Protein 3FCX (pdb70)

Foldseek 3Di:
DDKDWDDWDDDQQWIWTKIWDQDPQQRAIWMKIKIFANCQVPAAAFEEEEEEDAPDARCCCVPQQQLRNLCNVLGYIYMYTTQARDDAPDCERSGQLQDCFDDPPCNRGVHRVCCVQPVVLVVCVVPGRHDCQAYAYEYAASRNLVRLLSPLLDPNNYLEYEYELYQQALVPAPRSVVNCCHRVVVVSLSSHNLSSLLPRPAEYEYEYEPAEVCVVNVRRPVVSNVVSCVVVVYDYHYHYHYPDYRDSVNSNVCSSVVSVVSSVSSVD/DAWDDWDDDLNWIWTKDWDQDPQQRAIWIKIKIQANLQFAEEEEEEAFPDANPACVPQQQLRNLCNVLRYIYMYTTQFGPDPPFPPQPPDRLHHHSHLLLDQFDDPPCNRRSNNVCVVQPVVLVVCVVPGSHDQQEYAYEYAASRNLNRLLSPLLDANRYLAYEYELYQAALVPAPSSVVHCCVRPNDPCVSSLSSHNLSSLLVRDHDAHAYEYEYEQAEVCVVRVRRPVVSNVVSCVVSVRHYDYHYHYPDYRDSVNSNVCSSVVSVVSSVRRD

CATH classification: 3.40.50.1820

Sequence (543 aa):
MALKQISSNKCFGGLQKVFEHDSVELNCKMKFAVYLPPKAETGKCPALYWLSGLTCTEQNFISKSGYHQSASEHGLVVIAPDTSPRGCNIFGTGAGFYVDATEDPWKTNYRRMYSYVTEELPQLINANFPVDPQRMSIFGHSMGGHGALICALKNPGKYKSVSAFAPICNPVLCPWGKKAFSGYLGSKWKAYDATHLVKSYPLDILIDQGKDDQFLLDGQLLPDNFIAACTEKKIPVVFRLQEDYDHSYYFIATFITDHIRHHAKYLNALKQISSNKCFGGLQKVFEHDSVELNCKMKFAVYLPPKACPALYWLSGLTCTEQNFISKSGYHQSASEHGLVVIAPDTSPRGCNIKGEDESWDFGTGAGFYVDATEDPWKTNYRMYSYVTEELPQLINANFPVDPQRMSIFGHSMGGHGALICALKNPGKYKSVSAFAPICNPVLCPWGKKAFSGYLGTDQSKWKAYDATHLVKSYPGSQLDILIDQGKDDQFLLDGQLLPDNFIAACTEKKIPVVFRLQEDYDHSYYFIATFITDHIRHHAKYLN

GO terms:
  GO:0005788 endoplasmic reticulum lumen (C, TAS)
  GO:0042802 identical protein binding (F, IPI)
  GO:0005515 protein binding (F, IPI)
  GO:0005829 cytosol (C, IDA)
  GO:0016788 hydrolase activity, acting on ester bonds (F, IDA)
  GO:0070062 extracellular exosome (C, HDA)

Secondary structure (DSSP, 8-state):
---EEEEEEEETTEEEEEEEEEETTTTEEEEEEEEE-GGGGTS-EEEEEEE--TT--SHHHHHHS--HHHHHHHT-EEEEE-S-SS----------TT-B--STTHHHH-BHHHIIIIIHHHHHHHHSSEEEEEEEEEEETHHHHHHHHHHHTSTTTSS-EEEES----GGGSHHHHHHHHHHH---GGGG-HHHHHTT----EEEEEETT-HHHHTTSS-HHHHHHHHHHTT--EEEEEETT--SSHHHHHHHHHHHHHHHHHHTT-/-EEEEEEEETTEEEEEEEEEETTTTEEEEEEEEE-TT---EEEEE--TT--SSHHHHHS--HHHHHHTT-EEEEE-SS--S---TTSSS-TTSBTTB-TT-B--STTTTTT-BHHHIIIIIHHHHHHHHSS--TT-EEEEEETHHHHHHHHHHHTSTTT-S-EEEES----GGGSHHHHHHHHHHH-S-HHHHHTT-HHHHHHH--SS---EEEEEETT-HHHHTTS--HHHHHHHHHHHT--EEEEEETT--SSHHHHHHHHHHHHHHHHHHH-

Organism: Homo sapiens (NCBI:txid9606)

Radius of gyration: 23.65 Å; Cα contacts (8 Å, |Δi|>4): 1304; chains: 2; bounding box: 63×44×72 Å

Solvent-accessible surface area: 20572 Å² total; per-residue (Å²): 147,83,46,131,91,74,38,46,92,154,36,116,45,2,66,12,27,1,16,41,4,78,6,77,8,1,93,41,116,4,73,0,1,0,0,28,3,58,71,15,157,127,29,131,0,0,1,0,3,0,0,0,0,45,138,12,65,3,84,35,0,17,85,115,0,50,1,14,89,6,0,17,126,52,2,0,0,1,0,0,0,28,14,33,24,110,72,90,117,141,235,22,17,27,21,1,0,0,0,11,0,25,57,106,85,52,46,75,30,6,14,0,33,5,0,2,2,34,11,0,10,80,13,0,50,76,56,22,43,2,28,65,85,57,20,0,0,0,0,10,3,3,0,0,0,0,0,0,0,0,11,13,46,21,12,21,63,16,67,3,4,0,0,0,0,0,0,0,9,0,24,106,1,61,29,0,95,108,7,0,57,33,12,1,45,83,61,46,103,14,22,0,0,10,59,17,0,125,28,16,50,116,41,4,14,0,0,0,0,89,82,0,100,64,35,112,79,28,16,0,51,7,106,57,0,36,50,4,0,89,141,58,170,22,80,34,87,53,71,80,29,110,125,78,64,31,39,20,189,1,0,44,69,25,1,51,50,0,0,142,30,0,5,139,60,0,124,49,92,128,93,69,38,47,91,155,35,114,44,2,66,13,28,2,18,35,14,96,6,87,33,0,72,18,119,1,72,0,1,0,0,24,3,85,140,42,24,0,0,0,1,0,0,2,2,22,95,7,48,8,77,34,1,16,85,112,0,53,1,16,87,4,0,20,123,59,5,0,0,2,0,1,0,5,0,0,0,70,83,34,132,24,189,35,2,96,140,39,144,22,20,0,31,2,0,1,0,0,0,21,5,22,55,80,60,18,20,64,14,0,47,0,23,11,0,1,2,46,21,0,6,75,40,0,54,86,74,21,71,15,40,77,121,77,17,0,0,0,0,11,3,0,0,0,0,0,0,0,0,0,3,5,33,5,21,58,21,13,92,1,0,0,0,0,0,0,0,0,5,0,10,101,0,81,18,0,101,91,0,0,58,24,0,1,11,124,14,80,8,13,12,78,13,24,0,0,7,52,21,0,105,54,10,60,26,94,114,10,35,2,13,0,0,0,0,93,81,0,100,58,38,114,78,24,16,0,55,6,104,58,0,36,56,8,0,82,144,74,173,12,52,33,88,56,67,84,30,109,125,76,64,29,39,18,191,1,0,42,70,25,2,52,55,0,0,139,32,0,6,156,73,2,98

Nearest PDB structures (foldseek):
  3fcx-assembly2_A-2  TM=1.004E+00  e=5.761E-62  Homo sapiens
  3fcx-assembly2_B  TM=9.635E-01  e=2.675E-52  Homo sapiens
  8ilj-assembly1_B  TM=9.573E-01  e=6.153E-41  Burkholderiaceae
  7yvt-assembly3_C  TM=9.628E-01  e=1.787E-38  Variovorax sp.
  3e4d-assembly3_F  TM=9.567E-01  e=2.019E-38  Agrobacterium fabrum str. C58

Structure (mmCIF, N/CA/C/O backbone):
data_3FCX
#
_entry.id   3FCX
#
_cell.length_a   51.542
_cell.length_b   70.724
_cell.length_c   65.014
_cell.angle_alpha   90.00
_cell.angle_beta   108.84
_cell.angle_gamma   90.00
#
_symmetry.space_group_name_H-M   'P 1 21 1'
#
loop_
_entity.id
_entity.type
_entity.pdbx_description
1 polymer 'S-formylglutathione hydrolase'
2 non-polymer 'MAGNESIUM ION'
3 non-polymer 'CALCIUM ION'
4 water water
#
loop_
_atom_site.group_PDB
_atom_site.id
_atom_site.type_symbol
_atom_site.label_atom_id
_atom_site.label_alt_id
_atom_site.label_comp_id
_atom_site.label_asym_id
_atom_site.label_entity_id
_atom_site.label_seq_id
_atom_site.pdbx_PDB_ins_code
_atom_site.Cartn_x
_atom_site.Cartn_y
_atom_site.Cartn_z
_atom_site.occupancy
_atom_site.B_iso_or_equiv
_atom_site.auth_seq_id
_atom_site.auth_comp_id
_atom_site.auth_asym_id
_atom_site.auth_atom_id
_atom_site.pdbx_PDB_model_num
ATOM 1 N N . MET A 1 1 ? 22.835 26.606 24.345 1.00 20.00 1 MET A N 1
ATOM 2 C CA . MET A 1 1 ? 22.569 25.335 23.703 1.00 20.00 1 MET A CA 1
ATOM 3 C C . MET A 1 1 ? 21.891 25.257 22.380 1.00 20.00 1 MET A C 1
ATOM 4 O O . MET A 1 1 ? 21.253 26.144 21.912 1.00 24.81 1 MET A O 1
ATOM 9 N N . ALA A 1 2 ? 22.103 24.111 21.787 1.00 20.00 2 ALA A N 1
ATOM 10 C CA . ALA A 1 2 ? 21.881 23.934 20.357 1.00 20.00 2 ALA A CA 1
ATOM 11 C C . ALA A 1 2 ? 20.396 23.791 20.043 1.00 20.00 2 ALA A C 1
ATOM 12 O O . ALA A 1 2 ? 19.642 23.100 20.654 1.00 23.54 2 ALA A O 1
ATOM 14 N N . LEU A 1 3 ? 20.078 24.521 18.971 1.00 22.43 3 LEU A N 1
ATOM 15 C CA . LEU A 1 3 ? 18.690 24.571 18.530 1.00 21.49 3 LEU A CA 1
ATOM 16 C C . LEU A 1 3 ? 18.519 23.972 17.144 1.00 20.46 3 LEU A C 1
ATOM 17 O O . LEU A 1 3 ? 19.442 23.995 16.330 1.00 20.67 3 LEU A O 1
ATOM 22 N N . LYS A 1 4 ? 17.330 23.439 16.886 1.00 18.88 4 LYS A N 1
ATOM 23 C CA . LYS A 1 4 ? 16.948 23.032 15.542 1.00 17.69 4 LYS A CA 1
ATOM 24 C C . LYS A 1 4 ? 15.806 23.918 15.067 1.00 16.61 4 LYS A C 1
ATOM 25 O O . LYS A 1 4 ? 14.743 23.961 15.692 1.00 16.00 4 LYS A O 1
ATOM 31 N N . GLN A 1 5 ? 16.034 24.634 13.968 1.00 15.66 5 GLN A N 1
ATOM 32 C CA . GLN A 1 5 ? 14.989 25.471 13.391 1.00 15.39 5 GLN A CA 1
ATOM 33 C C . GLN A 1 5 ? 13.987 24.610 12.634 1.00 14.99 5 GLN A C 1
ATOM 34 O O . GLN A 1 5 ? 14.358 23.843 11.739 1.00 15.51 5 GLN A O 1
ATOM 40 N N . ILE A 1 6 ? 12.721 24.745 13.018 1.00 14.39 6 ILE A N 1
ATOM 41 C CA . ILE A 1 6 ? 11.615 24.012 12.416 1.00 14.15 6 ILE A CA 1
ATOM 42 C C . ILE A 1 6 ? 10.997 24.800 11.261 1.00 13.71 6 ILE A C 1
ATOM 43 O O . ILE A 1 6 ? 10.666 24.237 10.213 1.00 14.01 6 ILE A O 1
ATOM 48 N N . SER A 1 7 ? 10.843 26.109 11.457 1.00 12.70 7 SER A N 1
ATOM 49 C CA . SER A 1 7 ? 10.239 26.961 10.441 1.00 12.55 7 SER A CA 1
ATOM 50 C C . SER A 1 7 ? 10.696 28.407 10.587 1.00 12.11 7 SER A C 1
ATOM 51 O O . SER A 1 7 ? 11.151 28.821 11.657 1.00 12.02 7 SER A O 1
ATOM 54 N N . SER A 1 8 ? 10.566 29.162 9.500 1.00 11.95 8 SER A N 1
ATOM 55 C CA . SER A 1 8 ? 10.844 30.593 9.489 1.00 11.87 8 SER A CA 1
ATOM 56 C C . SER A 1 8 ? 9.973 31.263 8.432 1.00 11.67 8 SER A C 1
ATOM 57 O O . SER A 1 8 ? 9.960 30.835 7.278 1.00 12.25 8 SER A O 1
ATOM 60 N N . ASN A 1 9 ? 9.244 32.304 8.831 1.00 11.13 9 ASN A N 1
ATOM 61 C CA . ASN A 1 9 ? 8.364 33.040 7.920 1.00 10.65 9 ASN A CA 1
ATOM 62 C C . ASN A 1 9 ? 8.404 34.522 8.232 1.00 10.26 9 ASN A C 1
ATOM 63 O O . ASN A 1 9 ? 8.216 34.917 9.381 1.00 10.49 9 ASN A O 1
ATOM 68 N N . LYS A 1 10 ? 8.632 35.341 7.210 1.00 9.76 10 LYS A N 1
ATOM 69 C CA . LYS A 1 10 ? 8.676 36.787 7.402 1.00 9.64 10 LYS A CA 1
ATOM 70 C C . LYS A 1 10 ? 7.276 37.348 7.662 1.00 9.54 10 LYS A C 1
ATOM 71 O O . LYS A 1 10 ? 6.303 36.955 7.015 1.00 9.89 10 LYS A O 1
ATOM 77 N N . CYS A 1 11 ? 7.185 38.254 8.629 1.00 9.49 11 CYS A N 1
ATOM 78 C CA . CYS A 1 11 ? 5.908 38.812 9.049 1.00 9.55 11 CYS A CA 1
ATOM 79 C C . CYS A 1 11 ? 6.155 40.194 9.640 1.00 9.75 11 CYS A C 1
ATOM 80 O O . CYS A 1 11 ? 6.908 40.340 10.607 1.00 9.95 11 CYS A O 1
ATOM 83 N N . PHE A 1 12 ? 5.553 41.208 9.026 1.00 9.82 12 PHE A N 1
ATOM 84 C CA . PHE A 1 12 ? 5.762 42.602 9.432 1.00 9.97 12 PHE A CA 1
ATOM 85 C C . PHE A 1 12 ? 7.252 42.955 9.587 1.00 10.30 12 PHE A C 1
ATOM 86 O O . PHE A 1 12 ? 7.667 43.577 10.563 1.00 10.65 12 PHE A O 1
ATOM 94 N N . GLY A 1 13 ? 8.055 42.538 8.613 1.00 10.20 13 GLY A N 1
ATOM 95 C CA . GLY A 1 13 ? 9.470 42.894 8.586 1.00 10.74 13 GLY A CA 1
ATOM 96 C C . GLY A 1 13 ? 10.377 41.984 9.391 1.00 11.02 13 GLY A C 1
ATOM 97 O O . GLY A 1 13 ? 11.548 41.824 9.053 1.00 12.39 13 GLY A O 1
ATOM 98 N N . GLY A 1 14 ? 9.850 41.407 10.464 1.00 10.62 14 GLY A N 1
ATOM 99 C CA . GLY A 1 14 ? 10.612 40.467 11.282 1.00 10.09 14 GLY A CA 1
ATOM 100 C C . GLY A 1 14 ? 10.405 39.033 10.834 1.00 10.18 14 GLY A C 1
ATOM 101 O O . GLY A 1 14 ? 9.731 38.779 9.838 1.00 10.14 14 GLY A O 1
ATOM 102 N N . LEU A 1 15 ? 10.980 38.100 11.584 1.00 9.94 15 LEU A N 1
ATOM 103 C CA . LEU A 1 15 ? 10.882 36.680 11.265 1.00 9.83 15 LEU A CA 1
ATOM 104 C C . LEU A 1 15 ? 10.186 35.912 12.375 1.00 9.81 15 LEU A C 1
ATOM 105 O O . LEU A 1 15 ? 10.638 35.928 13.523 1.00 9.63 15 LEU A O 1
ATOM 110 N N . GLN A 1 16 ? 9.079 35.256 12.034 1.00 9.74 16 GLN A N 1
ATOM 111 C CA . GLN A 1 16 ? 8.459 34.308 12.946 1.00 9.80 16 GLN A CA 1
ATOM 112 C C . GLN A 1 16 ? 9.122 32.944 12.781 1.00 10.15 16 GLN A C 1
ATOM 113 O O . GLN A 1 16 ? 9.026 32.326 11.719 1.00 10.30 16 GLN A O 1
ATOM 119 N N . LYS A 1 17 ? 9.785 32.479 13.836 1.00 10.07 17 LYS A N 1
ATOM 120 C CA . LYS A 1 17 ? 10.459 31.184 13.798 1.00 10.09 17 LYS A CA 1
ATOM 121 C C . LYS A 1 17 ? 9.862 30.220 14.811 1.00 9.89 17 LYS A C 1
ATOM 122 O O . LYS A 1 17 ? 9.182 30.631 15.750 1.00 9.61 17 LYS A O 1
ATOM 128 N N . VAL A 1 18 ? 10.100 28.933 14.587 1.00 9.80 18 VAL A N 1
ATOM 129 C CA . VAL A 1 18 ? 9.821 27.898 15.571 1.00 10.11 18 VAL A CA 1
ATOM 130 C C . VAL A 1 18 ? 11.083 27.046 15.690 1.00 10.30 18 VAL A C 1
ATOM 131 O O . VAL A 1 18 ? 11.719 26.736 14.681 1.00 10.50 18 VAL A O 1
ATOM 135 N N . PHE A 1 19 ? 11.438 26.701 16.927 1.00 10.62 19 PHE A N 1
ATOM 136 C CA . PHE A 1 19 ? 12.629 25.906 17.223 1.00 11.16 19 PHE A CA 1
ATOM 137 C C . PHE A 1 19 ? 12.303 24.712 18.107 1.00 11.53 19 PHE A C 1
ATOM 138 O O . PHE A 1 19 ? 11.300 24.709 18.829 1.00 11.70 19 PHE A O 1
ATOM 146 N N . GLU A 1 20 ? 13.176 23.707 18.050 1.00 11.85 20 GLU A N 1
ATOM 147 C CA . GLU A 1 20 ? 13.122 22.561 18.946 1.00 12.53 20 GLU A CA 1
ATOM 148 C C . GLU A 1 20 ? 14.440 22.498 19.712 1.00 12.20 20 GLU A C 1
ATOM 149 O O . GLU A 1 20 ? 15.493 22.831 19.171 1.00 12.01 20 GLU A O 1
ATOM 155 N N . HIS A 1 21 ? 14.386 22.075 20.973 1.00 12.22 21 HIS A N 1
ATOM 156 C CA . HIS A 1 21 ? 15.605 21.869 21.761 1.00 12.41 21 HIS A CA 1
ATOM 157 C C . HIS A 1 21 ? 15.422 20.725 22.751 1.00 12.86 21 HIS A C 1
ATOM 158 O O . HIS A 1 21 ? 14.302 20.258 22.962 1.00 12.89 21 HIS A O 1
ATOM 165 N N . ASP A 1 22 ? 16.526 20.274 23.339 1.00 13.65 22 ASP A N 1
ATOM 166 C CA . ASP A 1 22 ? 16.487 19.268 24.403 1.00 14.27 22 ASP A CA 1
ATOM 167 C C . ASP A 1 22 ? 16.311 19.967 25.730 1.00 13.96 22 ASP A C 1
ATOM 168 O O . ASP A 1 22 ? 17.215 20.656 26.194 1.00 14.40 22 ASP A O 1
ATOM 173 N N . SER A 1 23 ? 15.142 19.803 26.337 1.00 13.10 23 SER A N 1
ATOM 174 C CA . SER A 1 23 ? 14.886 20.435 27.623 1.00 12.77 23 SER A CA 1
ATOM 175 C C . SER A 1 23 ? 15.444 19.622 28.784 1.00 12.91 23 SER A C 1
ATOM 176 O O . SER A 1 23 ? 15.139 18.432 28.923 1.00 12.85 23 SER A O 1
ATOM 179 N N . VAL A 1 24 ? 16.254 20.274 29.613 1.00 13.40 24 VAL A N 1
ATOM 180 C CA . VAL A 1 24 ? 16.787 19.665 30.834 1.00 13.85 24 VAL A CA 1
ATOM 181 C C . VAL A 1 24 ? 15.694 19.520 31.901 1.00 14.03 24 VAL A C 1
ATOM 182 O O . VAL A 1 24 ? 15.615 18.499 32.591 1.00 14.58 24 VAL A O 1
ATOM 186 N N . GLU A 1 25 ? 14.841 20.533 32.027 1.00 13.79 25 GLU A N 1
ATOM 187 C CA . GLU A 1 25 ? 13.769 20.501 33.023 1.00 13.86 25 GLU A CA 1
ATOM 188 C C . GLU A 1 25 ? 12.693 19.478 32.691 1.00 13.40 25 GLU A C 1
ATOM 189 O O . GLU A 1 25 ? 12.151 18.816 33.585 1.00 13.43 25 GLU A O 1
ATOM 195 N N . LEU A 1 26 ? 12.398 19.339 31.405 1.00 13.25 26 LEU A N 1
ATOM 196 C CA . LEU A 1 26 ? 11.248 18.553 30.966 1.00 13.76 26 LEU A CA 1
ATOM 197 C C . LEU A 1 26 ? 11.611 17.162 30.452 1.00 14.04 26 LEU A C 1
ATOM 198 O O . LEU A 1 26 ? 10.722 16.355 30.172 1.00 14.32 26 LEU A O 1
ATOM 203 N N . ASN A 1 27 ? 12.913 16.892 30.330 1.00 14.53 27 ASN A N 1
ATOM 204 C CA . ASN A 1 27 ? 13.411 15.573 29.912 1.00 15.11 27 ASN A CA 1
ATOM 205 C C . ASN A 1 27 ? 12.921 15.137 28.537 1.00 15.47 27 ASN A C 1
ATOM 206 O O . ASN A 1 27 ? 12.667 13.948 28.295 1.00 15.78 27 ASN A O 1
ATOM 211 N N . CYS A 1 28 ? 12.793 16.097 27.631 1.00 15.58 28 CYS A N 1
ATOM 212 C CA . CYS A 1 28 ? 12.282 15.810 26.302 1.00 16.01 28 CYS A CA 1
ATOM 213 C C . CYS A 1 28 ? 12.589 16.935 25.335 1.00 15.60 28 CYS A C 1
ATOM 214 O O . CYS A 1 28 ? 13.009 18.029 25.739 1.00 15.35 28 CYS A O 1
ATOM 217 N N . LYS A 1 29 ? 12.374 16.652 24.055 1.00 15.35 29 LYS A N 1
ATOM 218 C CA . LYS A 1 29 ? 12.370 17.681 23.026 1.00 15.59 29 LYS A CA 1
ATOM 219 C C . LYS A 1 29 ? 11.187 18.602 23.284 1.00 15.49 29 LYS A C 1
ATOM 220 O O . LYS A 1 29 ? 10.068 18.140 23.528 1.00 15.74 29 LYS A O 1
ATOM 226 N N . MET A 1 30 ? 11.452 19.903 23.263 1.00 15.04 30 MET A N 1
ATOM 227 C CA . MET A 1 30 ? 10.419 20.908 23.454 1.00 15.20 30 MET A CA 1
ATOM 228 C C . MET A 1 30 ? 10.479 21.929 22.336 1.00 14.61 30 MET A C 1
ATOM 229 O O . MET A 1 30 ? 11.564 22.304 21.894 1.00 14.38 30 MET A O 1
ATOM 234 N N . LYS A 1 31 ? 9.311 22.368 21.883 1.00 14.20 31 LYS A N 1
ATOM 235 C CA . LYS A 1 31 ? 9.239 23.390 20.846 1.00 14.19 31 LYS A CA 1
ATOM 236 C C . LYS A 1 31 ? 8.831 24.731 21.423 1.00 13.21 31 LYS A C 1
ATOM 237 O O . LYS A 1 31 ? 8.073 24.804 22.394 1.00 13.01 31 LYS A O 1
ATOM 243 N N . PHE A 1 32 ? 9.365 25.788 20.822 1.00 11.86 32 PHE A N 1
ATOM 244 C CA . PHE A 1 32 ? 8.970 27.148 21.148 1.00 10.86 32 PHE A CA 1
ATOM 245 C C . PHE A 1 32 ? 9.058 28.025 19.908 1.00 10.43 32 PHE A C 1
ATOM 246 O O . PHE A 1 32 ? 9.879 27.787 19.015 1.00 10.13 32 PHE A O 1
ATOM 254 N N . ALA A 1 33 ? 8.193 29.029 19.858 1.00 9.67 33 ALA A N 1
ATOM 255 C CA . ALA A 1 33 ? 8.209 30.008 18.787 1.00 9.53 33 ALA A CA 1
ATOM 256 C C . ALA A 1 33 ? 8.992 31.239 19.238 1.00 9.22 33 ALA A C 1
ATOM 257 O O . ALA A 1 33 ? 8.974 31.603 20.419 1.00 9.37 33 ALA A O 1
ATOM 259 N N . VAL A 1 34 ? 9.699 31.864 18.299 1.00 9.24 34 VAL A N 1
ATOM 260 C CA . VAL A 1 34 ? 10.399 33.121 18.566 1.00 9.52 34 VAL A CA 1
ATOM 261 C C . VAL A 1 34 ? 10.126 34.078 17.416 1.00 9.16 34 VAL A C 1
ATOM 262 O O . VAL A 1 34 ? 10.329 33.715 16.253 1.00 9.38 34 VAL A O 1
ATOM 266 N N . TYR A 1 35 ? 9.657 35.283 17.743 1.00 9.12 35 TYR A N 1
ATOM 267 C CA . TYR A 1 35 ? 9.542 36.349 16.752 1.00 9.19 35 TYR A CA 1
ATOM 268 C C . TYR A 1 35 ? 10.708 37.305 16.917 1.00 9.47 35 TYR A C 1
ATOM 269 O O . TYR A 1 35 ? 10.904 37.874 17.995 1.00 9.25 35 TYR A O 1
ATOM 278 N N . LEU A 1 36 ? 11.489 37.455 15.848 1.00 9.71 36 LEU A N 1
ATOM 279 C CA . LEU A 1 36 ? 12.598 38.393 15.820 1.00 10.04 36 LEU A CA 1
ATOM 280 C C . LEU A 1 36 ? 12.174 39.625 15.031 1.00 9.73 36 LEU A C 1
ATOM 281 O O . LEU A 1 36 ? 12.076 39.565 13.803 1.00 9.79 36 LEU A O 1
ATOM 286 N N . PRO A 1 37 ? 11.916 40.748 15.730 1.00 9.75 37 PRO A N 1
ATOM 287 C CA . PRO A 1 37 ? 11.457 41.949 15.041 1.00 9.85 37 PRO A CA 1
ATOM 288 C C . PRO A 1 37 ? 12.591 42.592 14.241 1.00 10.27 37 PRO A C 1
ATOM 289 O O . PRO A 1 37 ? 13.741 42.182 14.381 1.00 10.38 37 PRO A O 1
ATOM 293 N N . PRO A 1 38 ? 12.278 43.602 13.408 1.00 10.69 38 PRO A N 1
ATOM 294 C CA . PRO A 1 38 ? 13.348 44.303 12.699 1.00 11.28 38 PRO A CA 1
ATOM 295 C C . PRO A 1 38 ? 14.516 44.733 13.601 1.00 11.69 38 PRO A C 1
ATOM 296 O O . PRO A 1 38 ? 15.671 44.660 13.175 1.00 11.98 38 PRO A O 1
ATOM 300 N N . LYS A 1 39 ? 14.218 45.158 14.830 1.00 12.29 39 LYS A N 1
ATOM 301 C CA . LYS A 1 39 ? 15.240 45.583 15.795 1.00 13.05 39 LYS A CA 1
ATOM 302 C C . LYS A 1 39 ? 16.320 44.517 15.995 1.00 13.55 39 LYS A C 1
ATOM 303 O O . LYS A 1 39 ? 17.500 44.839 16.148 1.00 13.62 39 LYS A O 1
ATOM 309 N N . ALA A 1 40 ? 15.909 43.250 15.967 1.00 14.36 40 ALA A N 1
ATOM 310 C CA . ALA A 1 40 ? 16.812 42.135 16.233 1.00 15.57 40 ALA A CA 1
ATOM 311 C C . ALA A 1 40 ? 17.863 41.933 15.142 1.00 17.01 40 ALA A C 1
ATOM 312 O O . ALA A 1 40 ? 18.838 41.209 15.351 1.00 17.02 40 ALA A O 1
ATOM 314 N N . GLU A 1 41 ? 17.672 42.580 13.988 1.00 18.75 41 GLU A N 1
ATOM 315 C CA . GLU A 1 41 ? 18.672 42.558 12.914 1.00 20.91 41 GLU A CA 1
ATOM 316 C C . GLU A 1 41 ? 19.967 43.244 13.353 1.00 20.74 41 GLU A C 1
ATOM 317 O O . GLU A 1 41 ? 21.058 42.841 12.954 1.00 21.17 41 GLU A O 1
ATOM 323 N N . THR A 1 42 ? 19.846 44.271 14.187 1.00 20.47 42 THR A N 1
ATOM 324 C CA . THR A 1 42 ? 21.000 45.108 14.498 1.00 20.44 42 THR A CA 1
ATOM 325 C C . THR A 1 42 ? 21.333 45.210 15.984 1.00 20.09 42 THR A C 1
ATOM 326 O O . THR A 1 42 ? 22.464 45.541 16.341 1.00 20.43 42 THR A O 1
ATOM 330 N N . GLY A 1 43 ? 20.361 44.927 16.846 1.00 19.39 43 GLY A N 1
ATOM 331 C CA . GLY A 1 43 ? 20.553 45.115 18.280 1.00 18.78 43 GLY A CA 1
ATOM 332 C C . GLY A 1 43 ? 19.836 44.109 19.154 1.00 18.25 43 GLY A C 1
ATOM 333 O O . GLY A 1 43 ? 18.993 43.344 18.683 1.00 18.22 43 GLY A O 1
ATOM 334 N N . LYS A 1 44 ? 20.181 44.117 20.439 1.00 17.81 44 LYS A N 1
ATOM 335 C CA . LYS A 1 44 ? 19.501 43.288 21.428 1.00 17.42 44 LYS A CA 1
ATOM 336 C C . LYS A 1 44 ? 18.152 43.901 21.785 1.00 16.09 44 LYS A C 1
ATOM 337 O O . LYS A 1 44 ? 18.033 45.119 21.941 1.00 16.46 44 LYS A O 1
ATOM 343 N N . CYS A 1 45 ? 17.144 43.042 21.911 1.00 14.28 45 CYS A N 1
ATOM 344 C CA . CYS A 1 45 ? 15.769 43.462 22.172 1.00 12.95 45 CYS A CA 1
ATOM 345 C C . CYS A 1 45 ? 15.301 43.024 23.552 1.00 11.99 45 CYS A C 1
ATOM 346 O O . CYS A 1 45 ? 15.731 41.978 24.048 1.00 11.53 45 CYS A O 1
ATOM 349 N N . PRO A 1 46 ? 14.375 43.791 24.160 1.00 11.50 46 PRO A N 1
ATOM 350 C CA . PRO A 1 46 ? 13.663 43.253 25.318 1.00 11.28 46 PRO A CA 1
ATOM 351 C C . PRO A 1 46 ? 12.796 42.071 24.882 1.00 11.13 46 PRO A C 1
ATOM 352 O O . PRO A 1 46 ? 12.419 41.976 23.706 1.00 10.84 46 PRO A O 1
ATOM 356 N N . ALA A 1 47 ? 12.501 41.179 25.823 1.00 10.76 47 ALA A N 1
ATOM 357 C CA . ALA A 1 47 ? 11.782 39.946 25.515 1.00 10.56 47 ALA A CA 1
ATOM 358 C C . ALA A 1 47 ? 10.429 39.891 26.212 1.00 10.31 47 ALA A C 1
ATOM 359 O O . ALA A 1 47 ? 10.293 40.296 27.368 1.00 10.98 47 ALA A O 1
ATOM 361 N N . LEU A 1 48 ? 9.435 39.390 25.491 1.00 9.57 48 LEU A N 1
ATOM 362 C CA . LEU A 1 48 ? 8.092 39.212 26.020 1.00 9.11 48 LEU A CA 1
ATOM 363 C C . LEU A 1 48 ? 7.694 37.760 25.797 1.00 9.05 48 LEU A C 1
ATOM 364 O O . LEU A 1 48 ? 7.685 37.290 24.663 1.00 9.06 48 LEU A O 1
ATOM 369 N N . TYR A 1 49 ? 7.385 37.066 26.888 1.00 8.55 49 TYR A N 1
ATOM 370 C CA . TYR A 1 49 ? 7.010 35.654 26.847 1.00 8.59 49 TYR A CA 1
ATOM 371 C C . TYR A 1 49 ? 5.495 35.498 26.880 1.00 8.48 49 TYR A C 1
ATOM 372 O O . TYR A 1 49 ? 4.830 36.095 27.727 1.00 8.95 49 TYR A O 1
ATOM 381 N N . TRP A 1 50 ? 4.956 34.698 25.957 1.00 8.74 50 TRP A N 1
ATOM 382 C CA . TRP A 1 50 ? 3.523 34.391 25.926 1.00 8.73 50 TRP A CA 1
ATOM 383 C C . TRP A 1 50 ? 3.262 32.952 26.339 1.00 8.92 50 TRP A C 1
ATOM 384 O O . TRP A 1 50 ? 3.831 32.031 25.752 1.00 9.14 50 TRP A O 1
ATOM 395 N N . LEU A 1 51 ? 2.381 32.772 27.321 1.00 8.70 51 LEU A N 1
ATOM 396 C CA . LEU A 1 51 ? 1.956 31.438 27.746 1.00 9.19 51 LEU A CA 1
ATOM 397 C C . LEU A 1 51 ? 0.552 31.127 27.242 1.00 9.72 51 LEU A C 1
ATOM 398 O O . LEU A 1 51 ? -0.396 31.865 27.503 1.00 9.31 51 LEU A O 1
ATOM 403 N N . SER A 1 52 ? 0.426 30.026 26.510 1.00 10.64 52 SER A N 1
ATOM 404 C CA . SER A 1 52 ? -0.851 29.643 25.915 1.00 12.36 52 SER A CA 1
ATOM 405 C C . SER A 1 52 ? -1.709 28.814 26.871 1.00 13.84 52 SER A C 1
ATOM 406 O O . SER A 1 52 ? -1.214 28.296 27.876 1.00 13.58 52 SER A O 1
ATOM 409 N N . GLY A 1 53 ? -2.998 28.711 26.551 1.00 16.33 53 GLY A N 1
ATOM 410 C CA . GLY A 1 53 ? -3.945 27.940 27.352 1.00 20.26 53 GLY A CA 1
ATOM 411 C C . GLY A 1 53 ? -4.173 26.545 26.803 1.00 23.33 53 GLY A C 1
ATOM 412 O O . GLY A 1 53 ? -3.348 26.029 26.048 1.00 23.35 53 GLY A O 1
ATOM 413 N N . LEU A 1 54 ? -5.308 25.953 27.175 1.00 26.52 54 LEU A N 1
ATOM 414 C CA . LEU A 1 54 ? -5.649 24.565 26.834 1.00 29.66 54 LEU A CA 1
ATOM 415 C C . LEU A 1 54 ? -5.724 24.294 25.337 1.00 30.90 54 LEU A C 1
ATOM 416 O O . LEU A 1 54 ? -6.151 25.152 24.559 1.00 31.29 54 LEU A O 1
ATOM 421 N N . THR A 1 55 ? -5.287 23.113 24.935 1.00 20.00 55 THR A N 1
ATOM 422 C CA . THR A 1 55 ? -5.407 22.616 23.571 1.00 20.00 55 THR A CA 1
ATOM 423 C C . THR A 1 55 ? -4.481 23.373 22.624 1.00 20.00 55 THR A C 1
ATOM 424 O O . THR A 1 55 ? -4.600 23.142 21.384 1.00 33.36 55 THR A O 1
ATOM 428 N N . CYS A 1 56 ? -3.621 24.188 23.126 1.00 32.93 56 CYS A N 1
ATOM 429 C CA . CYS A 1 56 ? -2.723 24.988 22.303 1.00 32.67 56 CYS A CA 1
ATOM 430 C C . CYS A 1 56 ? -1.321 24.403 22.222 1.00 32.48 56 CYS A C 1
ATOM 431 O O . CYS A 1 56 ? -0.815 23.815 23.182 1.00 32.50 56 CYS A O 1
ATOM 434 N N . THR A 1 57 ? -0.711 24.561 21.052 1.00 32.25 57 THR A N 1
ATOM 435 C CA . THR A 1 57 ? 0.724 24.374 20.888 1.00 32.07 57 THR A CA 1
ATOM 436 C C . THR A 1 57 ? 1.299 25.783 20.772 1.00 32.20 57 THR A C 1
ATOM 437 O O . THR A 1 57 ? 0.654 26.744 21.197 1.00 32.15 57 THR A O 1
ATOM 441 N N . GLU A 1 58 ? 2.424 25.731 20.292 1.00 20.00 58 GLU A N 1
ATOM 442 C CA . GLU A 1 58 ? 2.882 27.085 20.007 1.00 20.00 58 GLU A CA 1
ATOM 443 C C . GLU A 1 58 ? 2.137 27.681 18.818 1.00 20.00 58 GLU A C 1
ATOM 444 O O . GLU A 1 58 ? 2.105 28.922 18.655 1.00 31.43 58 GLU A O 1
ATOM 450 N N . GLN A 1 59 ? 1.646 27.080 17.906 1.00 29.54 59 GLN A N 1
ATOM 451 C CA . GLN A 1 59 ? 1.051 27.500 16.633 1.00 27.65 59 GLN A CA 1
ATOM 452 C C . GLN A 1 59 ? -0.148 28.447 16.754 1.00 26.02 59 GLN A C 1
ATOM 453 O O . GLN A 1 59 ? -0.296 29.364 15.945 1.00 25.62 59 GLN A O 1
ATOM 459 N N . ASN A 1 60 ? -0.999 28.219 17.753 1.00 24.12 60 ASN A N 1
ATOM 460 C CA . ASN A 1 60 ? -2.235 28.993 17.906 1.00 22.23 60 ASN A CA 1
ATOM 461 C C . ASN A 1 60 ? -1.980 30.489 18.036 1.00 20.83 60 ASN A C 1
ATOM 462 O O . ASN A 1 60 ? -2.509 31.294 17.263 1.00 20.32 60 ASN A O 1
ATOM 467 N N . PHE A 1 61 ? -1.160 30.852 19.015 1.00 19.05 61 PHE A N 1
ATOM 468 C CA . PHE A 1 61 ? -0.850 32.247 19.278 1.00 17.78 61 PHE A CA 1
ATOM 469 C C . PHE A 1 61 ? -0.161 32.905 18.089 1.00 16.88 61 PHE A C 1
ATOM 470 O O . PHE A 1 61 ? -0.527 34.013 17.698 1.00 16.38 61 PHE A O 1
ATOM 478 N N . ILE A 1 62 ? 0.829 32.225 17.512 1.00 16.00 62 ILE A N 1
ATOM 479 C CA . ILE A 1 62 ? 1.614 32.842 16.437 1.00 15.50 62 ILE A CA 1
ATOM 480 C C . ILE A 1 62 ? 0.833 33.050 15.137 1.00 15.55 62 ILE A C 1
ATOM 481 O O . ILE A 1 62 ? 1.104 33.992 14.389 1.00 15.85 62 ILE A O 1
ATOM 486 N N . SER A 1 63 ? -0.149 32.189 14.885 1.00 15.37 63 SER A N 1
ATOM 487 C CA . SER A 1 63 ? -0.913 32.261 13.642 1.00 15.76 63 SER A CA 1
ATOM 488 C C . SER A 1 63 ? -2.232 33.034 13.766 1.00 15.76 63 SER A C 1
ATOM 489 O O . SER A 1 63 ? -2.728 33.556 12.769 1.00 15.60 63 SER A O 1
ATOM 492 N N . LYS A 1 64 ? -2.776 33.134 14.980 1.00 15.58 64 LYS A N 1
ATOM 493 C CA . LYS A 1 64 ? -4.138 33.668 15.174 1.00 15.84 64 LYS A CA 1
ATOM 494 C C . LYS A 1 64 ? -4.275 34.959 15.984 1.00 15.51 64 LYS A C 1
ATOM 495 O O . LYS A 1 64 ? -5.342 35.581 15.972 1.00 15.99 64 LYS A O 1
ATOM 501 N N . SER A 1 65 ? -3.223 35.368 16.689 1.00 14.83 65 SER A N 1
ATOM 502 C CA . SER A 1 65 ? -3.344 36.510 17.603 1.00 14.50 65 SER A CA 1
ATOM 503 C C . SER A 1 65 ? -3.150 37.877 16.952 1.00 14.34 65 SER A C 1
ATOM 504 O O . SER A 1 65 ? -3.624 38.882 17.484 1.00 14.61 65 SER A O 1
ATOM 507 N N . GLY A 1 66 ? -2.439 37.921 15.827 1.00 14.11 66 GLY A N 1
ATOM 508 C CA . GLY A 1 66 ? -2.130 39.191 15.156 1.00 13.71 66 GLY A CA 1
ATOM 509 C C . GLY A 1 66 ? -1.254 40.133 15.972 1.00 13.40 66 GLY A C 1
ATOM 510 O O . GLY A 1 66 ? -1.375 41.359 15.866 1.00 13.95 66 GLY A O 1
ATOM 511 N N . TYR A 1 67 ? -0.367 39.564 16.785 1.00 12.73 67 TYR A N 1
ATOM 512 C CA . TYR A 1 67 ? 0.522 40.358 17.631 1.00 12.16 67 TYR A CA 1
ATOM 513 C C . TYR A 1 67 ? 1.701 40.991 16.881 1.00 11.61 67 TYR A C 1
ATOM 514 O O . TYR A 1 67 ? 2.344 41.919 17.394 1.00 11.20 67 TYR A O 1
ATOM 523 N N . HIS A 1 68 ? 1.991 40.484 15.683 1.00 11.37 68 HIS A N 1
ATOM 524 C CA . HIS A 1 68 ? 3.230 40.838 14.977 1.00 11.17 68 HIS A CA 1
ATOM 525 C C . HIS A 1 68 ? 3.415 42.316 14.675 1.00 11.04 68 HIS A C 1
ATOM 526 O O . HIS A 1 68 ? 4.518 42.838 14.840 1.00 11.21 68 HIS A O 1
ATOM 533 N N . GLN A 1 69 ? 2.365 42.985 14.208 1.00 11.28 69 GLN A N 1
ATOM 534 C CA . GLN A 1 69 ? 2.521 44.385 13.827 1.00 11.58 69 GLN A CA 1
ATOM 535 C C . GLN A 1 69 ? 3.065 45.224 14.984 1.00 11.29 69 GLN A C 1
ATOM 536 O O . GLN A 1 69 ? 4.060 45.928 14.826 1.00 10.94 69 GLN A O 1
ATOM 542 N N . SER A 1 70 ? 2.422 45.134 16.144 1.00 11.25 70 SER A N 1
ATOM 543 C CA . SER A 1 70 ? 2.837 45.932 17.294 1.00 11.41 70 SER A CA 1
ATOM 544 C C . SER A 1 70 ? 4.194 45.483 17.850 1.00 11.05 70 SER A C 1
ATOM 545 O O . SER A 1 70 ? 5.009 46.315 18.245 1.00 11.15 70 SER A O 1
ATOM 548 N N . ALA A 1 71 ? 4.444 44.173 17.870 1.00 10.68 71 ALA A N 1
ATOM 549 C CA . ALA A 1 71 ? 5.759 43.667 18.290 1.00 10.55 71 ALA A CA 1
ATOM 550 C C . ALA A 1 71 ? 6.876 44.171 17.374 1.00 10.43 71 ALA A C 1
ATOM 551 O O . ALA A 1 71 ? 7.970 44.513 17.833 1.00 10.34 71 ALA A O 1
ATOM 553 N N . SER A 1 72 ? 6.586 44.228 16.078 1.00 10.69 72 SER A N 1
ATOM 554 C CA . SER A 1 72 ? 7.530 44.741 15.099 1.00 11.02 72 SER A CA 1
ATOM 555 C C . SER A 1 72 ? 7.791 46.230 15.306 1.00 11.10 72 SER A C 1
ATOM 556 O O . SER A 1 72 ? 8.941 46.671 15.327 1.00 11.51 72 SER A O 1
ATOM 559 N N . GLU A 1 73 ? 6.717 47.000 15.460 1.00 11.48 73 GLU A N 1
ATOM 560 C CA . GLU A 1 73 ? 6.840 48.454 15.601 1.00 12.33 73 GLU A CA 1
ATOM 561 C C . GLU A 1 73 ? 7.617 48.854 16.864 1.00 12.26 73 GLU A C 1
ATOM 562 O O . GLU A 1 73 ? 8.480 49.735 16.819 1.00 12.10 73 GLU A O 1
ATOM 568 N N . HIS A 1 74 ? 7.334 48.178 17.973 1.00 12.33 74 HIS A N 1
ATOM 569 C CA . HIS A 1 74 ? 8.001 48.464 19.245 1.00 12.65 74 HIS A CA 1
ATOM 570 C C . HIS A 1 74 ? 9.341 47.746 19.405 1.00 12.65 74 HIS A C 1
ATOM 571 O O . HIS A 1 74 ? 10.153 48.113 20.261 1.00 13.53 74 HIS A O 1
ATOM 578 N N . GLY A 1 75 ? 9.573 46.718 18.592 1.00 12.35 75 GLY A N 1
ATOM 579 C CA . GLY A 1 75 ? 10.840 45.994 18.618 1.00 11.87 75 GLY A CA 1
ATOM 580 C C . GLY A 1 75 ? 10.981 45.067 19.810 1.00 11.62 75 GLY A C 1
ATOM 581 O O . GLY A 1 75 ? 11.973 45.129 20.542 1.00 12.00 75 GLY A O 1
ATOM 582 N N . LEU A 1 76 ? 9.982 44.209 20.004 1.00 10.88 76 LEU A N 1
ATOM 583 C CA . LEU A 1 76 ? 10.019 43.198 21.058 1.00 10.77 76 LEU A CA 1
ATOM 584 C C . LEU A 1 76 ? 10.260 41.822 20.460 1.00 10.35 76 LEU A C 1
ATOM 585 O O . LEU A 1 76 ? 9.615 41.451 19.481 1.00 10.71 76 LEU A O 1
ATOM 590 N N . VAL A 1 77 ? 11.190 41.073 21.048 1.00 9.67 77 VAL A N 1
ATOM 591 C CA . VAL A 1 77 ? 11.298 39.647 20.766 1.00 9.54 77 VAL A CA 1
ATOM 592 C C . VAL A 1 77 ? 10.189 38.963 21.555 1.00 9.45 77 VAL A C 1
ATOM 593 O O . VAL A 1 77 ? 10.031 39.210 22.749 1.00 9.92 77 VAL A O 1
ATOM 597 N N . VAL A 1 78 ? 9.406 38.129 20.876 1.00 9.13 78 VAL A N 1
ATOM 598 C CA . VAL A 1 78 ? 8.284 37.449 21.513 1.00 9.08 78 VAL A CA 1
ATOM 599 C C . VAL A 1 78 ? 8.517 35.941 21.472 1.00 9.11 78 VAL A C 1
ATOM 600 O O . VAL A 1 78 ? 8.725 35.368 20.404 1.00 9.30 78 VAL A O 1
ATOM 604 N N . ILE A 1 79 ? 8.489 35.320 22.651 1.00 9.14 79 ILE A N 1
ATOM 605 C CA . ILE A 1 79 ? 8.738 33.887 22.811 1.00 9.42 79 ILE A CA 1
ATOM 606 C C . ILE A 1 79 ? 7.455 33.190 23.264 1.00 9.39 79 ILE A C 1
ATOM 607 O O . ILE A 1 79 ? 6.849 33.590 24.262 1.00 9.39 79 ILE A O 1
ATOM 612 N N . ALA A 1 80 ? 7.045 32.159 22.523 1.00 9.56 80 ALA A N 1
ATOM 613 C CA . ALA A 1 80 ? 5.835 31.405 22.844 1.00 9.87 80 ALA A CA 1
ATOM 614 C C . ALA A 1 80 ? 6.148 29.915 22.932 1.00 10.29 80 ALA A C 1
ATOM 615 O O . ALA A 1 80 ? 6.205 29.228 21.910 1.00 10.63 80 ALA A O 1
ATOM 617 N N . PRO A 1 81 ? 6.376 29.414 24.154 1.00 10.80 81 PRO A N 1
ATOM 618 C CA . PRO A 1 81 ? 6.653 27.986 24.297 1.00 11.37 81 PRO A CA 1
ATOM 619 C C . PRO A 1 81 ? 5.399 27.139 24.126 1.00 12.15 81 PRO A C 1
ATOM 620 O O . PRO A 1 81 ? 4.277 27.639 24.253 1.00 12.14 81 PRO A O 1
ATOM 624 N N . ASP A 1 82 ? 5.597 25.854 23.845 1.00 13.22 82 ASP A N 1
ATOM 625 C CA . ASP A 1 82 ? 4.512 24.888 23.939 1.00 14.60 82 ASP A CA 1
ATOM 626 C C . ASP A 1 82 ? 4.013 24.853 2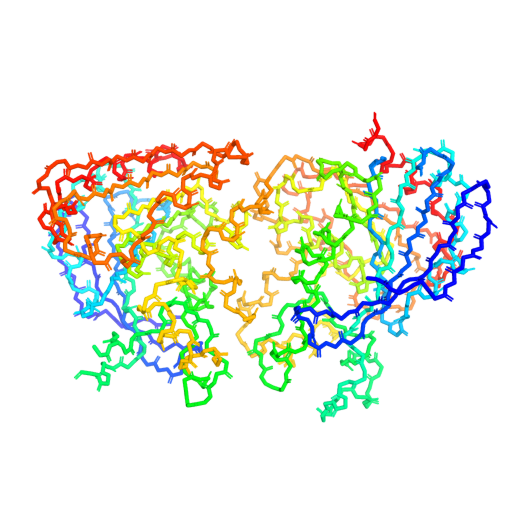5.382 1.00 15.09 82 ASP A C 1
ATOM 627 O O . ASP A 1 82 ? 4.713 25.291 26.301 1.00 15.08 82 ASP A O 1
ATOM 632 N N . THR A 1 83 ? 2.806 24.331 25.577 1.00 16.02 83 THR A N 1
ATOM 633 C CA . THR A 1 83 ? 2.161 24.349 26.889 1.00 17.05 83 THR A CA 1
ATOM 634 C C . THR A 1 83 ? 2.586 23.200 27.801 1.00 17.94 83 THR A C 1
ATOM 635 O O . THR A 1 83 ? 2.467 23.300 29.020 1.00 18.25 83 THR A O 1
ATOM 639 N N . SER A 1 84 ? 3.078 22.111 27.213 1.00 19.34 84 SER A N 1
ATOM 640 C CA . SER A 1 84 ? 3.405 20.906 27.976 1.00 20.82 84 SER A CA 1
ATOM 641 C C . SER A 1 84 ? 4.433 20.029 27.263 1.00 22.10 84 SER A C 1
ATOM 642 O O . SER A 1 84 ? 4.570 20.116 26.047 1.00 21.70 84 SER A O 1
ATOM 645 N N . PRO A 1 85 ? 5.155 19.177 28.023 1.00 23.59 85 PRO A N 1
ATOM 646 C CA . PRO A 1 85 ? 6.073 18.210 27.410 1.00 24.76 85 PRO A CA 1
ATOM 647 C C . PRO A 1 85 ? 5.357 17.119 26.603 1.00 25.51 85 PRO A C 1
ATOM 648 O O . PRO A 1 85 ? 5.894 16.640 25.602 1.00 25.77 85 PRO A O 1
ATOM 652 N N . ARG A 1 86 ? 4.142 16.748 27.029 1.00 20.00 86 ARG A N 1
ATOM 653 C CA . ARG A 1 86 ? 3.406 15.659 26.398 1.00 20.00 86 ARG A CA 1
ATOM 654 C C . ARG A 1 86 ? 2.012 16.109 25.975 1.00 20.00 86 ARG A C 1
ATOM 655 O O . ARG A 1 86 ? 1.499 17.119 26.433 1.00 26.39 86 ARG A O 1
ATOM 663 N N . GLY A 1 87 ? 1.397 15.314 25.082 1.00 26.24 87 GLY A N 1
ATOM 664 C CA . GLY A 1 87 ? 0.021 15.549 24.651 1.00 26.07 87 GLY A CA 1
ATOM 665 C C . GLY A 1 87 ? -0.981 15.362 25.780 1.00 25.90 87 GLY A C 1
ATOM 666 O O . GLY A 1 87 ? -0.643 14.840 26.847 1.00 25.93 87 GLY A O 1
ATOM 667 N N . CYS A 1 88 ? -2.217 15.787 25.536 1.00 25.89 88 CYS A N 1
ATOM 668 C CA . CYS A 1 88 ? -3.268 15.774 26.553 1.00 26.00 88 CYS A CA 1
ATOM 669 C C . CYS A 1 88 ? -3.833 14.372 26.779 1.00 26.05 88 CYS A C 1
ATOM 670 O O . CYS A 1 88 ? -4.081 13.637 25.825 1.00 26.15 88 CYS A O 1
ATOM 673 N N . ASN A 1 89 ? -4.040 14.015 28.047 1.00 26.32 89 ASN A N 1
ATOM 674 C CA . ASN A 1 89 ? -4.645 12.729 28.408 1.00 26.56 89 ASN A CA 1
ATOM 675 C C . ASN A 1 89 ? -6.165 12.697 28.241 1.00 26.72 89 ASN A C 1
ATOM 676 O O . ASN A 1 89 ? -6.778 11.627 28.317 1.00 26.49 89 ASN A O 1
ATOM 681 N N . ILE A 1 90 ? -6.765 13.868 28.029 1.00 27.04 90 ILE A N 1
ATOM 682 C CA . ILE A 1 90 ? -8.202 13.977 27.777 1.00 27.42 90 ILE A CA 1
ATOM 683 C C . ILE A 1 90 ? -8.461 14.105 26.278 1.00 27.54 90 ILE A C 1
ATOM 684 O O . ILE A 1 90 ? -8.984 13.186 25.646 1.00 27.62 90 ILE A O 1
ATOM 689 N N . PHE A 1 99 ? -15.000 17.456 32.800 1.00 20.00 99 PHE A N 1
ATOM 690 C CA . PHE A 1 99 ? -14.331 16.348 33.466 1.00 20.00 99 PHE A CA 1
ATOM 691 C C . PHE A 1 99 ? -12.853 16.587 33.589 1.00 20.00 99 PHE A C 1
ATOM 692 O O . PHE A 1 99 ? -12.049 15.702 33.595 1.00 31.63 99 PHE A O 1
ATOM 700 N N . GLY A 1 100 ? -12.567 17.860 33.771 1.00 31.62 100 GLY A N 1
ATOM 701 C CA . GLY A 1 100 ? -11.208 18.357 33.946 1.00 31.60 100 GLY A CA 1
ATOM 702 C C . GLY A 1 100 ? -10.559 18.766 32.639 1.00 31.58 100 GLY A C 1
ATOM 703 O O . GLY A 1 100 ? -11.066 18.463 31.555 1.00 31.55 100 GLY A O 1
ATOM 704 N N . THR A 1 101 ? -9.426 19.453 32.751 1.00 31.42 101 THR A N 1
ATOM 705 C CA . THR A 1 101 ? -8.677 19.923 31.591 1.00 31.22 101 THR A CA 1
ATOM 706 C C . THR A 1 101 ? -7.565 18.948 31.215 1.00 31.13 101 THR A C 1
ATOM 707 O O . THR A 1 101 ? -7.183 18.851 30.046 1.00 31.32 101 THR A O 1
ATOM 711 N N . GLY A 1 102 ? -7.047 18.237 32.215 1.00 30.68 102 GLY A N 1
ATOM 712 C CA . GLY A 1 102 ? -5.910 17.336 32.032 1.00 29.97 102 GLY A CA 1
ATOM 713 C C . GLY A 1 102 ? -4.580 18.070 31.988 1.00 29.18 102 GLY A C 1
ATOM 714 O O . GLY A 1 102 ? -3.523 17.446 31.877 1.00 29.45 102 GLY A O 1
ATOM 715 N N . ALA A 1 103 ? -4.636 19.396 32.087 1.00 27.74 103 ALA A N 1
ATOM 716 C CA . ALA A 1 103 ? -3.447 20.239 32.000 1.00 26.12 103 ALA A CA 1
ATOM 717 C C . ALA A 1 103 ? -2.844 20.517 33.376 1.00 24.72 103 ALA A C 1
ATOM 718 O O . ALA A 1 103 ? -3.515 20.372 34.400 1.00 24.54 103 ALA A O 1
ATOM 720 N N . GLY A 1 104 ? -1.577 20.926 33.388 1.00 22.97 104 GLY A N 1
ATOM 721 C CA . GLY A 1 104 ? -0.818 21.053 34.628 1.00 21.19 104 GLY A CA 1
ATOM 722 C C . GLY A 1 104 ? -0.638 22.450 35.185 1.00 19.99 104 GLY A C 1
ATOM 723 O O . GLY A 1 104 ? 0.040 22.631 36.195 1.00 19.64 104 GLY A O 1
ATOM 724 N N . PHE A 1 105 ? -1.218 23.442 34.515 1.00 18.95 105 PHE A N 1
ATOM 725 C CA . PHE A 1 105 ? -1.296 24.800 35.054 1.00 18.04 105 PHE A CA 1
ATOM 726 C C . PHE A 1 105 ? 0.060 25.450 35.343 1.00 16.61 105 PHE A C 1
ATOM 727 O O . PHE A 1 105 ? 0.179 26.239 36.272 1.00 15.75 105 PHE A O 1
ATOM 735 N N . TYR A 1 106 ? 1.076 25.117 34.550 1.00 15.09 106 TYR A N 1
ATOM 736 C CA . TYR A 1 106 ? 2.398 25.756 34.661 1.00 13.90 106 TYR A CA 1
ATOM 737 C C . TYR A 1 106 ? 3.047 25.611 36.033 1.00 13.68 106 TYR A C 1
ATOM 738 O O . TYR A 1 106 ? 3.801 26.477 36.464 1.00 14.15 106 TYR A O 1
ATOM 747 N N . VAL A 1 107 ? 2.747 24.509 36.713 1.00 13.03 107 VAL A N 1
ATOM 748 C CA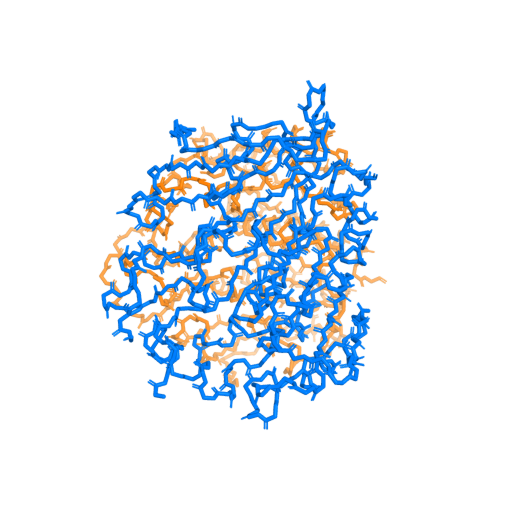 . VAL A 1 107 ? 3.380 24.208 37.995 1.00 12.98 107 VAL A CA 1
ATOM 749 C C . VAL A 1 107 ? 4.628 23.346 37.792 1.00 12.69 107 VAL A C 1
ATOM 750 O O . VAL A 1 107 ? 4.850 22.806 36.704 1.00 12.22 107 VAL A O 1
ATOM 754 N N . ASP A 1 108 ? 5.449 23.247 38.835 1.00 12.69 108 ASP A N 1
ATOM 755 C CA . ASP A 1 108 ? 6.421 22.165 38.945 1.00 13.07 108 ASP A CA 1
ATOM 756 C C . ASP A 1 108 ? 5.716 21.053 39.713 1.00 13.69 108 ASP A C 1
ATOM 757 O O . ASP A 1 108 ? 5.456 21.182 40.913 1.00 13.79 108 ASP A O 1
ATOM 762 N N . ALA A 1 109 ? 5.383 19.978 39.007 1.00 14.55 109 ALA A N 1
ATOM 763 C CA . ALA A 1 109 ? 4.596 18.889 39.584 1.00 15.98 109 ALA A CA 1
ATOM 764 C C . ALA A 1 109 ? 5.342 18.171 40.704 1.00 17.15 109 ALA A C 1
ATOM 765 O O . ALA A 1 109 ? 6.562 18.007 40.648 1.00 17.22 109 ALA A O 1
ATOM 767 N N . THR A 1 110 ? 4.590 17.751 41.718 1.00 18.90 110 THR A N 1
ATOM 768 C CA . THR A 1 110 ? 5.157 17.065 42.875 1.00 20.71 110 THR A CA 1
ATOM 769 C C . THR A 1 110 ? 4.633 15.636 42.994 1.00 22.32 110 THR A C 1
ATOM 770 O O . THR A 1 110 ? 5.069 14.891 43.866 1.00 22.75 110 THR A O 1
ATOM 774 N N . GLU A 1 111 ? 3.699 15.263 42.122 1.00 24.09 111 GLU A N 1
ATOM 775 C CA . GLU A 1 111 ? 3.143 13.910 42.126 1.00 25.82 111 GLU A CA 1
ATOM 776 C C . GLU A 1 111 ? 3.616 13.122 40.917 1.00 26.60 111 GLU A C 1
ATOM 777 O O . GLU A 1 111 ? 3.649 13.643 39.803 1.00 26.54 111 GLU A O 1
ATOM 783 N N . ASP A 1 112 ? 3.983 11.862 41.144 1.00 27.35 112 ASP A N 1
ATOM 784 C CA . ASP A 1 112 ? 4.273 10.942 40.052 1.00 28.00 112 ASP A CA 1
ATOM 785 C C . ASP A 1 112 ? 2.958 10.584 39.350 1.00 27.45 112 ASP A C 1
ATOM 786 O O . ASP A 1 112 ? 1.908 10.537 39.996 1.00 27.53 112 ASP A O 1
ATOM 791 N N . PRO A 1 113 ? 3.004 10.352 38.024 1.00 26.81 113 PRO A N 1
ATOM 792 C CA . PRO A 1 113 ? 4.192 10.376 37.171 1.00 26.53 113 PRO A CA 1
ATOM 793 C C . PRO A 1 113 ? 4.535 11.766 36.621 1.00 26.59 113 PRO A C 1
ATOM 794 O O . PRO A 1 113 ? 5.551 11.916 35.945 1.00 26.26 113 PRO A O 1
ATOM 798 N N . TRP A 1 114 ? 3.699 12.761 36.916 1.00 27.35 114 TRP A N 1
ATOM 799 C CA . TRP A 1 114 ? 3.915 14.130 36.435 1.00 28.85 114 TRP A CA 1
ATOM 800 C C . TRP A 1 114 ? 5.225 14.722 36.964 1.00 28.88 114 TRP A C 1
ATOM 801 O O . TRP A 1 114 ? 5.890 15.489 36.266 1.00 28.60 114 TRP A O 1
ATOM 812 N N . LYS A 1 115 ? 5.556 14.364 38.206 1.00 29.81 115 LYS A N 1
ATOM 813 C CA . LYS A 1 115 ? 6.821 14.678 38.888 1.00 31.24 115 LYS A CA 1
ATOM 814 C C . LYS A 1 115 ? 8.050 14.721 37.994 1.00 31.45 115 LYS A C 1
ATOM 815 O O . LYS A 1 115 ? 8.813 15.693 38.009 1.00 31.48 115 LYS A O 1
ATOM 821 N N . THR A 1 116 ? 8.250 13.642 37.242 1.00 31.71 116 THR A N 1
ATOM 822 C CA . THR A 1 116 ? 9.502 13.420 36.527 1.00 31.96 116 THR A CA 1
ATOM 823 C C . THR A 1 116 ? 9.715 14.387 35.357 1.00 30.96 116 THR A C 1
ATOM 824 O O . THR A 1 116 ? 10.851 14.767 35.069 1.00 31.18 116 THR A O 1
ATOM 828 N N . ASN A 1 117 ? 8.623 14.803 34.716 1.00 29.25 117 ASN A N 1
ATOM 829 C CA . ASN A 1 117 ? 8.707 15.564 33.468 1.00 27.37 117 ASN A CA 1
ATOM 830 C C . ASN A 1 117 ? 7.995 16.913 33.449 1.00 25.86 117 ASN A C 1
ATOM 831 O O . ASN A 1 117 ? 8.439 17.834 32.760 1.00 25.29 117 ASN A O 1
ATOM 836 N N . TYR A 1 118 ? 6.891 17.028 34.183 1.00 24.13 118 TYR A N 1
ATOM 837 C CA . TYR A 1 118 ? 6.122 18.271 34.182 1.00 22.93 118 TYR A CA 1
ATOM 838 C C . TYR A 1 118 ? 6.717 19.297 35.144 1.00 20.25 118 TYR A C 1
ATOM 839 O O . TYR A 1 118 ? 6.296 19.424 36.300 1.00 19.44 118 TYR A O 1
ATOM 848 N N . ARG A 1 119 ? 7.713 20.014 34.635 1.00 17.95 119 ARG A N 1
ATOM 849 C CA A ARG A 1 119 ? 8.433 21.027 35.384 0.42 17.14 119 ARG A CA 1
ATOM 850 C CA B ARG A 1 119 ? 8.399 21.047 35.409 0.58 16.92 119 ARG A CA 1
ATOM 851 C C . ARG A 1 119 ? 8.299 22.367 34.658 1.00 15.79 119 ARG A C 1
ATOM 852 O O . ARG A 1 119 ? 9.301 23.048 34.396 1.00 15.10 119 ARG A O 1
ATOM 867 N N . MET A 1 120 ? 7.063 22.725 34.322 1.00 14.30 120 MET A N 1
ATOM 868 C CA . MET A 1 120 ? 6.785 23.897 33.493 1.00 12.75 120 MET A CA 1
ATOM 869 C C . MET A 1 120 ? 7.086 25.233 34.159 1.00 11.80 120 MET A C 1
ATOM 870 O O . MET A 1 120 ? 7.465 26.183 33.474 1.00 11.71 120 MET A O 1
ATOM 875 N N . TYR A 1 121 ? 6.934 25.312 35.479 1.00 11.19 121 TYR A N 1
ATOM 876 C CA . TYR A 1 121 ? 7.278 26.544 36.191 1.00 10.55 121 TYR A CA 1
ATOM 877 C C . TYR A 1 121 ? 8.773 26.841 36.056 1.00 10.31 121 TYR A C 1
ATOM 878 O O . TYR A 1 121 ? 9.159 27.949 35.683 1.00 9.88 121 TYR A O 1
ATOM 887 N N . SER A 1 122 ? 9.612 25.849 36.341 1.00 10.18 122 SER A N 1
ATOM 888 C CA . SER A 1 122 ? 11.059 26.015 36.205 1.00 10.44 122 SER A CA 1
ATOM 889 C C . SER A 1 122 ? 11.482 26.212 34.748 1.00 10.47 122 SER A C 1
ATOM 890 O O . SER A 1 122 ? 12.431 26.948 34.474 1.00 10.75 122 SER A O 1
ATOM 893 N N . TYR A 1 123 ? 10.786 25.553 33.819 1.00 10.33 123 TYR A N 1
ATOM 894 C CA . TYR A 1 123 ? 11.074 25.723 32.394 1.00 10.51 123 TYR A CA 1
ATOM 895 C C . TYR A 1 123 ? 10.853 27.171 31.953 1.00 10.60 123 TYR A C 1
ATOM 896 O O . TYR A 1 123 ? 11.736 27.777 31.338 1.00 10.87 123 TYR A O 1
ATOM 905 N N . VAL A 1 124 ? 9.656 27.676 32.238 1.00 10.59 124 VAL A N 1
ATOM 906 C CA . VAL A 1 124 ? 9.316 29.040 31.868 1.00 10.75 124 VAL A CA 1
ATOM 907 C C . VAL A 1 124 ? 10.185 30.150 32.552 1.00 10.82 124 VAL A C 1
ATOM 908 O O . VAL A 1 124 ? 10.580 31.101 31.905 1.00 10.78 124 VAL A O 1
ATOM 912 N N . THR A 1 125 ? 10.452 29.977 33.842 1.00 10.72 125 THR A N 1
ATOM 913 C CA . THR A 1 125 ? 11.129 31.017 34.627 1.00 11.13 125 THR A CA 1
ATOM 914 C C . THR A 1 125 ? 12.653 30.932 34.608 1.00 11.75 125 THR A C 1
ATOM 915 O O . THR A 1 125 ? 13.324 31.949 34.793 1.00 12.30 125 THR A O 1
ATOM 919 N N . GLU A 1 126 ? 13.198 29.735 34.391 1.00 12.08 126 GLU A N 1
ATOM 920 C CA . GLU A 1 126 ? 14.650 29.547 34.464 1.00 12.96 126 GLU A CA 1
ATOM 921 C C . GLU A 1 126 ? 15.280 29.003 33.173 1.00 12.57 126 GLU A C 1
ATOM 922 O O . GLU A 1 126 ? 16.141 29.667 32.580 1.00 13.02 126 GLU A O 1
ATOM 928 N N . GLU A 1 127 ? 14.870 27.810 32.738 1.00 12.18 127 GLU A N 1
ATOM 929 C CA . GLU A 1 127 ? 15.540 27.173 31.602 1.00 11.59 127 GLU A CA 1
ATOM 930 C C . GLU A 1 127 ? 15.351 27.933 30.292 1.00 11.49 127 GLU A C 1
ATOM 931 O O . GLU A 1 127 ? 16.327 28.230 29.599 1.00 11.56 127 GLU A O 1
ATOM 937 N N . LEU A 1 128 ? 14.102 28.244 29.955 1.00 11.12 128 LEU A N 1
ATOM 938 C CA . LEU A 1 128 ? 13.813 28.889 28.676 1.00 11.07 128 LEU A CA 1
ATOM 939 C C . LEU A 1 128 ? 14.494 30.255 28.517 1.00 10.94 128 LEU A C 1
ATOM 940 O O . LEU A 1 128 ? 15.133 30.489 27.488 1.00 10.79 128 LEU A O 1
ATOM 945 N N . PRO A 1 129 ? 14.384 31.150 29.527 1.00 11.17 129 PRO A N 1
ATOM 946 C CA . PRO A 1 129 ? 15.081 32.431 29.381 1.00 11.28 129 PRO A CA 1
ATOM 947 C C . PRO A 1 129 ? 16.592 32.283 29.220 1.00 11.61 129 PRO A C 1
ATOM 948 O O . PRO A 1 129 ? 17.187 33.029 28.448 1.00 11.76 129 PRO A O 1
ATOM 952 N N . GLN A 1 130 ? 17.201 31.320 29.913 1.00 12.12 130 GLN A N 1
ATOM 953 C CA . GLN A 1 130 ? 18.634 31.048 29.738 1.00 12.84 130 GLN A CA 1
ATOM 954 C C . GLN A 1 130 ? 18.939 30.677 28.281 1.00 12.41 130 GLN A C 1
ATOM 955 O O . GLN A 1 130 ? 19.911 31.158 27.690 1.00 12.61 130 GLN A O 1
ATOM 961 N N . LEU A 1 131 ? 18.090 29.833 27.707 1.00 12.04 131 LEU A N 1
ATOM 962 C CA . LEU A 1 131 ? 18.258 29.379 26.334 1.00 11.91 131 LEU A CA 1
ATOM 963 C C . LEU A 1 131 ? 18.080 30.523 25.335 1.00 11.79 131 LEU A C 1
ATOM 964 O O . LEU A 1 131 ? 18.870 30.675 24.398 1.00 12.07 131 LEU A O 1
ATOM 969 N N . ILE A 1 132 ? 17.041 31.325 25.543 1.00 11.24 132 ILE A N 1
ATOM 970 C CA . ILE A 1 132 ? 16.777 32.477 24.685 1.00 11.15 132 ILE A CA 1
ATOM 971 C C . ILE A 1 132 ? 17.942 33.464 24.720 1.00 11.61 132 ILE A C 1
ATOM 972 O O . ILE A 1 132 ? 18.402 33.927 23.673 1.00 11.76 132 ILE A O 1
ATOM 977 N N . ASN A 1 133 ? 18.425 33.768 25.923 1.00 11.65 133 ASN A N 1
ATOM 978 C CA . ASN A 1 133 ? 19.503 34.739 26.088 1.00 12.28 133 ASN A CA 1
ATOM 979 C C . ASN A 1 133 ? 20.805 34.292 25.434 1.00 12.96 133 ASN A C 1
ATOM 980 O O . ASN A 1 133 ? 21.567 35.122 24.937 1.00 13.60 133 ASN A O 1
ATOM 985 N N . ALA A 1 134 ? 21.046 32.981 25.430 1.00 13.63 134 ALA A N 1
ATOM 986 C CA . ALA A 1 134 ? 22.263 32.415 24.855 1.00 14.25 134 ALA A CA 1
ATOM 987 C C . ALA A 1 134 ? 22.237 32.355 23.326 1.00 14.78 134 ALA A C 1
ATOM 988 O O . ALA A 1 134 ? 23.293 32.348 22.684 1.00 15.46 134 ALA A O 1
ATOM 990 N N . ASN A 1 135 ? 21.035 32.334 22.755 1.00 14.66 135 ASN A N 1
ATOM 991 C CA . ASN A 1 135 ? 20.847 32.032 21.334 1.00 14.59 135 ASN A CA 1
ATOM 992 C C . ASN A 1 135 ? 20.339 33.168 20.459 1.00 14.25 135 ASN A C 1
ATOM 993 O O . ASN A 1 135 ? 20.469 33.108 19.235 1.00 14.47 135 ASN A O 1
ATOM 998 N N . PHE A 1 136 ? 19.748 34.185 21.077 1.00 13.47 136 PHE A N 1
ATOM 999 C CA . PHE A 1 136 ? 19.095 35.245 20.321 1.00 12.96 136 PHE A CA 1
ATOM 1000 C C . PHE A 1 136 ? 19.543 36.630 20.771 1.00 12.76 136 PHE A C 1
ATOM 1001 O O . PHE A 1 136 ? 20.095 36.776 21.863 1.00 12.58 136 PHE A O 1
ATOM 1009 N N . PRO A 1 137 ? 19.322 37.652 19.920 1.00 12.89 137 PRO A N 1
ATOM 1010 C CA . PRO A 1 137 ? 19.672 39.013 20.315 1.00 12.75 137 PRO A CA 1
ATOM 1011 C C . PRO A 1 137 ? 18.639 39.575 21.286 1.00 12.54 137 PRO A C 1
ATOM 1012 O O . PRO A 1 137 ? 17.757 40.351 20.903 1.00 12.75 137 PRO A O 1
ATOM 1016 N N . VAL A 1 138 ? 18.741 39.193 22.531 1.00 12.22 138 VAL A N 1
ATOM 1017 C CA . VAL A 1 138 ? 17.818 39.578 23.570 1.00 12.17 138 VAL A CA 1
ATOM 1018 C C . VAL A 1 138 ? 18.603 40.162 24.726 1.00 12.26 138 VAL A C 1
ATOM 1019 O O . VAL A 1 138 ? 19.609 39.695 25.099 1.00 12.60 138 VAL A O 1
ATOM 1023 N N . ASP A 1 139 ? 18.083 41.203 25.293 1.00 12.51 139 ASP A N 1
ATOM 1024 C CA . ASP A 1 139 ? 18.637 41.831 26.478 1.00 12.91 139 ASP A CA 1
ATOM 1025 C C . ASP A 1 139 ? 18.178 41.026 27.694 1.00 13.16 139 ASP A C 1
ATOM 1026 O O . ASP A 1 139 ? 16.992 41.026 28.014 1.00 13.00 139 ASP A O 1
ATOM 1031 N N . PRO A 1 140 ? 19.116 40.335 28.377 1.00 13.43 140 PRO A N 1
ATOM 1032 C CA . PRO A 1 140 ? 18.707 39.501 29.514 1.00 13.88 140 PRO A CA 1
ATOM 1033 C C . PRO A 1 140 ? 18.046 40.287 30.647 1.00 14.41 140 PRO A C 1
ATOM 1034 O O . PRO A 1 140 ? 17.309 39.708 31.443 1.00 14.73 140 PRO A O 1
ATOM 1038 N N . GLN A 1 141 ? 18.284 41.598 30.691 1.00 14.56 141 GLN A N 1
ATOM 1039 C CA . GLN A 1 141 ? 17.818 42.445 31.793 1.00 15.16 141 GLN A CA 1
ATOM 1040 C C . GLN A 1 141 ? 16.378 42.934 31.666 1.00 14.41 141 GLN A C 1
ATOM 1041 O O . GLN A 1 141 ? 15.825 43.482 32.622 1.00 14.57 141 GLN A O 1
ATOM 1047 N N . ARG A 1 142 ? 15.778 42.752 30.491 1.00 13.41 142 ARG A N 1
ATOM 1048 C CA . ARG A 1 142 ? 14.415 43.220 30.251 1.00 12.75 142 ARG A CA 1
ATOM 1049 C C . ARG A 1 142 ? 13.524 42.112 29.702 1.00 12.04 142 ARG A C 1
ATOM 1050 O O . ARG A 1 142 ? 13.619 41.730 28.533 1.00 11.83 142 ARG A O 1
ATOM 1058 N N . MET A 1 143 ? 12.649 41.618 30.570 1.00 11.78 143 MET A N 1
ATOM 1059 C CA . MET A 1 143 ? 11.763 40.512 30.260 1.00 11.71 143 MET A CA 1
ATOM 1060 C C . MET A 1 143 ? 10.391 40.803 30.861 1.00 11.02 143 MET A C 1
ATOM 1061 O O . MET A 1 143 ? 10.293 41.282 31.998 1.00 11.11 143 MET A O 1
ATOM 1066 N N . SER A 1 144 ? 9.342 40.537 30.087 1.00 10.29 144 SER A N 1
ATOM 1067 C CA . SER A 1 144 ? 7.967 40.616 30.581 1.00 9.56 144 SER A CA 1
ATOM 1068 C C . SER A 1 144 ? 7.215 39.351 30.187 1.00 9.26 144 SER A C 1
ATOM 1069 O O . SER A 1 144 ? 7.735 38.528 29.427 1.00 9.16 144 SER A O 1
ATOM 1072 N N . ILE A 1 145 ? 6.006 39.188 30.714 1.00 8.62 145 ILE A N 1
ATOM 1073 C CA . ILE A 1 145 ? 5.266 37.951 30.504 1.00 8.57 145 ILE A CA 1
ATOM 1074 C C . ILE A 1 145 ? 3.763 38.205 30.435 1.00 8.42 145 ILE A C 1
ATOM 1075 O O . ILE A 1 145 ? 3.232 39.081 31.119 1.00 8.61 145 ILE A O 1
ATOM 1080 N N . PHE A 1 146 ? 3.099 37.455 29.562 1.00 8.30 146 PHE A N 1
ATOM 1081 C CA . PHE A 1 146 ? 1.647 37.510 29.419 1.00 8.32 146 PHE A CA 1
ATOM 1082 C C . PHE A 1 146 ? 1.104 36.183 28.891 1.00 8.17 146 PHE A C 1
ATOM 1083 O O . PHE A 1 146 ? 1.876 35.289 28.565 1.00 8.13 146 PHE A O 1
ATOM 1091 N N . GLY A 1 147 ? -0.216 36.045 28.841 1.00 8.57 147 GLY A N 1
ATOM 1092 C CA . GLY A 1 147 ? -0.806 34.791 28.392 1.00 8.81 147 GLY A CA 1
ATOM 1093 C C . GLY A 1 147 ? -2.316 34.773 28.462 1.00 9.21 147 GLY A C 1
ATOM 1094 O O . GLY A 1 147 ? -2.939 35.759 28.853 1.00 9.34 147 GLY A O 1
ATOM 1095 N N . HIS A 1 148 ? -2.890 33.625 28.107 1.00 9.60 148 HIS A N 1
ATOM 1096 C CA . HIS A 1 148 ? -4.335 33.462 27.969 1.00 10.36 148 HIS A CA 1
ATOM 1097 C C . HIS A 1 148 ? -4.809 32.267 28.785 1.00 10.74 148 HIS A C 1
ATOM 1098 O O . HIS A 1 148 ? -4.202 31.196 28.729 1.00 10.80 148 HIS A O 1
ATOM 1105 N N . SER A 1 149 ? -5.892 32.465 29.538 1.00 11.40 149 SER A N 1
ATOM 1106 C CA . SER A 1 149 ? -6.554 31.387 30.281 1.00 11.96 149 SER A CA 1
ATOM 1107 C C . SER A 1 149 ? -5.614 30.733 31.312 1.00 11.87 149 SER A C 1
ATOM 1108 O O . SER A 1 149 ? -5.166 31.399 32.248 1.00 12.25 149 SER A O 1
ATOM 1111 N N . MET A 1 150 ? -5.316 29.444 31.138 1.00 11.67 150 MET A N 1
ATOM 1112 C CA . MET A 1 150 ? -4.319 28.768 31.967 1.00 11.32 150 MET A CA 1
ATOM 1113 C C . MET A 1 150 ? -2.961 29.472 31.862 1.00 10.66 150 MET A C 1
ATOM 1114 O O . MET A 1 150 ? -2.204 29.536 32.834 1.00 11.01 150 MET A O 1
ATOM 1119 N N . GLY A 1 151 ? -2.670 30.000 30.677 1.00 10.19 151 GLY A N 1
ATOM 1120 C CA . GLY A 1 151 ? -1.469 30.798 30.448 1.00 9.74 151 GLY A CA 1
ATOM 1121 C C . GLY A 1 151 ? -1.530 32.189 31.059 1.00 9.52 151 GLY A C 1
ATOM 1122 O O . GLY A 1 151 ? -0.491 32.795 31.310 1.00 9.50 151 GLY A O 1
ATOM 1123 N N . GLY A 1 152 ? -2.746 32.691 31.285 1.00 9.41 152 GLY A N 1
ATOM 1124 C CA . GLY A 1 152 ? -2.950 33.952 31.998 1.00 9.85 152 GLY A CA 1
ATOM 1125 C C . GLY A 1 152 ? -2.630 33.766 33.468 1.00 9.47 152 GLY A C 1
ATOM 1126 O O . GLY A 1 152 ? -1.915 34.569 34.073 1.00 9.89 152 GLY A O 1
ATOM 1127 N N . HIS A 1 153 ? -3.156 32.682 34.033 1.00 9.42 153 HIS A N 1
ATOM 1128 C CA . HIS A 1 153 ? -2.750 32.206 35.345 1.00 9.25 153 HIS A CA 1
ATOM 1129 C C . HIS A 1 153 ? -1.226 32.056 35.415 1.00 9.38 153 HIS A C 1
ATOM 1130 O O . HIS A 1 153 ? -0.588 32.564 36.337 1.00 9.66 153 HIS A O 1
ATOM 1137 N N . GLY A 1 154 ? -0.652 31.376 34.423 1.00 9.21 154 GLY A N 1
ATOM 1138 C CA . GLY A 1 154 ? 0.794 31.169 34.368 1.00 9.07 154 GLY A CA 1
ATOM 1139 C C . GLY A 1 154 ? 1.589 32.460 34.423 1.00 9.28 154 GLY A C 1
ATOM 1140 O O . GLY A 1 154 ? 2.553 32.578 35.189 1.00 9.63 154 GLY A O 1
ATOM 1141 N N . ALA A 1 155 ? 1.187 33.433 33.609 1.00 9.37 155 ALA A N 1
ATOM 1142 C CA . ALA A 1 155 ? 1.905 34.700 33.559 1.00 9.45 155 ALA A CA 1
ATOM 1143 C C . ALA A 1 155 ? 1.843 35.419 34.902 1.00 9.42 155 ALA A C 1
ATOM 1144 O O . ALA A 1 155 ? 2.858 35.926 35.392 1.00 10.03 155 ALA A O 1
ATOM 1146 N N . LEU A 1 156 ? 0.649 35.477 35.486 1.00 9.68 156 LEU A N 1
ATOM 1147 C CA . LEU A 1 156 ? 0.476 36.143 36.771 1.00 9.90 156 LEU A CA 1
ATOM 1148 C C . LEU A 1 156 ? 1.342 35.515 37.852 1.00 10.25 156 LEU A C 1
ATOM 1149 O O . LEU A 1 156 ? 2.035 36.222 38.582 1.00 10.64 156 LEU A O 1
ATOM 1154 N N . ILE A 1 157 ? 1.316 34.187 37.956 1.00 10.42 157 ILE A N 1
ATOM 1155 C CA . ILE A 1 157 ? 2.076 33.538 39.029 1.00 10.97 157 ILE A CA 1
ATOM 1156 C C . ILE A 1 157 ? 3.591 33.617 38.810 1.00 11.03 157 ILE A C 1
ATOM 1157 O O . ILE A 1 157 ? 4.343 33.759 39.770 1.00 11.66 157 ILE A O 1
ATOM 1162 N N . CYS A 1 158 ? 4.038 33.564 37.554 1.00 11.01 158 CYS A N 1
ATOM 1163 C CA . CYS A 1 158 ? 5.464 33.734 37.267 1.00 11.34 158 CYS A CA 1
ATOM 1164 C C . CYS A 1 158 ? 5.949 35.116 37.712 1.00 11.21 158 CYS A C 1
ATOM 1165 O O . CYS A 1 158 ? 7.011 35.245 38.324 1.00 11.32 158 CYS A O 1
ATOM 1168 N N . ALA A 1 159 ? 5.151 36.144 37.428 1.00 11.05 159 ALA A N 1
ATOM 1169 C CA . ALA A 1 159 ? 5.498 37.508 37.826 1.00 11.48 159 ALA A CA 1
ATOM 1170 C C . ALA A 1 159 ? 5.425 37.707 39.341 1.00 11.54 159 ALA A C 1
ATOM 1171 O O . ALA A 1 159 ? 6.334 38.285 39.942 1.00 12.36 159 ALA A O 1
ATOM 1173 N N . LEU A 1 160 ? 4.348 37.222 39.954 1.00 11.38 160 LEU A N 1
ATOM 1174 C CA . LEU A 1 160 ? 4.116 37.439 41.387 1.00 11.25 160 LEU A CA 1
ATOM 1175 C C . LEU A 1 160 ? 5.080 36.662 42.293 1.00 11.93 160 LEU A C 1
ATOM 1176 O O . LEU A 1 160 ? 5.385 37.110 43.400 1.00 12.67 160 LEU A O 1
ATOM 1181 N N . LYS A 1 161 ? 5.549 35.507 41.824 1.00 12.16 161 LYS A N 1
ATOM 1182 C CA . LYS A 1 161 ? 6.489 34.676 42.600 1.00 12.58 161 LYS A CA 1
ATOM 1183 C C . LYS A 1 161 ? 7.933 35.155 42.470 1.00 13.07 161 LYS A C 1
ATOM 1184 O O . LYS A 1 161 ? 8.815 34.703 43.205 1.00 13.64 161 LYS A O 1
ATOM 1190 N N . ASN A 1 162 ? 8.171 36.057 41.522 1.00 13.56 162 ASN A N 1
ATOM 1191 C CA . ASN A 1 162 ? 9.516 36.523 41.218 1.00 14.18 162 ASN A CA 1
ATOM 1192 C C . ASN A 1 162 ? 9.543 38.043 41.073 1.00 14.80 162 ASN A C 1
ATOM 1193 O O . ASN A 1 162 ? 9.668 38.549 39.953 1.00 14.91 162 ASN A O 1
ATOM 1198 N N . PRO A 1 163 ? 9.427 38.775 42.206 1.00 15.46 163 PRO A N 1
ATOM 1199 C CA . PRO A 1 163 ? 9.313 40.234 42.166 1.00 15.98 163 PRO A CA 1
ATOM 1200 C C . PRO A 1 163 ? 10.462 40.869 41.408 1.00 16.39 163 PRO A C 1
ATOM 1201 O O . PRO A 1 163 ? 11.625 40.528 41.634 1.00 16.69 163 PRO A O 1
ATOM 1205 N N . GLY A 1 164 ? 10.124 41.769 40.491 1.00 16.59 164 GLY A N 1
ATOM 1206 C CA . GLY A 1 164 ? 11.120 42.484 39.710 1.00 16.82 164 GLY A CA 1
ATOM 1207 C C . GLY A 1 164 ? 11.732 41.716 38.550 1.00 16.83 164 GLY A C 1
ATOM 1208 O O . GLY A 1 164 ? 12.424 42.314 37.724 1.00 17.44 164 GLY A O 1
ATOM 1209 N N . LYS A 1 165 ? 11.492 40.403 38.486 1.00 16.64 165 LYS A N 1
ATOM 1210 C CA . LYS A 1 165 ? 12.036 39.552 37.418 1.00 16.20 165 LYS A CA 1
ATOM 1211 C C . LYS A 1 165 ? 11.429 39.933 36.070 1.00 15.17 165 LYS A C 1
ATOM 1212 O O . LYS A 1 165 ? 12.102 39.906 35.030 1.00 15.17 165 LYS A O 1
ATOM 1218 N N . TYR A 1 166 ? 10.148 40.282 36.106 1.00 14.35 166 TYR A N 1
ATOM 1219 C CA . TYR A 1 166 ? 9.421 40.733 34.932 1.00 13.72 166 TYR A CA 1
ATOM 1220 C C . TYR A 1 166 ? 9.083 42.207 35.083 1.00 13.35 166 TYR A C 1
ATOM 1221 O O . TYR A 1 166 ? 8.673 42.649 36.161 1.00 13.99 166 TYR A O 1
ATOM 1230 N N . LYS A 1 167 ? 9.263 42.962 34.006 1.00 12.74 167 LYS A N 1
ATOM 1231 C CA . LYS A 1 167 ? 9.037 44.408 34.045 1.00 12.36 167 LYS A CA 1
ATOM 1232 C C . LYS A 1 167 ? 7.552 44.725 34.054 1.00 12.05 167 LYS A C 1
ATOM 1233 O O . LYS A 1 167 ? 7.134 45.792 34.515 1.00 12.66 167 LYS A O 1
ATOM 1239 N N . SER A 1 168 ? 6.762 43.784 33.539 1.00 11.29 168 SER A N 1
ATOM 1240 C CA . SER A 1 168 ? 5.315 43.931 33.441 1.00 10.85 168 SER A CA 1
ATOM 1241 C C . SER A 1 168 ? 4.655 42.587 33.180 1.00 10.43 168 SER A C 1
ATOM 1242 O O . SER A 1 168 ? 5.300 41.639 32.718 1.00 10.80 168 SER A O 1
ATOM 1245 N N . VAL A 1 169 ? 3.365 42.517 33.487 1.00 10.04 169 VAL A N 1
ATOM 1246 C CA . VAL A 1 169 ? 2.565 41.320 33.274 1.00 9.55 169 VAL A CA 1
ATOM 1247 C C . VAL A 1 169 ? 1.178 41.708 32.760 1.00 9.27 169 VAL A C 1
ATOM 1248 O O . VAL A 1 169 ? 0.636 42.753 33.124 1.00 10.12 169 VAL A O 1
ATOM 1252 N N . SER A 1 170 ? 0.621 40.886 31.880 1.00 9.07 170 SER A N 1
ATOM 1253 C CA . SER A 1 170 ? -0.760 41.075 31.463 1.00 8.82 170 SER A CA 1
ATOM 1254 C C . SER A 1 170 ? -1.397 39.731 31.166 1.00 8.90 170 SER A C 1
ATOM 1255 O O . SER A 1 170 ? -0.705 38.720 31.088 1.00 9.04 170 SER A O 1
ATOM 1258 N N . ALA A 1 171 ? -2.716 39.717 31.015 1.00 8.93 171 ALA A N 1
ATOM 1259 C CA . ALA A 1 171 ? -3.413 38.468 30.758 1.00 9.22 171 ALA A CA 1
ATOM 1260 C C . ALA A 1 171 ? -4.732 38.673 30.042 1.00 9.33 171 ALA A C 1
ATOM 1261 O O . ALA A 1 171 ? -5.366 39.729 30.171 1.00 9.41 171 ALA A O 1
ATOM 1263 N N . PHE A 1 172 ? -5.117 37.650 29.278 1.00 9.48 172 PHE A N 1
ATOM 1264 C CA . PHE A 1 172 ? -6.433 37.546 28.666 1.00 9.83 172 PHE A CA 1
ATOM 1265 C C . PHE A 1 172 ? -7.173 36.414 29.371 1.00 9.83 172 PHE A C 1
ATOM 1266 O O . PHE A 1 172 ? -6.698 35.273 29.395 1.00 10.11 172 PHE A O 1
ATOM 1274 N N . ALA A 1 173 ? -8.322 36.735 29.965 1.00 9.96 173 ALA A N 1
ATOM 1275 C CA . ALA A 1 173 ? -9.167 35.737 30.632 1.00 9.86 173 ALA A CA 1
ATOM 1276 C C . ALA A 1 173 ? -8.381 34.786 31.556 1.00 9.80 173 ALA A C 1
ATOM 1277 O O . ALA A 1 173 ? -8.526 33.569 31.459 1.00 9.73 173 ALA A O 1
ATOM 1279 N N . PRO A 1 174 ? -7.551 35.338 32.461 1.00 9.61 174 PRO A N 1
ATOM 1280 C CA . PRO A 1 174 ? -6.766 34.475 33.347 1.00 9.70 174 PRO A CA 1
ATOM 1281 C C . PRO A 1 174 ? -7.621 33.707 34.349 1.00 10.09 174 PRO A C 1
ATOM 1282 O O . PRO A 1 174 ? -8.688 34.174 34.745 1.00 10.02 174 PRO A O 1
ATOM 1286 N N . ILE A 1 175 ? -7.149 32.521 34.721 1.00 10.47 175 ILE A N 1
ATOM 1287 C CA . ILE A 1 175 ? -7.680 31.798 35.862 1.00 11.07 175 ILE A CA 1
ATOM 1288 C C . ILE A 1 175 ? -7.031 32.430 37.100 1.00 11.07 175 ILE A C 1
ATOM 1289 O O . ILE A 1 175 ? -5.854 32.202 37.383 1.00 11.46 175 ILE A O 1
ATOM 1294 N N . CYS A 1 176 ? -7.804 33.241 37.823 1.00 10.89 176 CYS A N 1
ATOM 1295 C CA . CYS A 1 176 ? -7.250 34.114 38.871 1.00 11.18 176 CYS A CA 1
ATOM 1296 C C . CYS A 1 176 ? -7.150 33.514 40.269 1.00 11.26 176 CYS A C 1
ATOM 1297 O O . CYS A 1 176 ? -6.343 33.968 41.080 1.00 11.91 176 CYS A O 1
ATOM 1300 N N . ASN A 1 177 ? -7.980 32.514 40.549 1.00 11.63 177 ASN A N 1
ATOM 1301 C CA . ASN A 1 177 ? -8.063 31.928 41.878 1.00 11.64 177 ASN A CA 1
ATOM 1302 C C . ASN A 1 177 ? -8.256 30.413 41.736 1.00 11.89 177 ASN A C 1
ATOM 1303 O O . ASN A 1 177 ? -9.298 29.873 42.124 1.00 11.91 177 ASN A O 1
ATOM 1308 N N . PRO A 1 178 ? -7.246 29.726 41.162 1.00 11.95 178 PRO A N 1
ATOM 1309 C CA . PRO A 1 178 ? -7.363 28.309 40.804 1.00 12.33 178 PRO A CA 1
ATOM 1310 C C . PRO A 1 178 ? -7.702 27.377 41.965 1.00 12.97 178 PRO A C 1
ATOM 1311 O O . PRO A 1 178 ? -8.326 26.341 41.739 1.00 13.57 178 PRO A O 1
ATOM 1315 N N . VAL A 1 179 ? -7.324 27.735 43.190 1.00 13.48 179 VAL A N 1
ATOM 1316 C CA . VAL A 1 179 ? -7.627 26.866 44.338 1.00 14.20 179 VAL A CA 1
ATOM 1317 C C . VAL A 1 179 ? -9.126 26.736 44.606 1.00 14.94 179 VAL A C 1
ATOM 1318 O O . VAL A 1 179 ? -9.552 25.820 45.311 1.00 15.09 179 VAL A O 1
ATOM 1322 N N . LEU A 1 180 ? -9.922 27.642 44.040 1.00 15.20 180 LEU A N 1
ATOM 1323 C CA . LEU A 1 180 ? -11.363 27.641 44.299 1.00 15.78 180 LEU A CA 1
ATOM 1324 C C . LEU A 1 180 ? -12.244 27.171 43.139 1.00 16.22 180 LEU A C 1
ATOM 1325 O O . LEU A 1 180 ? -13.430 26.905 43.341 1.00 17.10 180 LEU A O 1
ATOM 1330 N N . CYS A 1 181 ? -11.678 27.056 41.939 1.00 16.06 181 CYS A N 1
ATOM 1331 C CA . CYS A 1 181 ? -12.464 26.652 40.771 1.00 16.02 181 CYS A CA 1
ATOM 1332 C C . CYS A 1 181 ? -12.238 25.179 40.426 1.00 16.31 181 CYS A C 1
ATOM 1333 O O . CYS A 1 181 ? -11.181 24.633 40.743 1.00 16.22 181 CYS A O 1
ATOM 1336 N N . PRO A 1 182 ? -13.234 24.533 39.781 1.00 16.62 182 PRO A N 1
ATOM 1337 C CA . PRO A 1 182 ? -13.117 23.118 39.407 1.00 16.93 182 PRO A CA 1
ATOM 1338 C C . PRO A 1 182 ? -11.876 22.779 38.574 1.00 17.11 182 PRO A C 1
ATOM 1339 O O . PRO A 1 182 ? -11.219 21.774 38.854 1.00 17.10 182 PRO A O 1
ATOM 1343 N N . TRP A 1 183 ? -11.555 23.600 37.574 1.00 17.29 183 TRP A N 1
ATOM 1344 C CA . TRP A 1 183 ? -10.386 23.344 36.726 1.00 17.54 183 TRP A CA 1
ATOM 1345 C C . TRP A 1 183 ? -9.108 23.310 37.549 1.00 17.07 183 TRP A C 1
ATOM 1346 O O . TRP A 1 183 ? -8.288 22.405 37.394 1.00 16.95 183 TRP A O 1
ATOM 1357 N N . GLY A 1 184 ? -8.952 24.300 38.426 1.00 16.56 184 GLY A N 1
ATOM 1358 C CA . GLY A 1 184 ? -7.778 24.408 39.284 1.00 16.22 184 GLY A CA 1
ATOM 1359 C C . GLY A 1 184 ? -7.704 23.292 40.304 1.00 16.32 184 GLY A C 1
ATOM 1360 O O . GLY A 1 184 ? -6.639 22.711 40.512 1.00 16.14 184 GLY A O 1
ATOM 1361 N N . LYS A 1 185 ? -8.836 22.987 40.936 1.00 16.46 185 LYS A N 1
ATOM 1362 C CA . LYS A 1 185 ? -8.891 21.915 41.927 1.00 17.00 185 LYS A CA 1
ATOM 1363 C C . LYS A 1 185 ? -8.504 20.571 41.317 1.00 17.61 185 LYS A C 1
ATOM 1364 O O . LYS A 1 185 ? -7.743 19.820 41.918 1.00 17.80 185 LYS A O 1
ATOM 1370 N N . LYS A 1 186 ? -9.003 20.294 40.115 1.00 18.19 186 LYS A N 1
ATOM 1371 C CA . LYS A 1 186 ? -8.706 19.037 39.422 1.00 19.04 186 LYS A CA 1
ATOM 1372 C C . LYS A 1 186 ? -7.250 18.964 38.959 1.00 18.49 186 LYS A C 1
ATOM 1373 O O . LYS A 1 186 ? -6.610 17.922 39.083 1.00 18.62 186 LYS A O 1
ATOM 1379 N N . ALA A 1 187 ? -6.731 20.073 38.438 1.00 17.83 187 ALA A N 1
ATOM 1380 C CA . ALA A 1 187 ? -5.340 20.147 38.002 1.00 17.06 187 ALA A CA 1
ATOM 1381 C C . ALA A 1 187 ? -4.363 20.048 39.170 1.00 16.62 187 ALA A C 1
ATOM 1382 O O . ALA A 1 187 ? -3.437 19.238 39.134 1.00 16.62 187 ALA A O 1
ATOM 1384 N N . PHE A 1 188 ? -4.565 20.878 40.195 1.00 16.14 188 PHE A N 1
ATOM 1385 C CA . PHE A 1 188 ? -3.703 20.868 41.376 1.00 15.64 188 PHE A CA 1
ATOM 1386 C C . PHE A 1 188 ? -3.745 19.519 42.098 1.00 15.97 188 PHE A C 1
ATOM 1387 O O . PHE A 1 188 ? -2.717 19.042 42.584 1.00 16.13 188 PHE A O 1
ATOM 1395 N N . SER A 1 189 ? -4.930 18.912 42.163 1.00 16.32 189 SER A N 1
ATOM 1396 C CA . SER A 1 189 ? -5.083 17.593 42.786 1.00 16.96 189 SER A CA 1
ATOM 1397 C C . SER A 1 189 ? -4.181 16.557 42.120 1.00 17.06 189 SER A C 1
ATOM 1398 O O . SER A 1 189 ? -3.502 15.791 42.802 1.00 17.75 189 SER A O 1
ATOM 1401 N N . GLY A 1 190 ? -4.173 16.553 40.789 1.00 17.32 190 GLY A N 1
ATOM 1402 C CA . GLY A 1 190 ? -3.372 15.606 40.020 1.00 17.51 190 GLY A CA 1
ATOM 1403 C C . GLY A 1 190 ? -1.881 15.878 40.082 1.00 17.87 190 GLY A C 1
ATOM 1404 O O . GLY A 1 190 ? -1.083 14.965 40.312 1.00 17.96 190 GLY A O 1
ATOM 1405 N N . TYR A 1 191 ? -1.506 17.141 39.888 1.00 18.24 191 TYR A N 1
ATOM 1406 C CA . TYR A 1 191 ? -0.102 17.509 39.721 1.00 18.82 191 TYR A CA 1
ATOM 1407 C C . TYR A 1 191 ? 0.611 17.834 41.032 1.00 18.44 191 TYR A C 1
ATOM 1408 O O . TYR A 1 191 ? 1.819 17.620 41.150 1.00 18.04 191 TYR A O 1
ATOM 1417 N N . LEU A 1 192 ? -0.137 18.350 42.005 1.00 18.56 192 LEU A N 1
ATOM 1418 C CA . LEU A 1 192 ? 0.433 18.763 43.289 1.00 18.96 192 LEU A CA 1
ATOM 1419 C C . LEU A 1 192 ? -0.088 17.955 44.476 1.00 19.80 192 LEU A C 1
ATOM 1420 O O . LEU A 1 192 ? 0.438 18.074 45.582 1.00 20.51 192 LEU A O 1
ATOM 1425 N N . GLY A 1 193 ? -1.123 17.152 44.249 1.00 20.31 193 GLY A N 1
ATOM 1426 C CA . GLY A 1 193 ? -1.699 16.321 45.306 1.00 21.04 193 GLY A CA 1
ATOM 1427 C C . GLY A 1 193 ? -2.610 17.114 46.220 1.00 21.65 193 GLY A C 1
ATOM 1428 O O . GLY A 1 193 ? -3.366 17.976 45.765 1.00 21.82 193 GLY A O 1
ATOM 1429 N N . SER A 1 197 ? -2.769 22.850 49.921 1.00 20.00 197 SER A N 1
ATOM 1430 C CA . SER A 1 197 ? -1.696 23.404 50.780 1.00 20.00 197 SER A CA 1
ATOM 1431 C C . SER A 1 197 ? -0.403 23.729 50.061 1.00 20.00 197 SER A C 1
ATOM 1432 O O . SER A 1 197 ? 0.116 24.772 50.269 1.00 26.01 197 SER A O 1
ATOM 1435 N N . LYS A 1 198 ? 0.061 22.863 49.170 1.00 25.45 198 LYS A N 1
ATOM 1436 C CA . LYS A 1 198 ? 1.002 23.269 48.163 1.00 25.11 198 LYS A CA 1
ATOM 1437 C C . LYS A 1 198 ? 0.378 24.225 47.120 1.00 23.55 198 LYS A C 1
ATOM 1438 O O . LYS A 1 198 ? 1.050 24.858 46.395 1.00 23.44 198 LYS A O 1
ATOM 1444 N N . TRP A 1 199 ? -0.933 24.260 47.057 1.00 21.65 199 TRP A N 1
ATOM 1445 C CA . TRP A 1 199 ? -1.682 24.892 45.972 1.00 19.69 199 TRP A CA 1
ATOM 1446 C C . TRP A 1 199 ? -1.564 26.414 45.971 1.00 19.02 199 TRP A C 1
ATOM 1447 O O . TRP A 1 199 ? -1.446 27.029 44.910 1.00 18.37 199 TRP A O 1
ATOM 1458 N N . LYS A 1 200 ? -1.614 27.013 47.160 1.00 18.48 200 LYS A N 1
ATOM 1459 C CA . LYS A 1 200 ? -1.657 28.475 47.286 1.00 18.48 200 LYS A CA 1
ATOM 1460 C C . LYS A 1 200 ? -0.417 29.173 46.722 1.00 17.22 200 LYS A C 1
ATOM 1461 O O . LYS A 1 200 ? -0.495 30.329 46.302 1.00 16.82 200 LYS A O 1
ATOM 1467 N N . ALA A 1 201 ? 0.709 28.461 46.697 1.00 16.25 201 ALA A N 1
ATOM 1468 C CA . ALA A 1 201 ? 1.951 28.975 46.111 1.00 15.24 201 ALA A CA 1
ATOM 1469 C C . ALA A 1 201 ? 1.853 29.158 44.595 1.00 14.53 201 ALA A C 1
ATOM 1470 O O . ALA A 1 201 ? 2.733 29.771 43.981 1.00 14.21 201 ALA A O 1
ATOM 1472 N N . TYR A 1 202 ? 0.784 28.625 44.005 1.00 13.75 202 TYR A N 1
ATOM 1473 C CA . TYR A 1 202 ? 0.525 28.746 42.570 1.00 13.14 202 TYR A CA 1
ATOM 1474 C C . TYR A 1 202 ? -0.825 29.408 42.275 1.00 12.71 202 TYR A C 1
ATOM 1475 O O . TYR A 1 202 ? -1.436 29.162 41.237 1.00 12.59 202 TYR A O 1
ATOM 1484 N N . ASP A 1 203 ? -1.280 30.256 43.190 1.00 12.29 203 ASP A N 1
ATOM 1485 C CA . ASP A 1 203 ? -2.570 30.927 43.050 1.00 11.96 203 ASP A CA 1
ATOM 1486 C C . ASP A 1 203 ? -2.375 32.441 43.078 1.00 11.52 203 ASP A C 1
ATOM 1487 O O . ASP A 1 203 ? -1.937 32.986 44.085 1.00 11.96 203 ASP A O 1
ATOM 1492 N N . ALA A 1 204 ? -2.722 33.115 41.981 1.00 11.45 204 ALA A N 1
ATOM 1493 C CA . ALA A 1 204 ? -2.463 34.558 41.856 1.00 11.31 204 ALA A CA 1
ATOM 1494 C C . ALA A 1 204 ? -3.130 35.398 42.935 1.00 11.82 204 ALA A C 1
ATOM 1495 O O . ALA A 1 204 ? -2.554 36.381 43.402 1.00 11.65 204 ALA A O 1
ATOM 1497 N N . THR A 1 205 ? -4.339 35.012 43.327 1.00 12.26 205 THR A N 1
ATOM 1498 C CA . THR A 1 205 ? -5.073 35.742 44.360 1.00 13.33 205 THR A CA 1
ATOM 1499 C C . THR A 1 205 ? -4.353 35.664 45.711 1.00 14.67 205 THR A C 1
ATOM 1500 O O . THR A 1 205 ? -4.254 36.665 46.421 1.00 14.78 205 THR A O 1
ATOM 1504 N N . HIS A 1 206 ? -3.837 34.485 46.053 1.00 16.25 206 HIS A N 1
ATOM 1505 C CA . HIS A 1 206 ? -3.047 34.331 47.272 1.00 18.19 206 HIS A CA 1
ATOM 1506 C C . HIS A 1 206 ? -1.723 35.083 47.174 1.00 17.78 206 HIS A C 1
ATOM 1507 O O . HIS A 1 206 ? -1.345 35.805 48.096 1.00 17.98 206 HIS A O 1
ATOM 1514 N N . LEU A 1 207 ? -1.033 34.912 46.049 1.00 17.21 207 LEU A N 1
ATOM 1515 C CA . LEU A 1 207 ? 0.319 35.445 45.863 1.00 16.95 207 LEU A CA 1
ATOM 1516 C C . LEU A 1 207 ? 0.406 36.964 45.895 1.00 17.33 207 LEU A C 1
ATOM 1517 O O . LEU A 1 207 ? 1.387 37.514 46.396 1.00 17.58 207 LEU A O 1
ATOM 1522 N N . VAL A 1 208 ? -0.607 37.638 45.356 1.00 17.81 208 VAL A N 1
ATOM 1523 C CA . VAL A 1 208 ? -0.588 39.100 45.302 1.00 18.68 208 VAL A CA 1
ATOM 1524 C C . VAL A 1 208 ? -0.725 39.722 46.700 1.00 19.95 208 VAL A C 1
ATOM 1525 O O . VAL A 1 208 ? -0.250 40.836 46.937 1.00 20.00 208 VAL A O 1
ATOM 1529 N N . LYS A 1 209 ? -1.336 38.980 47.623 1.00 21.62 209 LYS A N 1
ATOM 1530 C CA . LYS A 1 209 ? -1.580 39.463 48.986 1.00 23.56 209 LYS A CA 1
ATOM 1531 C C . LYS A 1 209 ? -0.297 39.724 49.778 1.00 25.25 209 LYS A C 1
ATOM 1532 O O . LYS A 1 209 ? -0.297 40.530 50.711 1.00 25.47 209 LYS A O 1
ATOM 1538 N N . SER A 1 210 ? 0.786 39.048 49.398 1.00 27.20 210 SER A N 1
ATOM 1539 C CA . SER A 1 210 ? 2.079 39.207 50.065 1.00 29.21 210 SER A CA 1
ATOM 1540 C C . SER A 1 210 ? 3.174 39.714 49.123 1.00 30.24 210 SER A C 1
ATOM 1541 O O . SER A 1 210 ? 4.362 39.664 49.455 1.00 30.44 210 SER A O 1
ATOM 1544 N N . TYR A 1 211 ? 2.769 40.208 47.954 1.00 31.35 211 TYR A N 1
ATOM 1545 C CA . TYR A 1 211 ? 3.706 40.776 46.990 1.00 32.37 211 TYR A CA 1
ATOM 1546 C C . TYR A 1 211 ? 4.328 42.063 47.535 1.00 34.09 211 TYR A C 1
ATOM 1547 O O . TYR A 1 211 ? 3.609 42.946 48.009 1.00 34.05 211 TYR A O 1
ATOM 1556 N N . PRO A 1 212 ? 5.669 42.168 47.473 1.00 35.67 212 PRO A N 1
ATOM 1557 C CA . PRO A 1 212 ? 6.360 43.360 47.956 1.00 36.63 212 PRO A CA 1
ATOM 1558 C C . PRO A 1 212 ? 6.417 44.458 46.895 1.00 37.17 212 PRO A C 1
ATOM 1559 O O . PRO A 1 212 ? 7.088 45.476 47.093 1.00 37.68 212 PRO A O 1
ATOM 1563 N N . LEU A 1 216 ? 4.400 45.022 39.127 1.00 20.00 216 LEU A N 1
ATOM 1564 C CA . LEU A 1 216 ? 3.569 46.023 39.727 1.00 20.00 216 LEU A CA 1
ATOM 1565 C C . LEU A 1 216 ? 2.559 46.624 38.768 1.00 20.00 216 LEU A C 1
ATOM 1566 O O . LEU A 1 216 ? 1.575 47.069 39.178 1.00 31.22 216 LEU A O 1
ATOM 1571 N N . ASP A 1 217 ? 2.810 46.593 37.492 1.00 29.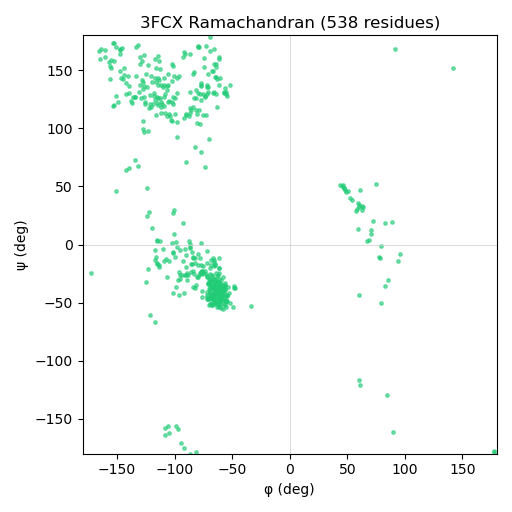66 217 ASP A N 1
ATOM 1572 C CA . ASP A 1 217 ? 1.790 47.083 36.571 1.00 28.25 217 ASP A CA 1
ATOM 1573 C C . ASP A 1 217 ? 1.139 45.948 35.792 1.00 25.72 217 ASP A C 1
ATOM 1574 O O . ASP A 1 217 ? 1.779 45.280 34.970 1.00 25.58 217 ASP A O 1
ATOM 1579 N N . ILE A 1 218 ? -0.145 45.751 36.077 1.00 22.58 218 ILE A N 1
ATOM 1580 C CA . ILE A 1 218 ? -0.909 44.610 35.587 1.00 19.32 218 ILE A CA 1
ATOM 1581 C C . ILE A 1 218 ? -2.063 45.083 34.709 1.00 17.43 218 ILE A C 1
ATOM 1582 O O . ILE A 1 218 ? -2.816 45.980 35.089 1.00 17.29 218 ILE A O 1
ATOM 1587 N N . LEU A 1 219 ? -2.185 44.479 33.531 1.00 15.09 219 LEU A N 1
ATOM 1588 C CA . LEU A 1 219 ? -3.308 44.720 32.635 1.00 13.40 219 LEU A CA 1
ATOM 1589 C C . LEU A 1 219 ? -4.019 43.399 32.382 1.00 12.56 219 LEU A C 1
ATOM 1590 O O . LEU A 1 219 ? -3.383 42.412 32.019 1.00 12.35 219 LEU A O 1
ATOM 1595 N N . ILE A 1 220 ? -5.333 43.380 32.579 1.00 11.91 220 ILE A N 1
ATOM 1596 C CA . ILE A 1 220 ? -6.124 42.181 32.311 1.00 11.58 220 ILE A CA 1
ATOM 1597 C C . ILE A 1 220 ? -7.333 42.549 31.469 1.00 11.48 220 ILE A C 1
ATOM 1598 O O . ILE A 1 220 ? -8.044 43.509 31.782 1.00 11.68 220 ILE A O 1
ATOM 1603 N N . ASP A 1 221 ? -7.543 41.788 30.398 1.00 11.22 221 ASP A N 1
ATOM 1604 C CA . ASP A 1 221 ? -8.758 41.873 29.593 1.00 11.39 221 ASP A CA 1
ATOM 1605 C C . ASP A 1 221 ? -9.584 40.610 29.798 1.00 11.23 221 ASP A C 1
ATOM 1606 O O . ASP A 1 221 ? -9.044 39.500 29.790 1.00 11.16 221 ASP A O 1
ATOM 1611 N N . GLN A 1 222 ? -10.890 40.788 29.970 1.00 11.54 222 GLN A N 1
ATOM 1612 C CA . GLN A 1 222 ? -11.813 39.681 30.178 1.00 11.77 222 GLN A CA 1
ATOM 1613 C C . GLN A 1 222 ? -13.075 39.890 29.354 1.00 12.44 222 GLN A C 1
ATOM 1614 O O . GLN A 1 222 ? -13.760 40.898 29.515 1.00 12.59 222 GLN A O 1
ATOM 1620 N N . GLY A 1 223 ? -13.379 38.937 28.475 1.00 12.98 223 GLY A N 1
ATOM 1621 C CA . GLY A 1 223 ? -14.629 38.975 27.723 1.00 13.55 223 GLY A CA 1
ATOM 1622 C C . GLY A 1 223 ? -15.794 38.663 28.644 1.00 14.59 223 GLY A C 1
ATOM 1623 O O . GLY A 1 223 ? -15.719 37.736 29.454 1.00 14.55 223 GLY A O 1
ATOM 1624 N N . LYS A 1 224 ? -16.867 39.440 28.528 1.00 15.64 224 LYS A N 1
ATOM 1625 C CA . LYS A 1 224 ? -18.032 39.273 29.397 1.00 17.00 224 LYS A CA 1
ATOM 1626 C C . LYS A 1 224 ? -18.903 38.083 28.987 1.00 17.16 224 LYS A C 1
ATOM 1627 O O . LYS A 1 224 ? -19.643 37.534 29.812 1.00 17.52 224 LYS A O 1
ATOM 1633 N N . ASP A 1 225 ? -18.809 37.686 27.718 1.00 17.22 225 ASP A N 1
ATOM 1634 C CA . ASP A 1 225 ? -19.567 36.546 27.199 1.00 17.69 225 ASP A CA 1
ATOM 1635 C C . ASP A 1 225 ? -18.678 35.304 27.104 1.00 17.40 225 ASP A C 1
ATOM 1636 O O . ASP A 1 225 ? -18.908 34.408 26.281 1.00 17.77 225 ASP A O 1
ATOM 1641 N N . ASP A 1 226 ? -17.661 35.267 27.961 1.00 16.89 226 ASP A N 1
ATOM 1642 C CA . ASP A 1 226 ? -16.732 34.149 28.059 1.00 16.45 226 ASP A CA 1
ATOM 1643 C C . ASP A 1 226 ? -17.414 33.041 28.853 1.00 16.54 226 ASP A C 1
ATOM 1644 O O . ASP A 1 226 ? -17.720 33.221 30.032 1.00 16.27 226 ASP A O 1
ATOM 1649 N N . GLN A 1 227 ? -17.649 31.899 28.206 1.00 16.95 227 GLN A N 1
ATOM 1650 C CA . GLN A 1 227 ? -18.353 30.782 28.849 1.00 17.38 227 GLN A CA 1
ATOM 1651 C C . GLN A 1 227 ? -17.678 30.323 30.139 1.00 16.91 227 GLN A C 1
ATOM 1652 O O . GLN A 1 227 ? -18.348 29.895 31.083 1.00 16.86 227 GLN A O 1
ATOM 1658 N N . PHE A 1 228 ? -16.353 30.421 30.176 1.00 16.51 228 PHE A N 1
ATOM 1659 C CA . PHE A 1 228 ? -15.590 29.971 31.333 1.00 16.18 228 PHE A CA 1
ATOM 1660 C C . PHE A 1 228 ? -15.629 30.965 32.487 1.00 15.82 228 PHE A C 1
ATOM 1661 O O . PHE A 1 228 ? -15.500 30.579 33.649 1.00 15.84 228 PHE A O 1
ATOM 1669 N N . LEU A 1 229 ? -15.832 32.240 32.162 1.00 15.36 229 LEU A N 1
ATOM 1670 C CA . LEU A 1 229 ? -16.147 33.245 33.170 1.00 15.46 229 LEU A CA 1
ATOM 1671 C C . LEU A 1 229 ? -17.515 32.947 33.782 1.00 15.83 229 LEU A C 1
ATOM 1672 O O . LEU A 1 229 ? -17.672 32.945 35.005 1.00 15.63 229 LEU A O 1
ATOM 1677 N N . LEU A 1 230 ? -18.491 32.678 32.917 1.00 16.43 230 LEU A N 1
ATOM 1678 C CA . LEU A 1 230 ? -19.862 32.398 33.348 1.00 17.25 230 LEU A CA 1
ATOM 1679 C C . LEU A 1 230 ? -19.946 31.099 34.155 1.00 17.57 230 LEU A C 1
ATOM 1680 O O . LEU A 1 230 ? -20.791 30.969 35.047 1.00 18.03 230 LEU A O 1
ATOM 1685 N N . ASP A 1 231 ? -19.050 30.160 33.855 1.00 17.86 231 ASP A N 1
ATOM 1686 C CA . ASP A 1 231 ? -18.961 28.880 34.565 1.00 18.14 231 ASP A CA 1
ATOM 1687 C C . ASP A 1 231 ? -18.236 28.979 35.908 1.00 17.64 231 ASP A C 1
ATOM 1688 O O . ASP A 1 231 ? -18.191 28.007 36.665 1.00 17.85 231 ASP A O 1
ATOM 1693 N N . GLY A 1 232 ? -17.644 30.140 36.183 1.00 16.89 232 GLY A N 1
ATOM 1694 C CA . GLY A 1 232 ? -16.938 30.379 37.444 1.00 16.31 232 GLY A CA 1
ATOM 1695 C C . GLY A 1 232 ? -15.510 29.865 37.509 1.00 15.77 232 GLY A C 1
ATOM 1696 O O . GLY A 1 232 ? -14.949 29.707 38.595 1.00 15.89 232 GLY A O 1
ATOM 1697 N N . GLN A 1 233 ? -14.906 29.608 36.352 1.00 14.94 233 GLN A N 1
ATOM 1698 C CA . GLN A 1 233 ? -13.539 29.090 36.316 1.00 14.50 233 GLN A CA 1
ATOM 1699 C C . GLN A 1 233 ? -12.492 30.178 36.560 1.00 13.72 233 GLN A C 1
ATOM 1700 O O . GLN A 1 233 ? -11.380 29.893 37.004 1.00 13.51 233 GLN A O 1
ATOM 1706 N N . LEU A 1 234 ? -12.852 31.425 36.277 1.00 13.05 234 LEU A N 1
ATOM 1707 C CA . LEU A 1 234 ? -11.850 32.487 36.195 1.00 12.39 234 LEU A CA 1
ATOM 1708 C C . LEU A 1 234 ? -11.719 33.352 37.450 1.00 12.32 234 LEU A C 1
ATOM 1709 O O . LEU A 1 234 ? -10.615 33.781 37.794 1.00 12.13 234 LEU A O 1
ATOM 1714 N N . LEU A 1 235 ? -12.849 33.620 38.103 1.00 12.27 235 LEU A N 1
ATOM 1715 C CA . LEU A 1 235 ? -12.892 34.343 39.385 1.00 12.34 235 LEU A CA 1
ATOM 1716 C C . LEU A 1 235 ? -12.041 35.627 39.458 1.00 12.33 235 LEU A C 1
ATOM 1717 O O . LEU A 1 235 ? -11.315 35.839 40.442 1.00 12.06 235 LEU A O 1
ATOM 1722 N N . PRO A 1 236 ? -12.153 36.511 38.442 1.00 12.55 236 PRO A N 1
ATOM 1723 C CA . PRO A 1 236 ? -11.300 37.707 38.441 1.00 12.68 236 PRO A CA 1
ATOM 1724 C C . PRO A 1 236 ? -11.550 38.663 39.615 1.00 12.67 236 PRO A C 1
ATOM 1725 O O . PRO A 1 236 ? -10.616 39.319 40.082 1.00 12.86 236 PRO A O 1
ATOM 1729 N N . ASP A 1 237 ? -12.786 38.728 40.100 1.00 12.90 237 ASP A N 1
ATOM 1730 C CA . ASP A 1 237 ? -13.121 39.672 41.168 1.00 12.88 237 ASP A CA 1
ATOM 1731 C C . ASP A 1 237 ? -12.352 39.392 42.461 1.00 12.76 237 ASP A C 1
ATOM 1732 O O . ASP A 1 237 ? -12.017 40.318 43.199 1.00 12.88 237 ASP A O 1
ATOM 1737 N N . ASN A 1 238 ? -12.064 38.117 42.723 1.00 12.67 238 ASN A N 1
ATOM 1738 C CA . ASN A 1 238 ? -11.239 37.740 43.867 1.00 12.77 238 ASN A CA 1
ATOM 1739 C C . ASN A 1 238 ? -9.825 38.313 43.773 1.00 12.51 238 ASN A C 1
ATOM 1740 O O . ASN A 1 238 ? -9.271 38.780 44.766 1.00 12.86 238 ASN A O 1
ATOM 1745 N N . PHE A 1 239 ? -9.248 38.271 42.574 1.00 12.41 239 PHE A N 1
ATOM 1746 C CA . PHE A 1 239 ? -7.905 38.801 42.352 1.00 12.28 239 PHE A CA 1
ATOM 1747 C C . PHE A 1 239 ? -7.884 40.331 42.399 1.00 12.60 239 PHE A C 1
ATOM 1748 O O . PHE A 1 239 ? -6.999 40.925 43.018 1.00 12.25 239 PHE A O 1
ATOM 1756 N N . ILE A 1 240 ? -8.853 40.962 41.742 1.00 12.92 240 ILE A N 1
ATOM 1757 C CA . ILE A 1 240 ? -8.932 42.423 41.735 1.00 13.67 240 ILE A CA 1
ATOM 1758 C C . ILE A 1 240 ? -9.089 42.956 43.156 1.00 14.06 240 ILE A C 1
ATOM 1759 O O . ILE A 1 240 ? -8.466 43.951 43.517 1.00 14.25 240 ILE A O 1
ATOM 1764 N N . ALA A 1 241 ? -9.902 42.277 43.964 1.00 14.56 241 ALA A N 1
ATOM 1765 C CA . ALA A 1 241 ? -10.105 42.692 45.355 1.00 14.92 241 ALA A CA 1
ATOM 1766 C C . ALA A 1 241 ? -8.807 42.583 46.154 1.00 15.42 241 ALA A C 1
ATOM 1767 O O . ALA A 1 241 ? -8.511 43.444 46.982 1.00 15.88 241 ALA A O 1
ATOM 1769 N N . ALA A 1 242 ? -8.037 41.527 45.897 1.00 15.85 242 ALA A N 1
ATOM 1770 C CA . ALA A 1 242 ? -6.754 41.324 46.570 1.00 16.48 242 ALA A CA 1
ATOM 1771 C C . ALA A 1 242 ? -5.726 42.382 46.163 1.00 17.30 242 ALA A C 1
ATOM 1772 O O . ALA A 1 242 ? -4.920 42.818 46.991 1.00 17.67 242 ALA A O 1
ATOM 1774 N N . CYS A 1 243 ? -5.764 42.790 44.895 1.00 18.09 243 CYS A N 1
ATOM 1775 C CA . CYS A 1 243 ? -4.926 43.887 44.399 1.00 19.20 243 CYS A CA 1
ATOM 1776 C C . CYS A 1 243 ? -5.281 45.218 45.052 1.00 20.75 243 CYS A C 1
ATOM 1777 O O . CYS A 1 243 ? -4.391 45.962 45.466 1.00 20.86 243 CYS A O 1
ATOM 1780 N N . THR A 1 244 ? -6.580 45.507 45.122 1.00 22.63 244 THR A N 1
ATOM 1781 C CA . THR A 1 244 ? -7.095 46.759 45.684 1.00 24.68 244 THR A CA 1
ATOM 1782 C C . THR A 1 244 ? -6.704 46.927 47.151 1.00 26.03 244 THR A C 1
ATOM 1783 O O . THR A 1 244 ? -6.335 48.025 47.574 1.00 26.34 244 THR A O 1
ATOM 1787 N N . GLU A 1 245 ? -6.720 45.818 47.869 1.00 20.00 245 GLU A N 1
ATOM 1788 C CA . GLU A 1 245 ? -6.379 45.860 49.260 1.00 20.00 245 GLU A CA 1
ATOM 1789 C C . GLU A 1 245 ? -4.883 46.106 49.429 1.00 20.00 245 GLU A C 1
ATOM 1790 O O . GLU A 1 245 ? -4.480 46.746 50.366 1.00 30.71 245 GLU A O 1
ATOM 1796 N N . LYS A 1 246 ? -4.086 45.579 48.528 1.00 20.00 246 LYS A N 1
ATOM 1797 C CA . LYS A 1 246 ? -2.649 45.731 48.583 1.00 20.00 246 LYS A CA 1
ATOM 1798 C C . LYS A 1 246 ? -2.196 47.011 47.889 1.00 20.00 246 LYS A C 1
ATOM 1799 O O . LYS A 1 246 ? -1.044 47.308 47.840 1.00 33.84 246 LYS A O 1
ATOM 1805 N N . LYS A 1 247 ? -3.126 47.772 47.378 1.00 20.00 247 LYS A N 1
ATOM 1806 C CA . LYS A 1 247 ? -2.773 48.950 46.654 1.00 20.00 247 LYS A CA 1
ATOM 1807 C C . LYS A 1 247 ? -1.851 48.702 45.448 1.00 20.00 247 LYS A C 1
ATOM 1808 O O . LYS A 1 247 ? -1.071 49.587 45.064 1.00 34.84 247 LYS A O 1
ATOM 1814 N N . ILE A 1 248 ? -1.958 47.513 44.858 1.00 34.24 248 ILE A N 1
ATOM 1815 C CA . ILE A 1 248 ? -1.278 47.154 43.613 1.00 33.62 248 ILE A CA 1
ATOM 1816 C C . ILE A 1 248 ? -2.089 47.702 42.438 1.00 32.55 248 ILE A C 1
ATOM 1817 O O . ILE A 1 248 ? -3.292 47.431 42.339 1.00 32.72 248 ILE A O 1
ATOM 1822 N N . PRO A 1 249 ? -1.441 48.486 41.550 1.00 31.17 249 PRO A N 1
ATOM 1823 C CA . PRO A 1 249 ? -2.156 49.091 40.429 1.00 29.62 249 PRO A CA 1
ATOM 1824 C C . PRO A 1 249 ? -2.510 48.058 39.362 1.00 27.69 249 PRO A C 1
ATOM 1825 O O . PRO A 1 249 ? -1.622 47.517 38.689 1.00 27.96 249 PRO A O 1
ATOM 1829 N N . VAL A 1 250 ? -3.805 47.783 39.228 1.00 24.76 250 VAL A N 1
ATOM 1830 C CA . VAL A 1 250 ? -4.295 46.856 38.213 1.00 21.89 250 VAL A CA 1
ATOM 1831 C C . VAL A 1 250 ? -5.341 47.539 37.334 1.00 20.31 250 VAL A C 1
ATOM 1832 O O . VAL A 1 250 ? -6.211 48.264 37.831 1.00 19.96 250 VAL A O 1
ATOM 1836 N N . VAL A 1 251 ? -5.225 47.329 36.026 1.00 18.28 251 VAL A N 1
ATOM 1837 C CA . VAL A 1 251 ? -6.252 47.749 35.082 1.00 17.04 251 VAL A CA 1
ATOM 1838 C C . VAL A 1 251 ? -6.974 46.488 34.616 1.00 16.32 251 VAL A C 1
ATOM 1839 O O . VAL A 1 251 ? -6.392 45.655 33.919 1.00 15.93 251 VAL A O 1
ATOM 1843 N N . PHE A 1 252 ? -8.226 46.339 35.037 1.00 15.97 252 PHE A N 1
ATOM 1844 C CA . PHE A 1 252 ? -9.050 45.202 34.650 1.00 15.80 252 PHE A CA 1
ATOM 1845 C C . PHE A 1 252 ? -10.178 45.684 33.754 1.00 15.37 252 PHE A C 1
ATOM 1846 O O . PHE A 1 252 ? -11.012 46.485 34.182 1.00 15.45 252 PHE A O 1
ATOM 1854 N N . ARG A 1 253 ? -10.201 45.190 32.519 1.00 14.59 253 ARG A N 1
ATOM 1855 C CA . ARG A 1 253 ? -11.189 45.617 31.535 1.00 14.19 253 ARG A CA 1
ATOM 1856 C C . ARG A 1 253 ? -12.171 44.505 31.203 1.00 14.24 253 ARG A C 1
ATOM 1857 O O . ARG A 1 253 ? -11.799 43.485 30.614 1.00 13.94 253 ARG A O 1
ATOM 1865 N N . LEU A 1 254 ? -13.426 44.703 31.589 1.00 14.27 254 LEU A N 1
ATOM 1866 C CA . LEU A 1 254 ? -14.483 43.776 31.222 1.00 14.97 254 LEU A CA 1
ATOM 1867 C C . LEU A 1 254 ? -14.999 44.203 29.855 1.00 15.03 254 LEU A C 1
ATOM 1868 O O . LEU A 1 254 ? -15.513 45.314 29.693 1.00 15.78 254 LEU A O 1
ATOM 1873 N N . GLN A 1 255 ? -14.836 43.323 28.870 1.00 14.80 255 GLN A N 1
ATOM 1874 C CA . GLN A 1 255 ? -15.127 43.656 27.478 1.00 14.61 255 GLN A CA 1
ATOM 1875 C C . GLN A 1 255 ? -16.441 43.026 27.028 1.00 14.90 255 GLN A C 1
ATOM 1876 O O . GLN A 1 255 ? -16.541 41.807 26.886 1.00 14.66 255 GLN A O 1
ATOM 1882 N N . GLU A 1 256 ? -17.444 43.877 26.816 1.00 15.51 256 GLU A N 1
ATOM 1883 C CA . GLU A 1 256 ? -18.808 43.445 26.510 1.00 16.03 256 GLU A CA 1
ATOM 1884 C C . GLU A 1 256 ? -18.891 42.563 25.274 1.00 15.73 256 GLU A C 1
ATOM 1885 O O . GLU A 1 256 ? -18.331 42.895 24.233 1.00 16.07 256 GLU A O 1
ATOM 1891 N N . ASP A 1 257 ? -19.592 41.440 25.418 1.00 15.57 257 ASP A N 1
ATOM 1892 C CA . ASP A 1 257 ? -19.902 40.508 24.322 1.00 15.41 257 ASP A CA 1
ATOM 1893 C C . ASP A 1 257 ? -18.711 39.753 23.722 1.00 14.91 257 ASP A C 1
ATOM 1894 O O . ASP A 1 257 ? -18.878 38.995 22.762 1.00 15.23 257 ASP A O 1
ATOM 1899 N N . TYR A 1 258 ? -17.520 39.953 24.279 1.00 14.07 258 TYR A N 1
ATOM 1900 C CA . TYR A 1 258 ? -16.353 39.184 23.848 1.00 13.62 258 TYR A CA 1
ATOM 1901 C C . TYR A 1 258 ? -16.299 37.835 24.548 1.00 13.50 258 TYR A C 1
ATOM 1902 O O . TYR A 1 258 ? -16.758 37.693 25.686 1.00 13.70 258 TYR A O 1
ATOM 1911 N N . ASP A 1 259 ? -15.755 36.843 23.847 1.00 13.37 259 ASP A N 1
ATOM 1912 C CA . ASP A 1 259 ? -15.666 35.483 24.374 1.00 13.26 259 ASP A CA 1
ATOM 1913 C C . ASP A 1 259 ? -14.227 35.094 24.747 1.00 13.11 259 ASP A C 1
ATOM 1914 O O . ASP A 1 259 ? -13.389 35.964 24.979 1.00 13.03 259 ASP A O 1
ATOM 1919 N N . HIS A 1 260 ? -13.956 33.792 24.804 1.00 12.91 260 HIS A N 1
ATOM 1920 C CA . HIS A 1 260 ? -12.668 33.260 25.254 1.00 12.97 260 HIS A CA 1
ATOM 1921 C C . HIS A 1 260 ? -11.686 33.061 24.089 1.00 12.76 260 HIS A C 1
ATOM 1922 O O . HIS A 1 260 ? -10.528 32.699 24.303 1.00 13.03 260 HIS A O 1
ATOM 1929 N N . SER A 1 261 ? -12.152 33.306 22.865 1.00 12.41 261 SER A N 1
ATOM 1930 C CA . SER A 1 261 ? -11.432 32.898 21.651 1.00 12.27 261 SER A CA 1
ATOM 1931 C C . SER A 1 261 ? -10.278 33.819 21.257 1.00 11.81 261 SER A C 1
ATOM 1932 O O . SER A 1 261 ? -10.131 34.929 21.787 1.00 11.74 261 SER A O 1
ATOM 1935 N N . TYR A 1 262 ? -9.478 33.365 20.294 1.00 11.69 262 TYR A N 1
ATOM 1936 C CA . TYR A 1 262 ? -8.420 34.201 19.742 1.00 11.65 262 TYR A CA 1
ATOM 1937 C C . TYR A 1 262 ? -8.933 35.425 18.967 1.00 11.19 262 TYR A C 1
ATOM 1938 O O . TYR A 1 262 ? -8.172 36.357 18.719 1.00 11.38 262 TYR A O 1
ATOM 1947 N N . TYR A 1 263 ? -10.220 35.436 18.616 1.00 11.06 263 TYR A N 1
ATOM 1948 C CA . TYR A 1 263 ? -10.837 36.644 18.053 1.00 10.86 263 TYR A CA 1
ATOM 1949 C C . TYR A 1 263 ? -10.888 37.774 19.086 1.00 10.70 263 TYR A C 1
ATOM 1950 O O . TYR A 1 263 ? -10.714 38.949 18.748 1.00 11.14 263 TYR A O 1
ATOM 1959 N N . PHE A 1 264 ? -11.118 37.400 20.342 1.00 10.35 264 PHE A N 1
ATOM 1960 C CA . PHE A 1 264 ? -11.054 38.331 21.468 1.00 10.45 264 PHE A CA 1
ATOM 1961 C C . PHE A 1 264 ? -9.611 38.782 21.708 1.00 10.31 264 PHE A C 1
ATOM 1962 O O . PHE A 1 264 ? -9.332 39.981 21.797 1.00 10.65 264 PHE A O 1
ATOM 1970 N N . ILE A 1 265 ? -8.692 37.822 21.788 1.00 10.33 265 ILE A N 1
ATOM 1971 C CA . ILE A 1 265 ? -7.278 38.134 21.991 1.00 10.33 265 ILE A CA 1
ATOM 1972 C C . ILE A 1 265 ? -6.790 39.101 20.911 1.00 10.12 265 ILE A C 1
ATOM 1973 O O . ILE A 1 265 ? -6.176 40.121 21.226 1.00 10.44 265 ILE A O 1
ATOM 1978 N N . ALA A 1 266 ? -7.089 38.793 19.649 1.00 10.08 266 ALA A N 1
ATOM 1979 C CA . ALA A 1 266 ? -6.636 39.632 18.529 1.00 10.25 266 ALA A CA 1
ATOM 1980 C C . ALA A 1 266 ? -7.141 41.075 18.613 1.00 10.19 266 ALA A C 1
ATOM 1981 O O . ALA A 1 266 ? -6.473 42.004 18.149 1.00 10.58 266 ALA A O 1
ATOM 1983 N N . THR A 1 267 ? -8.318 41.259 19.207 1.00 10.54 267 THR A N 1
ATOM 1984 C CA . THR A 1 267 ? -8.911 42.588 19.302 1.00 10.50 267 THR A CA 1
ATOM 1985 C C . THR A 1 267 ? -8.109 43.498 20.227 1.00 10.68 267 THR A C 1
ATOM 1986 O O . THR A 1 267 ? -8.006 44.702 19.973 1.00 11.47 267 THR A O 1
ATOM 1990 N N . PHE A 1 268 ? -7.531 42.926 21.283 1.00 10.66 268 PHE A N 1
ATOM 1991 C CA . PHE A 1 268 ? -6.874 43.744 22.308 1.00 10.78 268 PHE A CA 1
ATOM 1992 C C . PHE A 1 268 ? -5.369 43.542 22.435 1.00 11.07 268 PHE A C 1
ATOM 1993 O O . PHE A 1 268 ? -4.733 44.171 23.271 1.00 11.15 268 PHE A O 1
ATOM 2001 N N . ILE A 1 269 ? -4.798 42.697 21.579 1.00 11.35 269 ILE A N 1
ATOM 2002 C CA . ILE A 1 269 ? -3.377 42.358 21.679 1.00 11.81 269 ILE A CA 1
ATOM 2003 C C . ILE A 1 269 ? -2.455 43.574 21.525 1.00 11.50 269 ILE A C 1
ATOM 2004 O O . ILE A 1 269 ? -1.429 43.666 22.192 1.00 11.26 269 ILE A O 1
ATOM 2009 N N . THR A 1 270 ? -2.829 44.513 20.661 1.00 11.43 270 THR A N 1
ATOM 2010 C CA . THR A 1 270 ? -2.017 45.709 20.466 1.00 11.73 270 THR A CA 1
ATOM 2011 C C . THR A 1 270 ? -1.909 46.522 21.765 1.00 11.27 270 THR A C 1
ATOM 2012 O O . THR A 1 270 ? -0.831 47.024 22.093 1.00 11.55 270 THR A O 1
ATOM 2016 N N . ASP A 1 271 ? -3.010 46.631 22.510 1.00 11.23 271 ASP A N 1
ATOM 2017 C CA . ASP A 1 271 ? -2.978 47.303 23.818 1.00 11.29 271 ASP A CA 1
ATOM 2018 C C . ASP A 1 271 ? -1.971 46.636 24.762 1.00 10.68 271 ASP A C 1
ATOM 2019 O O . ASP A 1 271 ? -1.249 47.310 25.501 1.00 11.00 271 ASP A O 1
ATOM 2024 N N . HIS A 1 272 ? -1.924 45.308 24.731 1.00 10.12 272 HIS A N 1
ATOM 2025 C CA . HIS A 1 272 ? -1.001 44.570 25.583 1.00 9.73 272 HIS A CA 1
ATOM 2026 C C . HIS A 1 272 ? 0.452 44.762 25.172 1.00 9.98 272 HIS A C 1
ATOM 2027 O O . HIS A 1 272 ? 1.317 44.963 26.024 1.00 9.86 272 HIS A O 1
ATOM 2034 N N . ILE A 1 273 ? 0.723 44.702 23.870 1.00 10.11 273 ILE A N 1
ATOM 2035 C CA . ILE A 1 273 ? 2.085 44.907 23.399 1.00 10.81 273 ILE A CA 1
ATOM 2036 C C . ILE A 1 273 ? 2.561 46.325 23.744 1.00 10.83 273 ILE A C 1
ATOM 2037 O O . ILE A 1 273 ? 3.704 46.511 24.152 1.00 10.76 273 ILE A O 1
ATOM 2042 N N . ARG A 1 274 ? 1.673 47.310 23.599 1.00 11.67 274 ARG A N 1
ATOM 2043 C CA . ARG A 1 274 ? 1.985 48.699 23.973 1.00 12.73 274 ARG A CA 1
ATOM 2044 C C . ARG A 1 274 ? 2.278 48.819 25.471 1.00 12.24 274 ARG A C 1
ATOM 2045 O O . ARG A 1 274 ? 3.222 49.509 25.875 1.00 12.56 274 ARG A O 1
ATOM 2053 N N . HIS A 1 275 ? 1.468 48.140 26.281 1.00 11.78 275 HIS A N 1
ATOM 2054 C CA . HIS A 1 275 ? 1.653 48.076 27.733 1.00 11.34 275 HIS A CA 1
ATOM 2055 C C . HIS A 1 275 ? 3.058 47.564 28.072 1.00 11.08 275 HIS A C 1
ATOM 2056 O O . HIS A 1 275 ? 3.806 48.215 28.801 1.00 11.30 275 HIS A O 1
ATOM 2063 N N . HIS A 1 276 ? 3.423 46.406 27.524 1.00 10.45 276 HIS A N 1
ATOM 2064 C CA . HIS A 1 276 ? 4.737 45.829 27.800 1.00 10.42 276 HIS A CA 1
ATOM 2065 C C . HIS A 1 276 ? 5.876 46.665 27.237 1.00 10.68 276 HIS A C 1
ATOM 2066 O O . HIS A 1 276 ? 6.913 46.823 27.889 1.00 10.96 276 HIS A O 1
ATOM 2073 N N . ALA A 1 277 ? 5.675 47.227 26.046 1.00 10.76 277 ALA A N 1
ATOM 2074 C CA . ALA A 1 277 ? 6.696 48.067 25.425 1.00 10.80 277 ALA A CA 1
ATOM 2075 C C . ALA A 1 277 ? 7.069 49.235 26.335 1.00 11.06 277 ALA A C 1
ATOM 2076 O O . ALA A 1 277 ? 8.244 49.586 26.455 1.00 11.09 277 ALA A O 1
ATOM 2078 N N . LYS A 1 278 ? 6.061 49.818 26.982 1.00 11.50 278 LYS A N 1
ATOM 2079 C CA . LYS A 1 278 ? 6.282 50.921 27.919 1.00 12.53 278 LYS A CA 1
ATOM 2080 C C . LYS A 1 278 ? 7.196 50.516 29.074 1.00 12.66 278 LYS A C 1
ATOM 2081 O O . LYS A 1 278 ? 8.182 51.201 29.365 1.00 12.91 278 LYS A O 1
ATOM 2087 N N . TYR A 1 279 ? 6.876 49.397 29.724 1.00 12.78 279 TYR A N 1
ATOM 2088 C CA . TYR A 1 279 ? 7.632 48.973 30.905 1.00 13.47 279 TYR A CA 1
ATOM 2089 C C . TYR A 1 279 ? 8.951 48.289 30.571 1.00 13.66 279 TYR A C 1
ATOM 2090 O O . TYR A 1 279 ? 9.841 48.209 31.419 1.00 14.09 279 TYR A O 1
ATOM 2099 N N . LEU A 1 280 ? 9.084 47.833 29.327 1.00 13.89 280 LEU A N 1
ATOM 2100 C CA . LEU A 1 280 ? 10.351 47.305 28.832 1.00 14.68 280 LEU A CA 1
ATOM 2101 C C . LEU A 1 280 ? 11.237 48.412 28.259 1.00 16.20 280 LEU A C 1
ATOM 2102 O O . LEU A 1 280 ? 12.323 48.137 27.756 1.00 15.73 280 LEU A O 1
ATOM 2107 N N . ASN A 1 281 ? 10.770 49.660 28.347 1.00 18.36 281 ASN A N 1
ATOM 2108 C CA . ASN A 1 281 ? 11.482 50.819 27.784 1.00 21.01 281 ASN A CA 1
ATOM 2109 C C . ASN A 1 281 ? 11.818 50.665 26.296 1.00 21.48 281 ASN A C 1
ATOM 2110 O O . ASN A 1 281 ? 12.893 51.071 25.841 1.00 21.66 281 ASN A O 1
ATOM 2115 N N . ALA A 1 282 ? 10.891 50.066 25.550 1.00 21.58 282 ALA A N 1
ATOM 2116 C CA . ALA A 1 282 ? 11.034 49.941 24.105 1.00 21.60 282 ALA A CA 1
ATOM 2117 C C . ALA A 1 282 ? 10.354 51.123 23.419 1.00 21.92 282 ALA A C 1
ATOM 2118 O O . ALA A 1 282 ? 10.218 51.152 22.195 1.00 21.93 282 ALA A O 1
ATOM 2120 N N . LEU B 1 3 ? 0.389 29.336 67.418 1.00 27.99 3 LEU B N 1
ATOM 2121 C CA . LEU B 1 3 ? 1.731 29.382 68.069 1.00 27.88 3 LEU B CA 1
ATOM 2122 C C . LEU B 1 3 ? 1.723 28.786 69.468 1.00 27.40 3 LEU B C 1
ATOM 2123 O O . LEU B 1 3 ? 0.749 28.924 70.214 1.00 27.45 3 LEU B O 1
ATOM 2128 N N . LYS B 1 4 ? 2.825 28.126 69.810 1.00 26.40 4 LYS B N 1
ATOM 2129 C CA . LYS B 1 4 ? 3.051 27.606 71.149 1.00 25.72 4 LYS B CA 1
ATOM 2130 C C . LYS B 1 4 ? 4.335 28.233 71.687 1.00 24.45 4 LYS B C 1
ATOM 2131 O O . LYS B 1 4 ? 5.399 28.090 71.082 1.00 23.92 4 LYS B O 1
ATOM 2137 N N . GLN B 1 5 ? 4.233 28.936 72.812 1.00 23.16 5 GLN B N 1
ATOM 2138 C CA . GLN B 1 5 ? 5.411 29.520 73.446 1.00 22.12 5 GLN B CA 1
ATOM 2139 C C . GLN B 1 5 ? 6.253 28.442 74.121 1.00 21.37 5 GLN B C 1
ATOM 2140 O O . GLN B 1 5 ? 5.744 27.651 74.923 1.00 21.57 5 GLN B O 1
ATOM 2146 N N . ILE B 1 6 ? 7.538 28.414 73.776 1.00 20.21 6 ILE B N 1
ATOM 2147 C CA . ILE B 1 6 ? 8.491 27.458 74.332 1.00 19.30 6 ILE B CA 1
ATOM 2148 C C . ILE B 1 6 ? 9.255 28.067 75.509 1.00 18.37 6 ILE B C 1
ATOM 2149 O O . ILE B 1 6 ? 9.458 27.418 76.536 1.00 18.52 6 ILE B O 1
ATOM 2154 N N . SER B 1 7 ? 9.684 29.315 75.354 1.00 16.95 7 SER B N 1
ATOM 2155 C CA . SER B 1 7 ? 10.433 29.993 76.401 1.00 16.05 7 SER B CA 1
ATOM 2156 C C . SER B 1 7 ? 10.239 31.497 76.323 1.00 15.18 7 SER B C 1
ATOM 2157 O O . SER B 1 7 ? 9.870 32.030 75.273 1.00 14.44 7 SER B O 1
ATOM 2160 N N . SER B 1 8 ? 10.472 32.162 77.453 1.00 14.52 8 SER B N 1
ATOM 2161 C CA . SER B 1 8 ? 10.459 33.617 77.541 1.00 14.40 8 SER B CA 1
ATOM 2162 C C . SER B 1 8 ? 11.446 34.055 78.618 1.00 14.10 8 SER B C 1
ATOM 2163 O O . SER B 1 8 ? 11.341 33.629 79.770 1.00 14.38 8 SER B O 1
ATOM 2166 N N . ASN B 1 9 ? 12.407 34.894 78.234 1.00 13.49 9 ASN B N 1
ATOM 2167 C CA . ASN B 1 9 ? 13.433 35.394 79.150 1.00 13.15 9 ASN B CA 1
ATOM 2168 C C . ASN B 1 9 ? 13.648 36.886 78.933 1.00 12.54 9 ASN B C 1
ATOM 2169 O O . ASN B 1 9 ? 13.892 37.320 77.809 1.00 12.31 9 ASN B O 1
ATOM 2174 N N . LYS B 1 10 ? 13.558 37.670 80.004 1.00 11.94 10 LYS B N 1
ATOM 2175 C CA . LYS B 1 10 ? 13.760 39.114 79.904 1.00 11.78 10 LYS B CA 1
ATOM 2176 C C . LYS B 1 10 ? 15.229 39.437 79.642 1.00 11.27 10 LYS B C 1
ATOM 2177 O O . LYS B 1 10 ? 16.121 38.875 80.273 1.00 11.43 10 LYS B O 1
ATOM 2183 N N . CYS B 1 11 ? 15.470 40.351 78.707 1.00 11.09 11 CYS B N 1
ATOM 2184 C CA . CYS B 1 11 ? 16.824 40.695 78.304 1.00 10.96 11 CYS B CA 1
ATOM 2185 C C . CYS B 1 11 ? 16.819 42.126 77.804 1.00 10.98 11 CYS B C 1
ATOM 2186 O O . CYS B 1 11 ? 16.104 42.449 76.850 1.00 11.27 11 CYS B O 1
ATOM 2189 N N . PHE B 1 12 ? 17.605 42.977 78.461 1.00 11.17 12 PHE B N 1
ATOM 2190 C CA . PHE B 1 12 ? 17.623 44.415 78.174 1.00 11.35 12 PHE B CA 1
ATOM 2191 C C . PHE B 1 12 ? 16.215 45.015 78.043 1.00 11.78 12 PHE B C 1
ATOM 2192 O O . PHE B 1 12 ? 15.900 45.707 77.069 1.00 11.97 12 PHE B O 1
ATOM 2200 N N . GLY B 1 13 ? 15.370 44.728 79.034 1.00 11.82 13 GLY B N 1
ATOM 2201 C CA . GLY B 1 13 ? 14.016 45.290 79.097 1.00 12.35 13 GLY B CA 1
ATOM 2202 C C . GLY B 1 13 ? 12.984 44.549 78.267 1.00 12.71 13 GLY B C 1
ATOM 2203 O O . GLY B 1 13 ? 11.820 44.454 78.658 1.00 13.76 13 GLY B O 1
ATOM 2204 N N . GLY B 1 14 ? 13.405 44.035 77.115 1.00 12.86 14 GLY B N 1
ATOM 2205 C CA . GLY B 1 14 ? 12.524 43.288 76.228 1.00 12.56 14 GLY B CA 1
ATOM 2206 C C . GLY B 1 14 ? 12.451 41.814 76.586 1.00 12.48 14 GLY B C 1
ATOM 2207 O O . GLY B 1 14 ? 13.097 41.362 77.539 1.00 12.83 14 GLY B O 1
ATOM 2208 N N . LEU B 1 15 ? 11.666 41.062 75.819 1.00 12.29 15 LEU B N 1
ATOM 2209 C CA . LEU B 1 15 ? 11.509 39.627 76.054 1.00 12.14 15 LEU B CA 1
ATOM 2210 C C . LEU B 1 15 ? 12.053 38.811 74.901 1.00 11.78 15 LEU B C 1
ATOM 2211 O O . LEU B 1 15 ? 11.615 38.975 73.761 1.00 11.85 15 LEU B O 1
ATOM 2216 N N . GLN B 1 16 ? 13.016 37.942 75.207 1.00 11.31 16 GLN B N 1
ATOM 2217 C CA . GLN B 1 16 ? 13.487 36.961 74.244 1.00 11.10 16 GLN B CA 1
ATOM 2218 C C . GLN B 1 16 ? 12.583 35.750 74.355 1.00 11.37 16 GLN B C 1
ATOM 2219 O O . GLN B 1 16 ? 12.581 35.066 75.378 1.00 11.62 16 GLN B O 1
ATOM 2225 N N . LYS B 1 17 ? 11.816 35.494 73.302 1.00 11.50 17 LYS B N 1
ATOM 2226 C CA . LYS B 1 17 ? 10.934 34.335 73.268 1.00 11.91 17 LYS B CA 1
ATOM 2227 C C . LYS B 1 17 ? 11.376 33.321 72.218 1.00 11.99 17 LYS B C 1
ATOM 2228 O O . LYS B 1 17 ? 12.106 33.651 71.277 1.00 11.91 17 LYS B O 1
ATOM 2234 N N . VAL B 1 18 ? 10.954 32.075 72.414 1.00 12.32 18 VAL B N 1
ATOM 2235 C CA . VAL B 1 18 ? 11.029 31.050 71.376 1.00 12.47 18 VAL B CA 1
ATOM 2236 C C . VAL B 1 18 ? 9.629 30.453 71.229 1.00 13.13 18 VAL B C 1
ATOM 2237 O O . VAL B 1 18 ? 8.951 30.203 72.230 1.00 13.09 18 VAL B O 1
ATOM 2241 N N . PHE B 1 19 ? 9.199 30.264 69.983 1.00 13.61 19 PHE B N 1
ATOM 2242 C CA . PHE B 1 19 ? 7.886 29.706 69.664 1.00 14.61 19 PHE B CA 1
ATOM 2243 C C . PHE B 1 19 ? 8.018 28.472 68.787 1.00 15.23 19 PHE B C 1
ATOM 2244 O O . PHE B 1 19 ? 9.006 28.315 68.069 1.00 15.05 19 PHE B O 1
ATOM 2252 N N . GLU B 1 20 ? 7.013 27.604 68.860 1.00 16.22 20 GLU B N 1
ATOM 2253 C CA . GLU B 1 20 ? 6.879 26.475 67.953 1.00 17.64 20 GLU B CA 1
ATOM 2254 C C . GLU B 1 20 ? 5.596 26.651 67.144 1.00 17.68 20 GLU B C 1
ATOM 2255 O O . GLU B 1 20 ? 4.598 27.164 67.656 1.00 17.60 20 GLU B O 1
ATOM 2261 N N . HIS B 1 21 ? 5.637 26.254 65.875 1.00 17.81 21 HIS B N 1
ATOM 2262 C CA . HIS B 1 21 ? 4.446 26.261 65.027 1.00 18.19 21 HIS B CA 1
ATOM 2263 C C . HIS B 1 21 ? 4.501 25.115 64.018 1.00 18.86 21 HIS B C 1
ATOM 2264 O O . HIS B 1 21 ? 5.555 24.515 63.809 1.00 18.91 21 HIS B O 1
ATOM 2271 N N . ASP B 1 22 ? 3.358 24.802 63.409 1.00 19.77 22 ASP B N 1
ATOM 2272 C CA . ASP B 1 22 ? 3.296 23.843 62.314 1.00 20.60 22 ASP B CA 1
ATOM 2273 C C . ASP B 1 22 ? 3.476 24.581 60.998 1.00 20.38 22 ASP B C 1
ATOM 2274 O O . ASP B 1 22 ? 2.624 25.374 60.601 1.00 20.36 22 ASP B O 1
ATOM 2279 N N . SER B 1 23 ? 4.596 24.337 60.324 1.00 20.10 23 SER B N 1
ATOM 2280 C CA . SER B 1 23 ? 4.895 25.019 59.071 1.00 20.24 23 SER B CA 1
ATOM 2281 C C . SER B 1 23 ? 4.153 24.407 57.890 1.00 20.77 23 SER B C 1
ATOM 2282 O O . SER B 1 23 ? 4.188 23.191 57.695 1.00 20.82 23 SER B O 1
ATOM 2285 N N . VAL B 1 24 ? 3.500 25.261 57.105 1.00 21.53 24 VAL B N 1
ATOM 2286 C CA . VAL B 1 24 ? 2.809 24.841 55.885 1.00 22.20 24 VAL B CA 1
ATOM 2287 C C . VAL B 1 24 ? 3.812 24.579 54.762 1.00 22.00 24 VAL B C 1
ATOM 2288 O O . VAL B 1 24 ? 3.712 23.569 54.062 1.00 22.15 24 VAL B O 1
ATOM 2292 N N . GLU B 1 25 ? 4.775 25.488 54.602 1.00 21.59 25 GLU B N 1
ATOM 2293 C CA . GLU B 1 25 ? 5.783 25.388 53.541 1.00 21.19 25 GLU B CA 1
ATOM 2294 C C . GLU B 1 25 ? 6.737 24.214 53.743 1.00 20.54 25 GLU B C 1
ATOM 2295 O O . GLU B 1 25 ? 7.149 23.570 52.777 1.00 20.46 25 GLU B O 1
ATOM 2301 N N . LEU B 1 26 ? 7.077 23.942 54.999 1.00 19.87 26 LEU B N 1
ATOM 2302 C CA . LEU B 1 26 ? 8.071 22.920 55.321 1.00 19.39 26 LEU B CA 1
ATOM 2303 C C . LEU B 1 26 ? 7.457 21.601 55.783 1.00 19.61 26 LEU B C 1
ATOM 2304 O O . LEU B 1 26 ? 8.175 20.618 55.976 1.00 19.38 26 LEU B O 1
ATOM 2309 N N . ASN B 1 27 ? 6.137 21.590 55.967 1.00 20.09 27 ASN B N 1
ATOM 2310 C CA . ASN B 1 27 ? 5.404 20.393 56.398 1.00 20.70 27 ASN B CA 1
ATOM 2311 C C . ASN B 1 27 ? 6.003 19.721 57.638 1.00 20.35 27 ASN B C 1
ATOM 2312 O O . ASN B 1 27 ? 6.178 18.499 57.680 1.00 20.57 27 ASN B O 1
ATOM 2317 N N . CYS B 1 28 ? 6.321 20.538 58.642 1.00 19.71 28 CYS B N 1
ATOM 2318 C CA . CYS B 1 28 ? 6.883 20.053 59.901 1.00 19.28 28 CYS B CA 1
ATOM 2319 C C . CYS B 1 28 ? 6.707 21.077 61.022 1.00 19.22 28 CYS B C 1
ATOM 2320 O O . CYS B 1 28 ? 6.343 22.231 60.772 1.00 19.16 28 CYS B O 1
ATOM 2323 N N . LYS B 1 29 ? 6.951 20.631 62.254 1.00 19.06 29 LYS B N 1
ATOM 2324 C CA . LYS B 1 29 ? 7.012 21.506 63.421 1.00 19.01 29 LYS B CA 1
ATOM 2325 C C . LYS B 1 29 ? 8.316 22.300 63.382 1.00 17.95 29 LYS B C 1
ATOM 2326 O O . LYS B 1 29 ? 9.395 21.722 63.240 1.00 17.88 29 LYS B O 1
ATOM 2332 N N . MET B 1 30 ? 8.211 23.620 63.510 1.00 16.62 30 MET B N 1
ATOM 2333 C CA . MET B 1 30 ? 9.387 24.491 63.491 1.00 15.62 30 MET B CA 1
ATOM 2334 C C . MET B 1 30 ? 9.460 25.358 64.737 1.00 15.27 30 MET B C 1
ATOM 2335 O O . MET B 1 30 ? 8.437 25.760 65.276 1.00 15.26 30 MET B O 1
ATOM 2340 N N . LYS B 1 31 ? 10.682 25.636 65.183 1.00 14.88 31 LYS B N 1
ATOM 2341 C CA . LYS B 1 31 ? 10.914 26.605 66.249 1.00 14.80 31 LYS B CA 1
ATOM 2342 C C . LYS B 1 31 ? 11.567 27.856 65.676 1.00 13.87 31 LYS B C 1
ATOM 2343 O O . LYS B 1 31 ? 12.381 27.776 64.757 1.00 13.45 31 LYS B O 1
ATOM 2349 N N . PHE B 1 32 ? 11.182 29.013 66.206 1.00 12.98 32 PHE B N 1
ATOM 2350 C CA . PHE B 1 32 ? 11.835 30.270 65.859 1.00 12.34 32 PHE B CA 1
ATOM 2351 C C . PHE B 1 32 ? 11.900 31.169 67.081 1.00 11.93 32 PHE B C 1
ATOM 2352 O O . PHE B 1 32 ? 11.059 31.072 67.975 1.00 11.79 32 PHE B O 1
ATOM 2360 N N . ALA B 1 33 ? 12.910 32.029 67.117 1.00 11.15 33 ALA B N 1
ATOM 2361 C CA . ALA B 1 33 ? 13.068 32.970 68.212 1.00 10.87 33 ALA B CA 1
ATOM 2362 C C . ALA B 1 33 ? 12.506 34.331 67.808 1.00 11.16 33 ALA B C 1
ATOM 2363 O O . ALA B 1 33 ? 12.607 34.734 66.647 1.00 11.02 33 ALA B O 1
ATOM 2365 N N . VAL B 1 34 ? 11.888 35.018 68.767 1.00 11.04 34 VAL B N 1
ATOM 2366 C CA . VAL B 1 34 ? 11.416 36.386 68.554 1.00 11.43 34 VAL B CA 1
ATOM 2367 C C . VAL B 1 34 ? 11.813 37.229 69.757 1.00 11.13 34 VAL B C 1
ATOM 2368 O O . VAL B 1 34 ? 11.526 36.856 70.896 1.00 11.64 34 VAL B O 1
ATOM 2372 N N . TYR B 1 35 ? 12.479 38.355 69.501 1.00 10.78 35 TYR B N 1
ATOM 2373 C CA . TYR B 1 35 ? 12.771 39.322 70.553 1.00 10.85 35 TYR B CA 1
ATOM 2374 C C . TYR B 1 35 ? 11.811 40.488 70.436 1.00 11.31 35 TYR B C 1
ATOM 2375 O O . TYR B 1 35 ? 11.735 41.131 69.394 1.00 11.15 35 TYR B O 1
ATOM 2384 N N . LEU B 1 36 ? 11.075 40.737 71.513 1.00 11.71 36 LEU B N 1
ATOM 2385 C CA . LEU B 1 36 ? 10.176 41.876 71.591 1.00 12.52 36 LEU B CA 1
ATOM 2386 C C . LEU B 1 36 ? 10.842 42.951 72.448 1.00 12.80 36 LEU B C 1
ATOM 2387 O O . LEU B 1 36 ? 10.959 42.787 73.667 1.00 12.72 36 LEU B O 1
ATOM 2392 N N . PRO B 1 37 ? 11.308 44.045 71.813 1.00 13.54 37 PRO B N 1
ATOM 2393 C CA . PRO B 1 37 ? 11.971 45.097 72.575 1.00 14.29 37 PRO B CA 1
ATOM 2394 C C . PRO B 1 37 ? 10.953 45.823 73.451 1.00 15.68 37 PRO B C 1
ATOM 2395 O O . PRO B 1 37 ? 9.750 45.644 73.250 1.00 15.81 37 PRO B O 1
ATOM 2399 N N . PRO B 1 38 ? 11.424 46.630 74.418 1.00 17.09 38 PRO B N 1
ATOM 2400 C CA . PRO B 1 38 ? 10.482 47.387 75.245 1.00 18.45 38 PRO B CA 1
ATOM 2401 C C . PRO B 1 38 ? 9.420 48.111 74.408 1.00 19.94 38 PRO B C 1
ATOM 2402 O O . PRO B 1 38 ? 8.258 48.159 74.805 1.00 20.28 38 PRO B O 1
ATOM 2406 N N . LYS B 1 39 ? 9.837 48.614 73.251 1.00 21.47 39 LYS B N 1
ATOM 2407 C CA . LYS B 1 39 ? 8.926 49.290 72.315 1.00 23.17 39 LYS B CA 1
ATOM 2408 C C . LYS B 1 39 ? 7.741 48.415 71.853 1.00 23.93 39 LYS B C 1
ATOM 2409 O O . LYS B 1 39 ? 6.641 48.905 71.657 1.00 24.20 39 LYS B O 1
ATOM 2415 N N . ALA B 1 40 ? 7.999 47.128 71.711 1.00 24.69 40 ALA B N 1
ATOM 2416 C CA . ALA B 1 40 ? 6.988 46.202 71.228 1.00 25.45 40 ALA B CA 1
ATOM 2417 C C . ALA B 1 40 ? 5.876 45.919 72.253 1.00 25.95 40 ALA B C 1
ATOM 2418 O O . ALA B 1 40 ? 5.565 44.804 72.493 1.00 26.38 40 ALA B O 1
ATOM 2420 N N . CYS B 1 45 ? 6.580 47.706 65.800 1.00 18.58 45 CYS B N 1
AT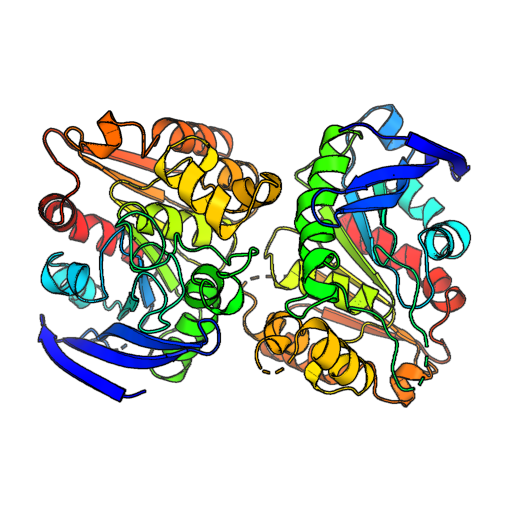OM 2421 C CA . CYS B 1 45 ? 8.006 47.887 65.553 1.00 18.25 45 CYS B CA 1
ATOM 2422 C C . CYS B 1 45 ? 8.400 47.374 64.170 1.00 17.32 45 CYS B C 1
ATOM 2423 O O . CYS B 1 45 ? 7.764 46.457 63.644 1.00 17.36 45 CYS B O 1
ATOM 2426 N N . PRO B 1 46 ? 9.460 47.955 63.579 1.00 16.53 46 PRO B N 1
ATOM 2427 C CA . PRO B 1 46 ? 10.066 47.310 62.419 1.00 15.90 46 PRO B CA 1
ATOM 2428 C C . PRO B 1 46 ? 10.653 45.958 62.815 1.00 15.26 46 PRO B C 1
ATOM 2429 O O . PRO B 1 46 ? 10.990 45.739 63.991 1.00 15.31 46 PRO B O 1
ATOM 2433 N N . ALA B 1 47 ? 10.774 45.070 61.835 1.00 14.48 47 ALA B N 1
ATOM 2434 C CA . ALA B 1 47 ? 11.279 43.722 62.065 1.00 13.63 47 ALA B CA 1
ATOM 2435 C C . ALA B 1 47 ? 12.621 43.512 61.382 1.00 12.92 47 ALA B C 1
ATOM 2436 O O . ALA B 1 47 ? 12.849 43.990 60.273 1.00 13.05 47 ALA B O 1
ATOM 2438 N N . LEU B 1 48 ? 13.504 42.789 62.061 1.00 11.81 48 LEU B N 1
ATOM 2439 C CA . LEU B 1 48 ? 14.796 42.425 61.511 1.00 10.78 48 LEU B CA 1
ATOM 2440 C C . LEU B 1 48 ? 14.942 40.909 61.607 1.00 10.43 48 LEU B C 1
ATOM 2441 O O . LEU B 1 48 ? 14.828 40.344 62.692 1.00 9.94 48 LEU B O 1
ATOM 2446 N N . TYR B 1 49 ? 15.169 40.264 60.463 1.00 9.86 49 TYR B N 1
ATOM 2447 C CA . TYR B 1 49 ? 15.283 38.804 60.403 1.00 9.65 49 TYR B CA 1
ATOM 2448 C C . TYR B 1 49 ? 16.748 38.404 60.358 1.00 9.45 49 TYR B C 1
ATOM 2449 O O . TYR B 1 49 ? 17.500 38.899 59.513 1.00 9.75 49 TYR B O 1
ATOM 2458 N N . TRP B 1 50 ? 17.150 37.525 61.277 1.00 8.98 50 TRP B N 1
ATOM 2459 C CA . TRP B 1 50 ? 18.501 36.969 61.275 1.00 8.60 50 TRP B CA 1
ATOM 2460 C C . TRP B 1 50 ? 18.490 35.537 60.783 1.00 8.41 50 TRP B C 1
ATOM 2461 O O . TRP B 1 50 ? 17.811 34.690 61.367 1.00 8.88 50 TRP B O 1
ATOM 2472 N N . LEU B 1 51 ? 19.263 35.279 59.731 1.00 8.39 51 LEU B N 1
ATOM 2473 C CA . LEU B 1 51 ? 19.410 33.925 59.204 1.00 8.05 51 LEU B CA 1
ATOM 2474 C C . LEU B 1 51 ? 20.725 33.305 59.647 1.00 8.18 51 LEU B C 1
ATOM 2475 O O . LEU B 1 51 ? 21.800 33.880 59.452 1.00 8.18 51 LEU B O 1
ATOM 2480 N N . SER B 1 52 ? 20.633 32.120 60.243 1.00 8.22 52 SER B N 1
ATOM 2481 C CA . SER B 1 52 ? 21.812 31.451 60.779 1.00 8.93 52 SER B CA 1
ATOM 2482 C C . SER B 1 52 ? 22.473 30.523 59.762 1.00 9.40 52 SER B C 1
ATOM 2483 O O . SER B 1 52 ? 21.877 30.177 58.738 1.00 9.52 52 SER B O 1
ATOM 2486 N N . GLY B 1 53 ? 23.713 30.139 60.056 1.00 9.85 53 GLY B N 1
ATOM 2487 C CA . GLY B 1 53 ? 24.511 29.322 59.148 1.00 10.56 53 GLY B CA 1
ATOM 2488 C C . GLY B 1 53 ? 24.443 27.834 59.433 1.00 10.55 53 GLY B C 1
ATOM 2489 O O . GLY B 1 53 ? 23.640 27.375 60.249 1.00 11.04 53 GLY B O 1
ATOM 2490 N N . LEU B 1 54 ? 25.310 27.084 58.756 1.00 10.84 54 LEU B N 1
ATOM 2491 C CA . LEU B 1 54 ? 25.330 25.627 58.854 1.00 11.30 54 LEU B CA 1
ATOM 2492 C C . LEU B 1 54 ? 25.384 25.135 60.291 1.00 11.66 54 LEU B C 1
ATOM 2493 O O . LEU B 1 54 ? 26.132 25.675 61.111 1.00 11.49 54 LEU B O 1
ATOM 2498 N N . THR B 1 55 ? 24.586 24.102 60.567 1.00 12.34 55 THR B N 1
ATOM 2499 C CA . THR B 1 55 ? 24.523 23.404 61.864 1.00 13.40 55 THR B CA 1
ATOM 2500 C C . THR B 1 55 ? 23.744 24.113 62.976 1.00 13.07 55 THR B C 1
ATOM 2501 O O . THR B 1 55 ? 23.459 23.510 64.014 1.00 13.35 55 THR B O 1
ATOM 2505 N N . CYS B 1 56 ? 23.389 25.377 62.755 1.00 13.02 56 CYS B N 1
ATOM 2506 C CA . CYS B 1 56 ? 22.696 26.162 63.775 1.00 12.79 56 CYS B CA 1
ATOM 2507 C C . CYS B 1 56 ? 21.240 25.773 63.945 1.00 12.54 56 CYS B C 1
ATOM 2508 O O . CYS B 1 56 ? 20.599 25.284 63.012 1.00 12.38 56 CYS B O 1
ATOM 2511 N N . THR B 1 57 ? 20.731 25.998 65.155 1.00 12.43 57 THR B N 1
ATOM 2512 C CA . THR B 1 57 ? 19.297 25.999 65.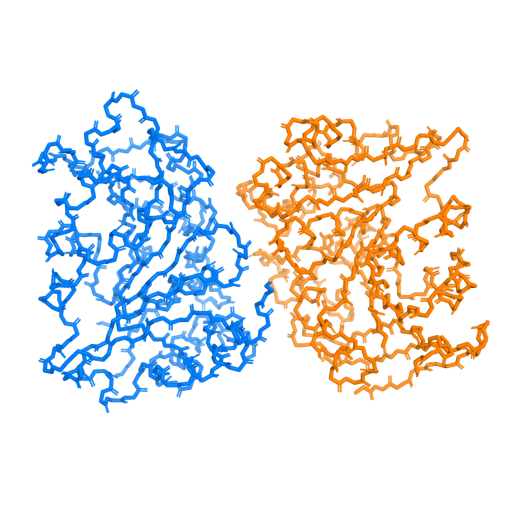411 1.00 12.67 57 THR B CA 1
ATOM 2513 C C . THR B 1 57 ? 18.880 27.443 65.672 1.00 12.97 57 THR B C 1
ATOM 2514 O O . THR B 1 57 ? 19.634 28.369 65.367 1.00 12.89 57 THR B O 1
ATOM 2518 N N . GLU B 1 58 ? 17.692 27.626 66.245 1.00 13.22 58 GLU B N 1
ATOM 2519 C CA . GLU B 1 58 ? 17.194 28.954 66.612 1.00 14.02 58 GLU B CA 1
ATOM 2520 C C . GLU B 1 58 ? 17.847 29.483 67.894 1.00 13.95 58 GLU B C 1
ATOM 2521 O O . GLU B 1 58 ? 17.515 30.580 68.356 1.00 14.56 58 GLU B O 1
ATOM 2527 N N . GLN B 1 59 ? 18.767 28.701 68.458 1.00 13.67 59 GLN B N 1
ATOM 2528 C CA . GLN B 1 59 ? 19.386 29.014 69.752 1.00 13.41 59 GLN B CA 1
ATOM 2529 C C . GLN B 1 59 ? 20.736 29.717 69.670 1.00 12.90 59 GLN B C 1
ATOM 2530 O O . GLN B 1 59 ? 21.085 30.496 70.563 1.00 12.78 59 GLN B O 1
ATOM 2536 N N . ASN B 1 60 ? 21.500 29.435 68.615 1.00 12.53 60 ASN B N 1
ATOM 2537 C CA . ASN B 1 60 ? 22.885 29.909 68.523 1.00 12.41 60 ASN B CA 1
ATOM 2538 C C . ASN B 1 60 ? 23.011 31.428 68.574 1.00 11.88 60 ASN B C 1
ATOM 2539 O O . ASN B 1 60 ? 23.741 31.971 69.409 1.00 11.98 60 ASN B O 1
ATOM 2544 N N . PHE B 1 61 ? 22.291 32.107 67.687 1.00 11.33 61 PHE B N 1
ATOM 2545 C CA . PHE B 1 61 ? 22.376 33.559 67.579 1.00 11.17 61 PHE B CA 1
ATOM 2546 C C . PHE B 1 61 ? 21.841 34.248 68.831 1.00 11.07 61 PHE B C 1
ATOM 2547 O O . PHE B 1 61 ? 22.475 35.160 69.356 1.00 10.85 61 PHE B O 1
ATOM 2555 N N . ILE B 1 62 ? 20.692 33.797 69.329 1.00 10.72 62 ILE B N 1
ATOM 2556 C CA . ILE B 1 62 ? 20.085 34.476 70.484 1.00 11.05 62 ILE B CA 1
ATOM 2557 C C . ILE B 1 62 ? 20.917 34.335 71.760 1.00 11.40 62 ILE B C 1
ATOM 2558 O O . ILE B 1 62 ? 20.930 35.232 72.607 1.00 11.51 62 ILE B O 1
ATOM 2563 N N . SER B 1 63 ? 21.630 33.223 71.891 1.00 11.76 63 SER B N 1
ATOM 2564 C CA . SER B 1 63 ? 22.405 32.995 73.102 1.00 12.46 63 SER B CA 1
ATOM 2565 C C . SER B 1 63 ? 23.836 33.531 73.027 1.00 12.59 63 SER B C 1
ATOM 2566 O O . SER B 1 63 ? 24.409 33.870 74.059 1.00 12.88 63 SER B O 1
ATOM 2569 N N . LYS B 1 64 ? 24.390 33.636 71.816 1.00 12.16 64 LYS B N 1
ATOM 2570 C CA . LYS B 1 64 ? 25.822 33.925 71.650 1.00 12.27 64 LYS B CA 1
ATOM 2571 C C . LYS B 1 64 ? 26.200 35.257 70.991 1.00 12.10 64 LYS B C 1
ATOM 2572 O O . LYS B 1 64 ? 27.355 35.679 71.081 1.00 12.61 64 LYS B O 1
ATOM 2578 N N . SER B 1 65 ? 25.253 35.915 70.330 1.00 11.74 65 SER B N 1
ATOM 2579 C CA . SER B 1 65 ? 25.592 37.117 69.558 1.00 11.34 65 SER B CA 1
ATOM 2580 C C . SER B 1 65 ? 25.668 38.397 70.384 1.00 11.25 65 SER B C 1
ATOM 2581 O O . SER B 1 65 ? 26.343 39.352 69.988 1.00 11.60 65 SER B O 1
ATOM 2584 N N . GLY B 1 66 ? 24.958 38.431 71.510 1.00 11.25 66 GLY B N 1
ATOM 2585 C CA . GLY B 1 66 ? 24.876 39.642 72.326 1.00 11.18 66 GLY B CA 1
ATOM 2586 C C . GLY B 1 66 ? 24.213 40.796 71.591 1.00 11.19 66 GLY B C 1
ATOM 2587 O O . GLY B 1 66 ? 24.559 41.962 71.809 1.00 11.82 66 GLY B O 1
ATOM 2588 N N . TYR B 1 67 ? 23.252 40.472 70.726 1.00 10.99 67 TYR B N 1
ATOM 2589 C CA . TYR B 1 67 ? 22.579 41.478 69.910 1.00 10.74 67 TYR B CA 1
ATOM 2590 C C . TYR B 1 67 ? 21.560 42.327 70.672 1.00 10.98 67 TYR B C 1
ATOM 2591 O O . TYR B 1 67 ? 21.169 43.394 70.199 1.00 11.11 67 TYR B O 1
ATOM 2600 N N . HIS B 1 68 ? 21.125 41.846 71.836 1.00 11.11 68 HIS B N 1
ATOM 2601 C CA . HIS B 1 68 ? 19.936 42.396 72.498 1.00 11.11 68 HIS B CA 1
ATOM 2602 C C . HIS B 1 68 ? 20.017 43.872 72.853 1.00 11.41 68 HIS B C 1
ATOM 2603 O O . HIS B 1 68 ? 19.053 44.604 72.633 1.00 11.89 68 HIS B O 1
ATOM 2610 N N . GLN B 1 69 ? 21.148 44.307 73.401 1.00 11.72 69 GLN B N 1
ATOM 2611 C CA . GLN B 1 69 ? 21.251 45.698 73.846 1.00 12.08 69 GLN B CA 1
ATOM 2612 C C . GLN B 1 69 ? 20.920 46.664 72.714 1.00 12.06 69 GLN B C 1
ATOM 2613 O O . GLN B 1 69 ? 20.105 47.573 72.884 1.00 11.94 69 GLN B O 1
ATOM 2619 N N . SER B 1 70 ? 21.532 46.452 71.554 1.00 11.98 70 SER B N 1
ATOM 2620 C CA . SER B 1 70 ? 21.301 47.347 70.424 1.00 12.20 70 SER B CA 1
ATOM 2621 C C . SER B 1 70 ? 19.892 47.205 69.834 1.00 12.03 70 SER B C 1
ATOM 2622 O O . SER B 1 70 ? 19.276 48.201 69.456 1.00 12.39 70 SER B O 1
ATOM 2625 N N . ALA B 1 71 ? 19.376 45.976 69.764 1.00 11.85 71 ALA B N 1
ATOM 2626 C CA . ALA B 1 71 ? 18.006 45.761 69.291 1.00 11.97 71 ALA B CA 1
ATOM 2627 C C . ALA B 1 71 ? 16.997 46.446 70.216 1.00 12.16 71 ALA B C 1
ATOM 2628 O O . ALA B 1 71 ? 16.025 47.043 69.751 1.00 12.49 71 ALA B O 1
ATOM 2630 N N . SER B 1 72 ? 17.247 46.364 71.520 1.00 12.47 72 SER B N 1
ATOM 2631 C CA . SER B 1 72 ? 16.421 47.034 72.525 1.00 13.03 72 SER B CA 1
ATOM 2632 C C . SER B 1 72 ? 16.453 48.557 72.372 1.00 13.46 72 SER B C 1
ATOM 2633 O O . SER B 1 72 ? 15.401 49.199 72.303 1.00 13.39 72 SER B O 1
ATOM 2636 N N . GLU B 1 73 ? 17.657 49.121 72.299 1.00 14.06 73 GLU B N 1
ATOM 2637 C CA . GLU B 1 73 ? 17.825 50.577 72.226 1.00 14.81 73 GLU B CA 1
ATOM 2638 C C . GLU B 1 73 ? 17.240 51.171 70.942 1.00 14.61 73 GLU B C 1
ATOM 2639 O O . GLU B 1 73 ? 16.784 52.317 70.931 1.00 14.96 73 GLU B O 1
ATOM 2645 N N . HIS B 1 74 ? 17.238 50.386 69.867 1.00 14.27 74 HIS B N 1
ATOM 2646 C CA . HIS B 1 74 ? 16.707 50.847 68.587 1.00 14.33 74 HIS B CA 1
ATOM 2647 C C . HIS B 1 74 ? 15.277 50.390 68.299 1.00 13.93 74 HIS B C 1
ATOM 2648 O O . HIS B 1 74 ? 14.724 50.686 67.232 1.00 13.94 74 HIS B O 1
ATOM 2655 N N . GLY B 1 75 ? 14.682 49.680 69.258 1.00 13.78 75 GLY B N 1
ATOM 2656 C CA . GLY B 1 75 ? 13.286 49.268 69.172 1.00 13.53 75 GLY B CA 1
ATOM 2657 C C . GLY B 1 75 ? 12.984 48.381 67.982 1.00 13.25 75 GLY B C 1
ATOM 2658 O O . GLY B 1 75 ? 12.008 48.603 67.261 1.00 13.51 75 GLY B O 1
ATOM 2659 N N . LEU B 1 76 ? 13.824 47.371 67.775 1.00 12.84 76 LEU B N 1
ATOM 2660 C CA . LEU B 1 76 ? 13.630 46.440 66.668 1.00 12.54 76 LEU B CA 1
ATOM 2661 C C . LEU B 1 76 ? 13.177 45.087 67.182 1.00 12.14 76 LEU B C 1
ATOM 2662 O O . LEU B 1 76 ? 13.778 44.535 68.109 1.00 12.32 76 LEU B O 1
ATOM 2667 N N . VAL B 1 77 ? 12.103 44.567 66.591 1.00 11.53 77 VAL B N 1
ATOM 2668 C CA . VAL B 1 77 ? 11.738 43.165 66.775 1.00 11.11 77 VAL B CA 1
ATOM 2669 C C . VAL B 1 77 ? 12.704 42.336 65.934 1.00 11.01 77 VAL B C 1
ATOM 2670 O O . VAL B 1 77 ? 12.907 42.630 64.757 1.00 11.60 77 VAL B O 1
ATOM 2674 N N . VAL B 1 78 ? 13.319 41.324 66.545 1.00 10.46 78 VAL B N 1
ATOM 2675 C CA . VAL B 1 78 ? 14.275 40.474 65.840 1.00 10.06 78 VAL B CA 1
ATOM 2676 C C . VAL B 1 78 ? 13.764 39.039 65.806 1.00 10.04 78 VAL B C 1
ATOM 2677 O O . VAL B 1 78 ? 13.414 38.466 66.841 1.00 9.78 78 VAL B O 1
ATOM 2681 N N . ILE B 1 79 ? 13.730 38.470 64.605 1.00 9.85 79 ILE B N 1
ATOM 2682 C CA . ILE B 1 79 ? 13.230 37.115 64.406 1.00 9.95 79 ILE B CA 1
ATOM 2683 C C . ILE B 1 79 ? 14.381 36.245 63.920 1.00 9.72 79 ILE B C 1
ATOM 2684 O O . ILE B 1 79 ? 15.055 36.596 62.954 1.00 10.02 79 ILE B O 1
ATOM 2689 N N . ALA B 1 80 ? 14.612 35.126 64.607 1.00 9.78 80 ALA B N 1
ATOM 2690 C CA . ALA B 1 80 ? 15.681 34.195 64.236 1.00 9.92 80 ALA B CA 1
ATOM 2691 C C . ALA B 1 80 ? 15.120 32.796 63.998 1.00 10.26 80 ALA B C 1
ATOM 2692 O O . ALA B 1 80 ? 14.894 32.051 64.949 1.00 10.84 80 ALA B O 1
ATOM 2694 N N . PRO B 1 81 ? 14.875 32.439 62.722 1.00 10.40 81 PRO B N 1
ATOM 2695 C CA . PRO B 1 81 ? 14.349 31.100 62.454 1.00 10.62 81 PRO B CA 1
ATOM 2696 C C . PRO B 1 81 ? 15.419 30.003 62.501 1.00 10.73 81 PRO B C 1
ATOM 2697 O O . PRO B 1 81 ? 16.619 30.291 62.563 1.00 10.73 81 PRO B O 1
ATOM 2701 N N . ASP B 1 82 ? 14.965 28.753 62.474 1.00 10.87 82 ASP B N 1
ATOM 2702 C CA . ASP B 1 82 ? 15.851 27.598 62.308 1.00 10.81 82 ASP B CA 1
ATOM 2703 C C . ASP B 1 82 ? 16.426 27.583 60.878 1.00 10.92 82 ASP B C 1
ATOM 2704 O O . ASP B 1 82 ? 16.104 28.449 60.059 1.00 10.92 82 ASP B O 1
ATOM 2709 N N . THR B 1 83 ? 17.274 26.601 60.586 1.00 10.45 83 THR B N 1
ATOM 2710 C CA . THR B 1 83 ? 18.064 26.581 59.352 1.00 10.68 83 THR B CA 1
ATOM 2711 C C . THR B 1 83 ? 17.629 25.500 58.352 1.00 10.72 83 THR B C 1
ATOM 2712 O O . THR B 1 83 ? 18.164 25.409 57.242 1.00 10.71 83 THR B O 1
ATOM 2716 N N . SER B 1 84 ? 16.666 24.677 58.755 1.00 10.86 84 SER B N 1
ATOM 2717 C CA . SER B 1 84 ? 16.149 23.591 57.924 1.00 11.03 84 SER B CA 1
ATOM 2718 C C . SER B 1 84 ? 14.837 23.088 58.517 1.00 11.33 84 SER B C 1
ATOM 2719 O O . SER B 1 84 ? 14.519 23.408 59.661 1.00 11.37 84 SER B O 1
ATOM 2722 N N . PRO B 1 85 ? 14.074 22.285 57.748 1.00 11.72 85 PRO B N 1
ATOM 2723 C CA . PRO B 1 85 ? 12.992 21.540 58.393 1.00 12.25 85 PRO B CA 1
ATOM 2724 C C . PRO B 1 85 ? 13.566 20.592 59.448 1.00 12.69 85 PRO B C 1
ATOM 2725 O O . PRO B 1 85 ? 14.759 20.274 59.404 1.00 12.87 85 PRO B O 1
ATOM 2729 N N . ARG B 1 86 ? 12.730 20.166 60.391 1.00 13.47 86 ARG B N 1
ATOM 2730 C CA . ARG B 1 86 ? 13.169 19.312 61.495 1.00 14.33 86 ARG B CA 1
ATOM 2731 C C . ARG B 1 86 ? 12.214 18.148 61.708 1.00 15.37 86 ARG B C 1
ATOM 2732 O O . ARG B 1 86 ? 11.002 18.290 61.527 1.00 15.81 86 ARG B O 1
ATOM 2740 N N . GLY B 1 87 ? 12.772 17.000 62.087 1.00 16.33 87 GLY B N 1
ATOM 2741 C CA . GLY B 1 87 ? 11.978 15.836 62.483 1.00 17.58 87 GLY B CA 1
ATOM 2742 C C . GLY B 1 87 ? 11.266 15.118 61.351 1.00 18.62 87 GLY B C 1
ATOM 2743 O O . GLY B 1 87 ? 10.303 14.379 61.584 1.00 19.10 87 GLY B O 1
ATOM 2744 N N . CYS B 1 88 ? 11.739 15.323 60.125 1.00 19.34 88 CYS B N 1
ATOM 2745 C CA . CYS B 1 88 ? 11.097 14.739 58.947 1.00 20.30 88 CYS B CA 1
ATOM 2746 C C . CYS B 1 88 ? 11.569 13.322 58.645 1.00 20.54 88 CYS B C 1
ATOM 2747 O O . CYS B 1 88 ? 10.913 12.604 57.889 1.00 20.58 88 CYS B O 1
ATOM 2750 N N . ASN B 1 89 ? 12.706 12.936 59.226 1.00 20.89 89 ASN B N 1
ATOM 2751 C CA . ASN B 1 89 ? 13.323 11.623 58.999 1.00 21.25 89 ASN B CA 1
ATOM 2752 C C . ASN B 1 89 ? 13.411 11.252 57.511 1.00 20.44 89 ASN B C 1
ATOM 2753 O O . ASN B 1 89 ? 13.049 10.145 57.105 1.00 20.71 89 ASN B O 1
ATOM 2758 N N . ILE B 1 90 ? 13.877 12.198 56.701 1.00 19.22 90 ILE B N 1
ATOM 2759 C CA . ILE B 1 90 ? 14.065 11.956 55.273 1.00 18.10 90 ILE B CA 1
ATOM 2760 C C . ILE B 1 90 ? 15.395 11.240 55.064 1.00 17.39 90 ILE B C 1
ATOM 2761 O O . ILE B 1 90 ? 16.411 11.628 55.638 1.00 17.11 90 ILE B O 1
ATOM 2766 N N . LYS B 1 91 ? 15.385 10.182 54.257 1.00 16.82 91 LYS B N 1
ATOM 2767 C CA . LYS B 1 91 ? 16.620 9.490 53.913 1.00 16.48 91 LYS B CA 1
ATOM 2768 C C . LYS B 1 91 ? 17.626 10.483 53.338 1.00 15.57 91 LYS B C 1
ATOM 2769 O O . LYS B 1 91 ? 17.307 11.244 52.421 1.00 15.41 91 LYS B O 1
ATOM 2775 N N . GLY B 1 92 ? 18.828 10.487 53.907 1.00 14.91 92 GLY B N 1
ATOM 2776 C CA . GLY B 1 92 ? 19.916 11.312 53.401 1.00 14.13 92 GLY B CA 1
ATOM 2777 C C . GLY B 1 92 ? 20.112 12.661 54.076 1.00 13.68 92 GLY B C 1
ATOM 2778 O O . GLY B 1 92 ? 21.103 13.343 53.809 1.00 13.11 92 GLY B O 1
ATOM 2779 N N . GLU B 1 93 ? 19.187 13.052 54.951 1.00 13.61 93 GLU B N 1
ATOM 2780 C CA . GLU B 1 93 ? 19.232 14.402 55.528 1.00 13.72 93 GLU B CA 1
ATOM 2781 C C . GLU B 1 93 ? 20.034 14.530 56.828 1.00 13.99 93 GLU B C 1
ATOM 2782 O O . GLU B 1 93 ? 20.416 15.637 57.203 1.00 13.80 93 GLU B O 1
ATOM 2788 N N . ASP B 1 94 ? 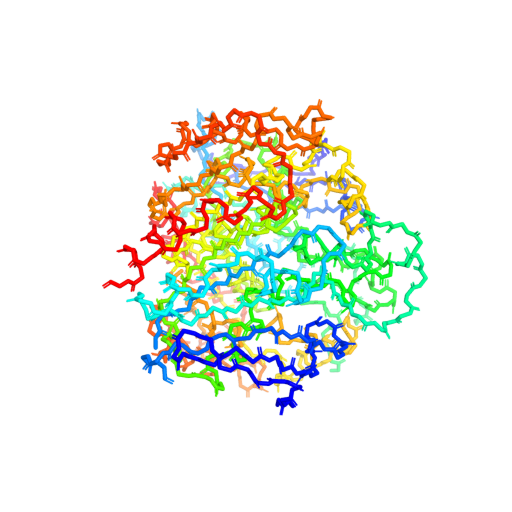20.277 13.415 57.516 1.00 14.86 94 ASP B N 1
ATOM 2789 C CA . ASP B 1 94 ? 20.917 13.455 58.836 1.00 15.82 94 ASP B CA 1
ATOM 2790 C C . ASP B 1 94 ? 22.412 13.146 58.801 1.00 15.92 94 ASP B C 1
ATOM 2791 O O . ASP B 1 94 ? 23.111 13.347 59.797 1.00 16.26 94 ASP B O 1
ATOM 2796 N N . GLU B 1 95 ? 22.891 12.664 57.657 1.00 15.62 95 GLU B N 1
ATOM 2797 C CA . GLU B 1 95 ? 24.236 12.095 57.538 1.00 15.66 95 GLU B CA 1
ATOM 2798 C C . GLU B 1 95 ? 25.367 13.105 57.713 1.00 15.68 95 GLU B C 1
ATOM 2799 O O . GLU B 1 95 ? 26.279 12.891 58.519 1.00 15.93 95 GLU B O 1
ATOM 2805 N N . SER B 1 96 ? 25.301 14.199 56.957 1.00 15.58 96 SER B N 1
ATOM 2806 C CA . SER B 1 96 ? 26.416 15.136 56.856 1.00 15.43 96 SER B CA 1
ATOM 2807 C C . SER B 1 96 ? 26.027 16.522 57.339 1.00 14.52 96 SER B C 1
ATOM 2808 O O . SER B 1 96 ? 24.934 16.999 57.045 1.00 14.27 96 SER B O 1
ATOM 2811 N N . TRP B 1 97 ? 26.943 17.173 58.051 1.00 14.01 97 TRP B N 1
ATOM 2812 C CA . TRP B 1 97 ? 26.677 18.494 58.622 1.00 13.53 97 TRP B CA 1
ATOM 2813 C C . TRP B 1 97 ? 26.477 19.582 57.567 1.00 12.75 97 TRP B C 1
ATOM 2814 O O . TRP B 1 97 ? 25.918 20.632 57.870 1.00 12.28 97 TRP B O 1
ATOM 2825 N N . ASP B 1 98 ? 26.926 19.332 56.336 1.00 11.94 98 ASP B N 1
ATOM 2826 C CA . ASP B 1 98 ? 26.875 20.356 55.281 1.00 11.77 98 ASP B CA 1
ATOM 2827 C C . ASP B 1 98 ? 25.706 20.186 54.301 1.00 11.52 98 ASP B C 1
ATOM 2828 O O . ASP B 1 98 ? 25.641 20.867 53.271 1.00 11.50 98 ASP B O 1
ATOM 2833 N N . PHE B 1 99 ? 24.788 19.277 54.624 1.00 11.12 99 PHE B N 1
ATOM 2834 C CA . PHE B 1 99 ? 23.643 19.015 53.763 1.00 11.24 99 PHE B CA 1
ATOM 2835 C C . PHE B 1 99 ? 22.484 18.429 54.549 1.00 10.78 99 PHE B C 1
ATOM 2836 O O . PHE B 1 99 ? 22.688 17.621 55.452 1.00 10.99 99 PHE B O 1
ATOM 2844 N N . GLY B 1 100 ? 21.268 18.833 54.195 1.00 10.45 100 GLY B N 1
ATOM 2845 C CA . GLY B 1 100 ? 20.080 18.354 54.889 1.00 10.35 100 GLY B CA 1
ATOM 2846 C C . GLY B 1 100 ? 19.786 19.162 56.137 1.00 10.57 100 GLY B C 1
ATOM 2847 O O . GLY B 1 100 ? 19.731 20.398 56.088 1.00 10.67 100 GLY B O 1
ATOM 2848 N N . THR B 1 101 ? 19.591 18.468 57.257 1.00 10.70 101 THR B N 1
ATOM 2849 C CA . THR B 1 101 ? 19.234 19.147 58.510 1.00 11.22 101 THR B CA 1
ATOM 2850 C C . THR B 1 101 ? 20.333 20.112 58.940 1.00 10.86 101 THR B C 1
ATOM 2851 O O . THR B 1 101 ? 21.523 19.796 58.856 1.00 10.77 101 THR B O 1
ATOM 2855 N N . GLY B 1 102 ? 19.915 21.298 59.381 1.00 10.36 102 GLY B N 1
ATOM 2856 C CA . GLY B 1 102 ? 20.835 22.379 59.717 1.00 10.38 102 GLY B CA 1
ATOM 2857 C C . GLY B 1 102 ? 21.528 22.998 58.513 1.00 10.02 102 GLY B C 1
ATOM 2858 O O . GLY B 1 102 ? 22.475 23.768 58.669 1.00 9.62 102 GLY B O 1
ATOM 2859 N N . ALA B 1 103 ? 21.040 22.679 57.312 1.00 9.99 103 ALA B N 1
ATOM 2860 C CA . ALA B 1 103 ? 21.735 23.017 56.076 1.00 9.95 103 ALA B CA 1
ATOM 2861 C C . ALA B 1 103 ? 20.780 23.216 54.894 1.00 10.21 103 ALA B C 1
ATOM 2862 O O . ALA B 1 103 ? 21.030 22.724 53.785 1.00 10.58 103 ALA B O 1
ATOM 2864 N N . GLY B 1 104 ? 19.700 23.958 55.126 1.00 10.08 104 GLY B N 1
ATOM 2865 C CA . GLY B 1 104 ? 18.677 24.172 54.099 1.00 10.39 104 GLY B CA 1
ATOM 2866 C C . GLY B 1 104 ? 19.093 25.042 52.925 1.00 10.49 104 GLY B C 1
ATOM 2867 O O . GLY B 1 104 ? 18.460 25.001 51.865 1.00 11.01 104 GLY B O 1
ATOM 2868 N N . PHE B 1 105 ? 20.141 25.841 53.130 1.00 10.38 105 PHE B N 1
ATOM 2869 C CA . PHE B 1 105 ? 20.685 26.769 52.118 1.00 10.57 105 PHE B CA 1
ATOM 2870 C C . PHE B 1 105 ? 19.714 27.836 51.587 1.00 10.34 105 PHE B C 1
ATOM 2871 O O . PHE B 1 105 ? 19.994 28.505 50.585 1.00 10.38 105 PHE B O 1
ATOM 2879 N N . TYR B 1 106 ? 18.585 28.001 52.275 1.00 10.07 106 TYR B N 1
ATOM 2880 C CA . TYR B 1 106 ? 17.604 29.045 51.944 1.00 10.22 106 TYR B CA 1
ATOM 2881 C C . TYR B 1 106 ? 17.187 29.006 50.470 1.00 10.43 106 TYR B C 1
ATOM 2882 O O . TYR B 1 106 ? 17.028 30.040 49.812 1.00 10.64 106 TYR B O 1
ATOM 2891 N N . VAL B 1 107 ? 17.020 27.782 49.970 1.00 10.48 107 VAL B N 1
ATOM 2892 C CA . VAL B 1 107 ? 16.459 27.531 48.640 1.00 10.97 107 VAL B CA 1
ATOM 2893 C C . VAL B 1 107 ? 15.111 26.818 48.770 1.00 11.05 107 VAL B C 1
ATOM 2894 O O . VAL B 1 107 ? 14.787 26.266 49.833 1.00 11.32 107 VAL B O 1
ATOM 2898 N N . ASP B 1 108 ? 14.324 26.849 47.695 1.00 11.63 108 ASP B N 1
ATOM 2899 C CA . ASP B 1 108 ? 13.190 25.942 47.551 1.00 11.75 108 ASP B CA 1
ATOM 2900 C C . ASP B 1 108 ? 13.666 24.797 46.668 1.00 12.17 108 ASP B C 1
ATOM 2901 O O . ASP B 1 108 ? 13.854 24.964 45.462 1.00 12.37 108 ASP B O 1
ATOM 2906 N N . ALA B 1 109 ? 13.898 23.645 47.284 1.00 12.24 109 ALA B N 1
ATOM 2907 C CA . ALA B 1 109 ? 14.405 22.482 46.563 1.00 12.51 109 ALA B CA 1
ATOM 2908 C C . ALA B 1 109 ? 13.411 22.002 45.507 1.00 12.78 109 ALA B C 1
ATOM 2909 O O . ALA B 1 109 ? 12.194 22.039 45.721 1.00 13.18 109 ALA B O 1
ATOM 2911 N N . THR B 1 110 ? 13.950 21.568 44.371 1.00 13.12 110 THR B N 1
ATOM 2912 C CA . THR B 1 110 ? 13.151 21.099 43.242 1.00 13.55 110 THR B CA 1
ATOM 2913 C C . THR B 1 110 ? 13.259 19.586 43.053 1.00 14.07 110 THR B C 1
ATOM 2914 O O . THR B 1 110 ? 12.455 18.990 42.335 1.00 14.66 110 THR B O 1
ATOM 2918 N N . GLU B 1 111 ? 14.249 18.976 43.701 1.00 14.35 111 GLU B N 1
ATOM 2919 C CA . GLU B 1 111 ? 14.537 17.553 43.525 1.00 14.87 111 GLU B CA 1
ATOM 2920 C C . GLU B 1 111 ? 14.018 16.712 44.680 1.00 14.90 111 GLU B C 1
ATOM 2921 O O . GLU B 1 111 ? 14.094 17.117 45.842 1.00 14.64 111 GLU B O 1
ATOM 2927 N N . ASP B 1 112 ? 13.482 15.539 44.347 1.00 14.92 112 ASP B N 1
ATOM 2928 C CA . ASP B 1 112 ? 13.172 14.522 45.345 1.00 15.21 112 ASP B CA 1
ATOM 2929 C C . ASP B 1 112 ? 14.470 14.044 45.999 1.00 14.47 112 ASP B C 1
ATOM 2930 O O . ASP B 1 112 ? 15.492 13.941 45.324 1.00 13.77 112 ASP B O 1
ATOM 2935 N N . PRO B 1 113 ? 14.437 13.739 47.311 1.00 14.30 113 PRO B N 1
ATOM 2936 C CA . PRO B 1 113 ? 13.302 13.738 48.237 1.00 14.59 113 PRO B CA 1
ATOM 2937 C C . PRO B 1 113 ? 13.117 15.058 48.992 1.00 15.57 113 PRO B C 1
ATOM 2938 O O . PRO B 1 113 ? 12.429 15.082 50.012 1.00 15.51 113 PRO B O 1
ATOM 2942 N N . TRP B 1 114 ? 13.709 16.137 48.483 1.00 16.80 114 TRP B N 1
ATOM 2943 C CA . TRP B 1 114 ? 13.779 17.411 49.210 1.00 18.73 114 TRP B CA 1
ATOM 2944 C C . TRP B 1 114 ? 12.634 18.381 48.896 1.00 18.96 114 TRP B C 1
ATOM 2945 O O . TRP B 1 114 ? 12.428 19.356 49.626 1.00 18.34 114 TRP B O 1
ATOM 2956 N N . LYS B 1 115 ? 11.889 18.101 47.826 1.00 20.02 115 LYS B N 1
ATOM 2957 C CA . LYS B 1 115 ? 10.842 18.999 47.303 1.00 21.55 115 LYS B CA 1
ATOM 2958 C C . LYS B 1 115 ? 9.805 19.464 48.322 1.00 21.32 115 LYS B C 1
ATOM 2959 O O . LYS B 1 115 ? 9.401 20.629 48.314 1.00 21.34 115 LYS B O 1
ATOM 2965 N N . THR B 1 116 ? 9.359 18.548 49.176 1.00 21.19 116 THR B N 1
ATOM 2966 C CA . THR B 1 116 ? 8.208 18.806 50.043 1.00 21.22 116 THR B CA 1
ATOM 2967 C C . THR B 1 116 ? 8.550 19.576 51.320 1.00 20.26 116 THR B C 1
ATOM 2968 O O . THR B 1 116 ? 7.769 20.422 51.755 1.00 20.16 116 THR B O 1
ATOM 2972 N N . ASN B 1 117 ? 9.713 19.294 51.906 1.00 18.77 117 ASN B N 1
ATOM 2973 C CA . ASN B 1 117 ? 10.090 19.895 53.190 1.00 17.64 117 ASN B CA 1
ATOM 2974 C C . ASN B 1 117 ? 11.170 20.964 53.095 1.00 16.98 117 ASN B C 1
ATOM 2975 O O . ASN B 1 117 ? 11.220 21.871 53.929 1.00 16.55 117 ASN B O 1
ATOM 2980 N N . TYR B 1 118 ? 12.035 20.863 52.090 1.00 16.28 118 TYR B N 1
ATOM 2981 C CA . TYR B 1 118 ? 13.155 21.791 51.970 1.00 16.28 118 TYR B CA 1
ATOM 2982 C C . TYR B 1 118 ? 12.781 23.016 51.140 1.00 15.03 118 TYR B C 1
ATOM 2983 O O . TYR B 1 118 ? 13.228 23.197 50.004 1.00 14.36 118 TYR B O 1
ATOM 2992 N N . ARG B 1 119 ? 11.942 23.850 51.749 1.00 14.00 119 ARG B N 1
ATOM 2993 C CA . ARG B 1 119 ? 11.470 25.079 51.137 1.00 13.43 119 ARG B CA 1
ATOM 2994 C C . ARG B 1 119 ? 11.792 26.269 52.043 1.00 12.80 119 ARG B C 1
ATOM 2995 O O . ARG B 1 119 ? 10.937 27.108 52.318 1.00 12.85 119 ARG B O 1
ATOM 3003 N N . MET B 1 120 ? 13.042 26.332 52.500 1.00 12.27 120 MET B N 1
ATOM 3004 C CA . MET B 1 120 ? 13.477 27.404 53.409 1.00 11.77 120 MET B CA 1
ATOM 3005 C C . MET B 1 120 ? 13.402 28.793 52.786 1.00 11.56 120 MET B C 1
ATOM 3006 O O . MET B 1 120 ? 13.233 29.781 53.508 1.00 11.52 120 MET B O 1
ATOM 3011 N N . TYR B 1 121 ? 13.523 28.880 51.462 1.00 11.40 121 TYR B N 1
ATOM 3012 C CA . TYR B 1 121 ? 13.370 30.171 50.790 1.00 11.61 121 TYR B CA 1
ATOM 3013 C C . TYR B 1 121 ? 11.956 30.731 50.979 1.00 11.76 121 TYR B C 1
ATOM 3014 O O . TYR B 1 121 ? 11.793 31.862 51.444 1.00 12.26 121 TYR B O 1
ATOM 3023 N N . SER B 1 122 ? 10.943 29.939 50.628 1.00 12.09 122 SER B N 1
ATOM 3024 C CA . SER B 1 122 ? 9.550 30.352 50.824 1.00 12.38 122 SER B CA 1
ATOM 3025 C C . SER B 1 122 ? 9.184 30.506 52.302 1.00 12.47 122 SER B C 1
ATOM 3026 O O . SER B 1 122 ? 8.362 31.357 52.653 1.00 12.52 122 SER B O 1
ATOM 3029 N N . TYR B 1 123 ? 9.795 29.697 53.167 1.00 12.48 123 TYR B N 1
ATOM 3030 C CA . TYR B 1 123 ? 9.571 29.825 54.607 1.00 12.72 123 TYR B CA 1
ATOM 3031 C C . TYR B 1 123 ? 10.009 31.201 55.106 1.00 13.09 123 TYR B C 1
ATOM 3032 O O . TYR B 1 123 ? 9.235 31.915 55.745 1.00 13.11 123 TYR B O 1
ATOM 3041 N N . VAL B 1 124 ? 11.248 31.568 54.797 1.00 13.36 124 VAL B N 1
ATOM 3042 C CA . VAL B 1 124 ? 11.832 32.832 55.258 1.00 13.96 124 VAL B CA 1
ATOM 3043 C C . VAL B 1 124 ? 11.205 34.078 54.628 1.00 14.20 124 VAL B C 1
ATOM 3044 O O . VAL B 1 124 ? 11.073 35.105 55.298 1.00 14.19 124 VAL B O 1
ATOM 3048 N N . THR B 1 125 ? 10.808 33.987 53.360 1.00 14.56 125 THR B N 1
ATOM 3049 C CA . THR B 1 125 ? 10.297 35.159 52.632 1.00 14.95 125 THR B CA 1
ATOM 3050 C C . THR B 1 125 ? 8.777 35.301 52.635 1.00 15.79 125 THR B C 1
ATOM 3051 O O . THR B 1 125 ? 8.258 36.412 52.495 1.00 16.27 125 THR B O 1
ATOM 3055 N N . GLU B 1 126 ? 8.068 34.185 52.786 1.00 16.39 126 GLU B N 1
ATOM 3056 C CA . GLU B 1 126 ? 6.609 34.193 52.706 1.00 17.51 126 GLU B CA 1
ATOM 3057 C C . GLU B 1 126 ? 5.943 33.767 54.009 1.00 16.96 126 GLU B C 1
ATOM 3058 O O . GLU B 1 126 ? 5.286 34.577 54.659 1.00 17.25 126 GLU B O 1
ATOM 3064 N N . GLU B 1 127 ? 6.116 32.507 54.401 1.00 16.43 127 GLU B N 1
ATOM 3065 C CA . GLU B 1 127 ? 5.352 31.974 55.526 1.00 16.31 127 GLU B CA 1
ATOM 3066 C C . GLU B 1 127 ? 5.694 32.625 56.860 1.00 15.97 127 GLU B C 1
ATOM 3067 O O . GLU B 1 127 ? 4.794 33.029 57.601 1.00 15.84 127 GLU B O 1
ATOM 3073 N N . LEU B 1 128 ? 6.985 32.719 57.167 1.00 15.43 128 LEU B N 1
ATOM 3074 C CA . LEU B 1 128 ? 7.414 33.298 58.434 1.00 15.36 128 LEU B CA 1
ATOM 3075 C C . LEU B 1 128 ? 6.990 34.763 58.601 1.00 15.46 128 LEU B C 1
ATOM 3076 O O . LEU B 1 128 ? 6.405 35.097 59.629 1.00 15.08 128 LEU B O 1
ATOM 3081 N N . PRO B 1 129 ? 7.264 35.635 57.602 1.00 15.97 129 PRO B N 1
ATOM 3082 C CA . PRO B 1 129 ? 6.809 37.022 57.774 1.00 16.56 129 PRO B CA 1
ATOM 3083 C C . PRO B 1 129 ? 5.291 37.148 57.915 1.00 17.35 129 PRO B C 1
ATOM 3084 O O . PRO B 1 129 ? 4.826 37.993 58.674 1.00 17.45 129 PRO B O 1
ATOM 3088 N N . GLN B 1 130 ? 4.534 36.308 57.210 1.00 18.33 130 GLN B N 1
ATOM 3089 C CA . GLN B 1 130 ? 3.074 36.275 57.355 1.00 19.53 130 GLN B CA 1
ATOM 3090 C C . GLN B 1 130 ? 2.663 35.907 58.779 1.00 18.87 130 GLN B C 1
ATOM 3091 O O . GLN B 1 130 ? 1.771 36.532 59.358 1.00 18.84 130 GLN B O 1
ATOM 3097 N N . LEU B 1 131 ? 3.324 34.894 59.336 1.00 18.11 131 LEU B N 1
ATOM 3098 C CA . LEU B 1 131 ? 3.060 34.438 60.696 1.00 17.61 131 LEU B CA 1
ATOM 3099 C C . LEU B 1 131 ? 3.430 35.502 61.740 1.00 17.23 131 LEU B C 1
ATOM 3100 O O . LEU B 1 131 ? 2.682 35.735 62.693 1.00 17.31 131 LEU B O 1
ATOM 3105 N N . ILE B 1 132 ? 4.581 36.143 61.548 1.00 16.59 132 ILE B N 1
ATOM 3106 C CA . ILE B 1 132 ? 5.046 37.195 62.448 1.00 16.13 132 ILE B CA 1
ATOM 3107 C C . ILE B 1 132 ? 4.091 38.388 62.432 1.00 16.40 132 ILE B C 1
ATOM 3108 O O . ILE B 1 132 ? 3.660 38.862 63.488 1.00 16.25 132 ILE B O 1
ATOM 3113 N N . ASN B 1 133 ? 3.754 38.854 61.231 1.00 16.93 133 ASN B N 1
ATOM 3114 C CA . ASN B 1 133 ? 2.828 39.977 61.065 1.00 17.78 133 ASN B CA 1
ATOM 3115 C C . ASN B 1 133 ? 1.476 39.727 61.730 1.00 18.42 133 ASN B C 1
ATOM 3116 O O . ASN B 1 133 ? 0.900 40.634 62.336 1.00 18.89 133 ASN B O 1
ATOM 3121 N N . ALA B 1 134 ? 0.992 38.489 61.639 1.00 19.20 134 ALA B N 1
ATOM 3122 C CA . ALA B 1 134 ? -0.324 38.129 62.170 1.00 19.95 134 ALA B CA 1
ATOM 3123 C C . ALA B 1 134 ? -0.354 37.977 63.691 1.00 20.36 134 ALA B C 1
ATOM 3124 O O . ALA B 1 134 ? -1.415 38.105 64.306 1.00 20.81 134 ALA B O 1
ATOM 3126 N N . ASN B 1 135 ? 0.805 37.720 64.294 1.00 20.58 135 ASN B N 1
ATOM 3127 C CA . ASN B 1 135 ? 0.881 37.373 65.715 1.00 20.68 135 ASN B CA 1
ATOM 3128 C C . ASN B 1 135 ? 1.618 38.368 66.611 1.00 20.26 135 ASN B C 1
ATOM 3129 O O . ASN B 1 135 ? 1.474 38.328 67.835 1.00 20.44 135 ASN B O 1
ATOM 3134 N N . PHE B 1 136 ? 2.406 39.254 66.008 1.00 19.65 136 PHE B N 1
ATOM 3135 C CA . PHE B 1 136 ? 3.276 40.149 66.769 1.00 19.26 136 PHE B CA 1
ATOM 3136 C C . PHE B 1 136 ? 3.107 41.601 66.332 1.00 19.43 136 PHE B C 1
ATOM 3137 O O . PHE B 1 136 ? 2.677 41.854 65.209 1.00 19.07 136 PHE B O 1
ATOM 3145 N N . PRO B 1 137 ? 3.426 42.559 67.231 1.00 19.63 137 PRO B N 1
ATOM 3146 C CA . PRO B 1 137 ? 3.286 43.986 66.926 1.00 19.86 137 PRO B CA 1
ATOM 3147 C C . PRO B 1 137 ? 4.376 44.474 65.972 1.00 20.17 137 PRO B C 1
ATOM 3148 O O . PRO B 1 137 ? 5.236 45.280 66.345 1.00 20.17 137 PRO B O 1
ATOM 3152 N N . VAL B 1 138 ? 4.317 43.973 64.744 1.00 20.48 138 VAL B N 1
ATOM 3153 C CA . VAL B 1 138 ? 5.314 44.249 63.730 1.00 21.15 138 VAL B CA 1
ATOM 3154 C C . VAL B 1 138 ? 4.695 45.054 62.590 1.00 21.96 138 VAL B C 1
ATOM 3155 O O . VAL B 1 138 ? 3.572 44.779 62.155 1.00 21.97 138 VAL B O 1
ATOM 3159 N N . ASP B 1 139 ? 5.430 46.062 62.132 1.00 22.89 139 ASP B N 1
ATOM 3160 C CA . ASP B 1 139 ? 5.056 46.832 60.956 1.00 24.02 139 ASP B CA 1
ATOM 3161 C C . ASP B 1 139 ? 5.358 45.985 59.721 1.00 24.80 139 ASP B C 1
ATOM 3162 O O . ASP B 1 139 ? 6.528 45.745 59.409 1.00 24.78 139 ASP B O 1
ATOM 3167 N N . PRO B 1 140 ? 4.307 45.525 59.011 1.00 25.56 140 PRO B N 1
ATOM 3168 C CA . PRO B 1 140 ? 4.524 44.657 57.850 1.00 25.94 140 PRO B CA 1
ATOM 3169 C C . PRO B 1 140 ? 5.262 45.359 56.707 1.00 26.12 140 PRO B C 1
ATOM 3170 O O . PRO B 1 140 ? 5.807 44.690 55.827 1.00 26.49 140 PRO B O 1
ATOM 3174 N N . GLN B 1 141 ? 5.286 46.692 56.738 1.00 25.84 141 GLN B N 1
ATOM 3175 C CA . GLN B 1 141 ? 5.917 47.496 55.689 1.00 25.57 141 GLN B CA 1
ATOM 3176 C C . GLN B 1 141 ? 7.395 47.813 55.944 1.00 23.99 141 GLN B C 1
ATOM 3177 O O . GLN B 1 141 ? 8.075 48.351 55.065 1.00 23.88 141 GLN B O 1
ATOM 3183 N N . ARG B 1 142 ? 7.887 47.493 57.141 1.00 22.18 142 ARG B N 1
ATOM 3184 C CA . ARG B 1 142 ? 9.269 47.798 57.517 1.00 20.58 142 ARG B CA 1
ATOM 3185 C C . ARG B 1 142 ? 9.995 46.558 58.042 1.00 18.85 142 ARG B C 1
ATOM 3186 O O . ARG B 1 142 ? 9.844 46.170 59.204 1.00 18.50 142 ARG B O 1
ATOM 3194 N N . MET B 1 143 ? 10.790 45.951 57.166 1.00 17.20 143 MET B N 1
ATOM 3195 C CA . MET B 1 143 ? 11.453 44.681 57.437 1.00 16.00 143 MET B CA 1
ATOM 3196 C C . MET B 1 143 ? 12.850 44.723 56.815 1.00 14.23 143 MET B C 1
ATOM 3197 O O . MET B 1 143 ? 13.025 45.250 55.716 1.00 13.88 143 MET B O 1
ATOM 3202 N N . SER B 1 144 ? 13.840 44.199 57.535 1.00 12.60 144 SER B N 1
ATOM 3203 C CA . SER B 1 144 ? 15.196 44.041 57.003 1.00 11.14 144 SER B CA 1
ATOM 3204 C C . SER B 1 144 ? 15.723 42.645 57.324 1.00 10.38 144 SER B C 1
ATOM 3205 O O . SER B 1 144 ? 15.110 41.905 58.096 1.00 9.99 144 SER B O 1
ATOM 3208 N N . ILE B 1 145 ? 16.851 42.285 56.726 1.00 9.53 145 ILE B N 1
ATOM 3209 C CA . ILE B 1 145 ? 17.370 40.930 56.866 1.00 9.14 145 ILE B CA 1
ATOM 3210 C C . ILE B 1 145 ? 18.892 40.913 56.910 1.00 9.03 145 ILE B C 1
ATOM 3211 O O . ILE B 1 145 ? 19.557 41.702 56.244 1.00 8.98 145 ILE B O 1
ATOM 3216 N N . PHE B 1 146 ? 19.433 40.023 57.736 1.00 8.56 146 PHE B N 1
ATOM 3217 C CA . PHE B 1 146 ? 20.873 39.812 57.813 1.00 8.69 146 PHE B CA 1
ATOM 3218 C C . PHE B 1 146 ? 21.167 38.389 58.264 1.00 8.60 146 PHE B C 1
ATOM 3219 O O . PHE B 1 146 ? 20.247 37.639 58.583 1.00 9.10 146 PHE B O 1
ATOM 3227 N N . GLY B 1 147 ? 22.436 38.005 58.246 1.00 8.58 147 GLY B N 1
ATOM 3228 C CA . GLY B 1 147 ? 22.782 36.648 58.623 1.00 8.72 147 GLY B CA 1
ATOM 3229 C C . GLY B 1 147 ? 24.253 36.336 58.495 1.00 9.12 147 GLY B C 1
ATOM 3230 O O . GLY B 1 147 ? 25.052 37.187 58.106 1.00 9.14 147 GLY B O 1
ATOM 3231 N N . HIS B 1 148 ? 24.587 35.087 58.807 1.00 9.50 148 HIS B N 1
ATOM 3232 C CA . HIS B 1 148 ? 25.967 34.630 58.888 1.00 10.01 148 HIS B CA 1
ATOM 3233 C C . HIS B 1 148 ? 26.183 33.398 58.011 1.00 10.42 148 HIS B C 1
ATOM 3234 O O . HIS B 1 148 ? 25.429 32.427 58.113 1.00 10.48 148 HIS B O 1
ATOM 3241 N N . SER B 1 149 ? 27.193 33.471 57.136 1.00 11.05 149 SER B N 1
ATOM 3242 C CA . SER B 1 149 ? 27.652 32.337 56.313 1.00 11.67 149 SER B CA 1
ATOM 3243 C C . SER B 1 149 ? 26.503 31.864 55.402 1.00 11.48 149 SER B C 1
ATOM 3244 O O . SER B 1 149 ? 26.006 32.647 54.592 1.00 11.91 149 SER B O 1
ATOM 3247 N N . MET B 1 150 ? 26.090 30.599 55.516 1.00 10.75 150 MET B N 1
ATOM 3248 C CA . MET B 1 150 ? 24.910 30.135 54.775 1.00 10.25 150 MET B CA 1
ATOM 3249 C C . MET B 1 150 ? 23.744 31.116 54.957 1.00 10.05 150 MET B C 1
ATOM 3250 O O . MET B 1 150 ? 22.964 31.350 54.030 1.00 9.94 150 MET B O 1
ATOM 3255 N N . GLY B 1 151 ? 23.641 31.698 56.153 1.00 9.98 151 GLY B N 1
ATOM 3256 C CA . GLY B 1 151 ? 22.633 32.724 56.433 1.00 9.85 151 GLY B CA 1
ATOM 3257 C C . GLY B 1 151 ? 22.946 34.095 55.852 1.00 10.00 151 GLY B C 1
ATOM 3258 O O . GLY B 1 151 ? 22.041 34.916 55.665 1.00 10.36 151 GLY B O 1
ATOM 3259 N N . GLY B 1 152 ? 24.229 34.350 55.591 1.00 10.07 152 GLY B N 1
ATOM 3260 C CA . GLY B 1 152 ? 24.655 35.565 54.891 1.00 9.80 152 GLY B CA 1
ATOM 3261 C C . GLY B 1 152 ? 24.262 35.484 53.427 1.00 9.67 152 GLY B C 1
ATOM 3262 O O . GLY B 1 152 ? 23.713 36.433 52.856 1.00 9.95 152 GLY B O 1
ATOM 3263 N N . HIS B 1 153 ? 24.557 34.334 52.825 1.00 9.44 153 HIS B N 1
ATOM 3264 C CA . HIS B 1 153 ? 24.010 33.943 51.534 1.00 9.18 153 HIS B CA 1
ATOM 3265 C C . HIS B 1 153 ? 22.489 34.129 51.538 1.00 9.24 153 HIS B C 1
ATOM 3266 O O . HIS B 1 153 ? 21.946 34.834 50.689 1.00 9.50 153 HIS B O 1
ATOM 3273 N N . GLY B 1 154 ? 21.813 33.540 52.524 1.00 9.25 154 GLY B N 1
ATOM 3274 C CA . GLY B 1 154 ? 20.359 33.636 52.613 1.00 9.21 154 GLY B CA 1
ATOM 3275 C C . GLY B 1 154 ? 19.863 35.071 52.640 1.00 9.25 154 GLY B C 1
ATOM 3276 O O . GLY B 1 154 ? 18.951 35.433 51.899 1.00 9.61 154 GLY B O 1
ATOM 3277 N N . ALA B 1 155 ? 20.464 35.893 53.491 1.00 9.23 155 ALA B N 1
ATOM 3278 C CA . ALA B 1 155 ? 20.040 37.288 53.608 1.00 9.36 155 ALA B CA 1
ATOM 3279 C C . ALA B 1 155 ? 20.210 38.042 52.290 1.00 9.78 155 ALA B C 1
ATOM 3280 O O . ALA B 1 155 ? 19.292 38.747 51.848 1.00 9.77 155 ALA B O 1
ATOM 3282 N N . LEU B 1 156 ? 21.378 37.877 51.666 1.00 9.91 156 LEU B N 1
ATOM 3283 C CA . LEU B 1 156 ? 21.679 38.538 50.396 1.00 10.13 156 LEU B CA 1
ATOM 3284 C C . LEU B 1 156 ? 20.717 38.132 49.281 1.00 10.26 156 LEU B C 1
ATOM 3285 O O . LEU B 1 156 ? 20.197 38.991 48.565 1.00 10.88 156 LEU B O 1
ATOM 3290 N N . ILE B 1 157 ? 20.474 36.832 49.127 1.00 10.60 157 ILE B N 1
ATOM 3291 C CA . ILE B 1 157 ? 19.592 36.388 48.050 1.00 11.03 157 ILE B CA 1
ATOM 3292 C C . ILE B 1 157 ? 18.128 36.755 48.316 1.00 11.02 157 ILE B C 1
ATOM 3293 O O . ILE B 1 157 ? 17.384 37.051 47.380 1.00 11.83 157 ILE B O 1
ATOM 3298 N N . CYS B 1 158 ? 17.720 36.757 49.584 1.00 11.28 158 CYS B N 1
ATOM 3299 C CA . CYS B 1 158 ? 16.349 37.135 49.925 1.00 11.66 158 CYS B CA 1
ATOM 3300 C C . CYS B 1 158 ? 16.071 38.589 49.564 1.00 11.68 158 CYS B C 1
ATOM 3301 O O . CYS B 1 158 ? 15.003 38.911 49.041 1.00 11.61 158 CYS B O 1
ATOM 3304 N N . ALA B 1 159 ? 17.042 39.457 49.839 1.00 11.77 159 ALA B N 1
ATOM 3305 C CA . ALA B 1 159 ? 16.921 40.869 49.488 1.00 12.16 159 ALA B CA 1
ATOM 3306 C C . ALA B 1 159 ? 16.965 41.056 47.975 1.00 12.23 159 ALA B C 1
ATOM 3307 O O . ALA B 1 159 ? 16.133 41.771 47.406 1.00 13.07 159 ALA B O 1
ATOM 3309 N N . LEU B 1 160 ? 17.919 40.397 47.320 1.00 12.22 160 LEU B N 1
ATOM 3310 C CA . LEU B 1 160 ? 18.143 40.623 45.890 1.00 12.20 160 LEU B CA 1
ATOM 3311 C C . LEU B 1 160 ? 17.056 40.035 44.991 1.00 12.27 160 LEU B C 1
ATOM 3312 O O . LEU B 1 160 ? 16.813 40.542 43.897 1.00 12.79 160 LEU B O 1
ATOM 3317 N N . LYS B 1 161 ? 16.411 38.965 45.455 1.00 12.29 161 LYS B N 1
ATOM 3318 C CA . LYS B 1 161 ? 15.314 38.342 44.710 1.00 12.34 161 LYS B CA 1
ATOM 3319 C C . LYS B 1 161 ? 13.975 39.033 44.950 1.00 12.55 161 LYS B C 1
ATOM 3320 O O . LYS B 1 161 ? 12.989 38.758 44.260 1.00 12.98 161 LYS B O 1
ATOM 3326 N N . ASN B 1 162 ? 13.938 39.923 45.937 1.00 12.57 162 ASN B N 1
ATOM 3327 C CA . ASN B 1 162 ? 12.699 40.592 46.307 1.00 12.72 162 ASN B CA 1
ATOM 3328 C C . ASN B 1 162 ? 12.889 42.095 46.426 1.00 13.06 162 ASN B C 1
ATOM 3329 O O . ASN B 1 162 ? 12.799 42.638 47.527 1.00 12.98 162 ASN B O 1
ATOM 3334 N N . PRO B 1 163 ? 13.154 42.769 45.292 1.00 13.63 163 PRO B N 1
ATOM 3335 C CA . PRO B 1 163 ? 13.357 44.216 45.323 1.00 14.11 163 PRO B CA 1
ATOM 3336 C C . PRO B 1 163 ? 12.157 44.910 45.961 1.00 14.74 163 PRO B C 1
ATOM 3337 O O . PRO B 1 163 ? 11.010 44.627 45.591 1.00 15.45 163 PRO B O 1
ATOM 3341 N N . GLY B 1 164 ? 12.421 45.777 46.935 1.00 15.23 164 GLY B N 1
ATOM 3342 C CA . GLY B 1 164 ? 11.359 46.509 47.624 1.00 15.54 164 GLY B CA 1
ATOM 3343 C C . GLY B 1 164 ? 10.857 45.875 48.914 1.00 15.45 164 GLY B C 1
ATOM 3344 O O . GLY B 1 164 ? 10.164 46.524 49.700 1.00 16.33 164 GLY B O 1
ATOM 3345 N N . LYS B 1 165 ? 11.207 44.612 49.143 1.00 14.88 165 LYS B N 1
ATOM 3346 C CA . LYS B 1 165 ? 10.731 43.882 50.317 1.00 14.61 165 LYS B CA 1
ATOM 3347 C C . LYS B 1 165 ? 11.455 44.289 51.599 1.00 14.06 165 LYS B C 1
ATOM 3348 O O . LYS B 1 165 ? 10.831 44.411 52.654 1.00 13.99 165 LYS B O 1
ATOM 3354 N N . TYR B 1 166 ? 12.766 44.495 51.495 1.00 13.48 166 TYR B N 1
ATOM 3355 C CA . TYR B 1 166 ? 13.602 44.792 52.654 1.00 13.11 166 TYR B CA 1
ATOM 3356 C C . TYR B 1 166 ? 14.173 46.201 52.577 1.00 12.96 166 TYR B C 1
ATOM 3357 O O . TYR B 1 166 ? 14.513 46.683 51.494 1.00 13.39 166 TYR B O 1
ATOM 3366 N N . LYS B 1 167 ? 14.268 46.856 53.730 1.00 12.49 167 LYS B N 1
ATOM 3367 C CA . LYS B 1 167 ? 14.798 48.218 53.802 1.00 12.71 167 LYS B CA 1
ATOM 3368 C C . LYS B 1 167 ? 16.320 48.229 53.764 1.00 12.28 167 LYS B C 1
ATOM 3369 O O . LYS B 1 167 ? 16.936 49.194 53.308 1.00 12.74 167 LYS B O 1
ATOM 3375 N N . SER B 1 168 ? 16.921 47.146 54.249 1.00 11.87 168 SER B N 1
ATOM 3376 C CA . SER B 1 168 ? 18.369 47.030 54.315 1.00 11.41 168 SER B CA 1
ATOM 3377 C C . SER B 1 168 ? 18.787 45.575 54.446 1.00 10.91 168 SER B C 1
ATOM 3378 O O . SER B 1 168 ? 17.980 44.717 54.805 1.00 11.24 168 SER B O 1
ATOM 3381 N N . VAL B 1 169 ? 20.052 45.315 54.135 1.00 10.38 169 VAL B N 1
ATOM 3382 C CA . VAL B 1 169 ? 20.620 43.978 54.223 1.00 9.95 169 VAL B CA 1
ATOM 3383 C C . VAL B 1 169 ? 22.077 44.070 54.681 1.00 9.74 169 VAL B C 1
ATOM 3384 O O . VAL B 1 169 ? 22.781 45.032 54.361 1.00 9.99 169 VAL B O 1
ATOM 3388 N N . SER B 1 170 ? 22.515 43.080 55.452 1.00 9.30 170 SER B N 1
ATOM 3389 C CA . SER B 1 170 ? 23.923 42.972 55.829 1.00 9.12 170 SER B CA 1
ATOM 3390 C C . SER B 1 170 ? 24.282 41.509 56.048 1.00 9.06 170 SER B C 1
ATOM 3391 O O . SER B 1 170 ? 23.402 40.645 56.073 1.00 9.17 170 SER B O 1
ATOM 3394 N N . ALA B 1 171 ? 25.574 41.228 56.194 1.00 8.91 171 ALA B N 1
ATOM 3395 C CA . ALA B 1 171 ? 26.005 39.851 56.390 1.00 8.83 171 ALA B CA 1
ATOM 3396 C C . ALA B 1 171 ? 27.345 39.725 57.096 1.00 8.78 171 ALA B C 1
ATOM 3397 O O . ALA B 1 171 ? 28.188 40.629 57.038 1.00 8.96 171 ALA B O 1
ATOM 3399 N N . PHE B 1 172 ? 27.512 38.592 57.773 1.00 8.56 172 PHE B N 1
ATOM 3400 C CA . PHE B 1 172 ? 28.774 38.209 58.394 1.00 8.69 172 PHE B CA 1
ATOM 3401 C C . PHE B 1 172 ? 29.302 37.005 57.632 1.00 8.85 172 PHE B C 1
ATOM 3402 O O . PHE B 1 172 ? 28.611 35.992 57.532 1.00 9.32 172 PHE B O 1
ATOM 3410 N N . ALA B 1 173 ? 30.511 37.120 57.085 1.00 8.94 173 ALA B N 1
ATOM 3411 C CA . ALA B 1 173 ? 31.155 36.016 56.355 1.00 9.31 173 ALA B CA 1
ATOM 3412 C C . ALA B 1 173 ? 30.208 35.268 55.394 1.00 9.28 173 ALA B C 1
ATOM 3413 O O . ALA B 1 173 ? 30.131 34.039 55.427 1.00 9.30 173 ALA B O 1
ATOM 3415 N N . PRO B 1 174 ? 29.492 36.005 54.527 1.00 9.10 174 PRO B N 1
ATOM 3416 C CA . PRO B 1 174 ? 28.531 35.349 53.634 1.00 9.26 174 PRO B CA 1
ATOM 3417 C C . PRO B 1 174 ? 29.179 34.435 52.597 1.00 9.31 174 PRO B C 1
ATOM 3418 O O . PRO B 1 174 ? 30.317 34.679 52.182 1.00 9.44 174 PRO B O 1
ATOM 3422 N N . ILE B 1 175 ? 28.453 33.387 52.205 1.00 9.77 175 ILE B N 1
ATOM 3423 C CA . ILE B 1 175 ? 28.772 32.613 51.010 1.00 10.02 175 ILE B CA 1
ATOM 3424 C C . ILE B 1 175 ? 28.267 33.445 49.828 1.00 10.12 175 ILE B C 1
ATOM 3425 O O . ILE B 1 175 ? 27.060 33.515 49.575 1.00 10.51 175 ILE B O 1
ATOM 3430 N N . CYS B 1 176 ? 29.189 34.091 49.119 1.00 10.42 176 CYS B N 1
ATOM 3431 C CA . CYS B 1 176 ? 28.815 35.120 48.140 1.00 10.52 176 CYS B CA 1
ATOM 3432 C C . CYS B 1 176 ? 28.587 34.644 46.708 1.00 10.66 176 CYS B C 1
ATOM 3433 O O . CYS B 1 176 ? 27.868 35.287 45.944 1.00 10.88 176 CYS B O 1
ATOM 3436 N N . ASN B 1 177 ? 29.225 33.536 46.345 1.00 10.80 177 ASN B N 1
ATOM 3437 C CA . ASN B 1 177 ? 29.175 33.019 44.986 1.00 11.11 177 ASN B CA 1
ATOM 3438 C C . ASN B 1 177 ? 29.052 31.496 45.078 1.00 11.09 177 ASN B C 1
ATOM 3439 O O . ASN B 1 177 ? 29.983 30.773 44.701 1.00 10.70 177 ASN B O 1
ATOM 3444 N N . PRO B 1 178 ? 27.912 31.001 45.610 1.00 11.16 178 PRO B N 1
ATOM 3445 C CA . PRO B 1 178 ? 27.786 29.569 45.922 1.00 11.55 178 PRO B CA 1
ATOM 3446 C C . PRO B 1 178 ? 27.918 28.632 44.722 1.00 11.91 178 PRO B C 1
ATOM 3447 O O . PRO B 1 178 ? 28.292 27.471 44.901 1.00 12.47 178 PRO B O 1
ATOM 3451 N N . VAL B 1 179 ? 27.630 29.114 43.513 1.00 11.99 179 VAL B N 1
ATOM 3452 C CA . VAL B 1 179 ? 27.764 28.247 42.334 1.00 12.60 179 VAL B CA 1
ATOM 3453 C C . VAL B 1 179 ? 29.206 27.764 42.137 1.00 12.98 179 VAL B C 1
ATOM 3454 O O . VAL B 1 179 ? 29.434 26.757 41.460 1.00 13.58 179 VAL B O 1
ATOM 3458 N N . LEU B 1 180 ? 30.160 28.474 42.740 1.00 12.96 180 LEU B N 1
ATOM 3459 C CA . LEU B 1 180 ? 31.584 28.197 42.542 1.00 13.11 180 LEU B CA 1
ATOM 3460 C C . LEU B 1 180 ? 32.297 27.488 43.697 1.00 13.22 180 LEU B C 1
ATOM 3461 O O . LEU B 1 180 ? 33.410 26.990 43.518 1.00 13.87 180 LEU B O 1
ATOM 3466 N N . CYS B 1 181 ? 31.671 27.440 44.869 1.00 13.16 181 CYS B N 1
ATOM 3467 C CA . CYS B 1 181 ? 32.321 26.858 46.044 1.00 13.05 181 CYS B CA 1
ATOM 3468 C C . CYS B 1 181 ? 31.811 25.445 46.346 1.00 13.17 181 CYS B C 1
ATOM 3469 O O . CYS B 1 181 ? 30.694 25.096 45.959 1.00 12.64 181 CYS B O 1
ATOM 3472 N N . PRO B 1 182 ? 32.634 24.626 47.033 1.00 13.49 182 PRO B N 1
ATOM 3473 C CA . PRO B 1 182 ? 32.231 23.251 47.350 1.00 13.70 182 PRO B CA 1
ATOM 3474 C C . PRO B 1 182 ? 30.898 23.130 48.096 1.00 13.69 182 PRO B C 1
ATOM 3475 O O . PRO B 1 182 ? 30.086 22.269 47.748 1.00 13.65 182 PRO B O 1
ATOM 3479 N N . TRP B 1 183 ? 30.664 23.977 49.101 1.00 13.59 183 TRP B N 1
ATOM 3480 C CA . TRP B 1 183 ? 29.404 23.923 49.850 1.00 13.62 183 TRP B CA 1
ATOM 3481 C C . TRP B 1 183 ? 28.200 24.143 48.949 1.00 13.50 183 TRP B C 1
ATOM 3482 O O . TRP B 1 183 ? 27.208 23.419 49.036 1.00 13.29 183 TRP B O 1
ATOM 3493 N N . GLY B 1 184 ? 28.295 25.163 48.099 1.00 13.43 184 GLY B N 1
ATOM 3494 C CA . GLY B 1 184 ? 27.222 25.519 47.180 1.00 13.28 184 GLY B CA 1
ATOM 3495 C C . GLY B 1 184 ? 27.004 24.458 46.126 1.00 13.26 184 GLY B C 1
ATOM 3496 O O . GLY B 1 184 ? 25.870 24.067 45.859 1.00 13.30 184 GLY B O 1
ATOM 3497 N N . LYS B 1 185 ? 28.092 23.982 45.530 1.00 13.43 185 LYS B N 1
ATOM 3498 C CA . LYS B 1 185 ? 27.994 22.935 44.520 1.00 13.85 185 LYS B CA 1
ATOM 3499 C C . LYS B 1 185 ? 27.285 21.689 45.049 1.00 13.94 185 LYS B C 1
ATOM 3500 O O . LYS B 1 185 ? 26.408 21.149 44.376 1.00 13.87 185 LYS B O 1
ATOM 3506 N N . LYS B 1 186 ? 27.650 21.247 46.253 1.00 14.01 186 LYS B N 1
ATOM 3507 C CA . LYS B 1 186 ? 27.002 20.081 46.864 1.00 14.47 186 LYS B CA 1
ATOM 3508 C C . LYS B 1 186 ? 25.522 20.340 47.150 1.00 13.79 186 LYS B C 1
ATOM 3509 O O . LYS B 1 186 ? 24.661 19.538 46.781 1.00 14.14 186 LYS B O 1
ATOM 3515 N N . ALA B 1 187 ? 25.234 21.456 47.813 1.00 13.23 187 ALA B N 1
ATOM 3516 C CA . ALA B 1 187 ? 23.863 21.801 48.166 1.00 12.78 187 ALA B CA 1
ATOM 3517 C C . ALA B 1 187 ? 22.980 21.956 46.935 1.00 12.46 187 ALA B C 1
ATOM 3518 O O . ALA B 1 187 ? 21.877 21.415 46.887 1.00 12.36 187 ALA B O 1
ATOM 3520 N N . PHE B 1 188 ? 23.461 22.710 45.948 1.00 12.28 188 PHE B N 1
ATOM 3521 C CA . PHE B 1 188 ? 22.680 22.960 44.742 1.00 12.32 188 PHE B CA 1
ATOM 3522 C C . PHE B 1 188 ? 22.476 21.677 43.922 1.00 12.16 188 PHE B C 1
ATOM 3523 O O . PHE B 1 188 ? 21.377 21.419 43.426 1.00 12.08 188 PHE B O 1
ATOM 3531 N N . SER B 1 189 ? 23.523 20.866 43.785 1.00 12.28 189 SER B N 1
ATOM 3532 C CA . SER B 1 189 ? 23.377 19.582 43.089 1.00 12.64 189 SER B CA 1
ATOM 3533 C C . SER B 1 189 ? 22.300 18.720 43.741 1.00 12.62 189 SER B C 1
ATOM 3534 O O . SER B 1 189 ? 21.474 18.106 43.054 1.00 12.85 189 SER B O 1
ATOM 3537 N N . GLY B 1 190 ? 22.300 18.689 45.070 1.00 12.08 190 GLY B N 1
ATOM 3538 C CA . GLY B 1 190 ? 21.351 17.873 45.815 1.00 12.07 190 GLY B CA 1
ATOM 3539 C C . GLY B 1 190 ? 19.939 18.413 45.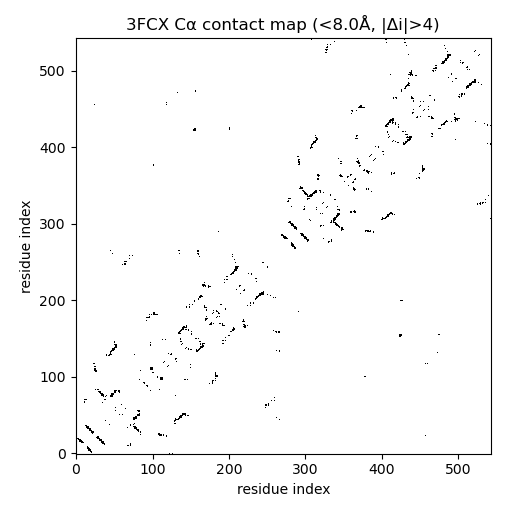732 1.00 11.78 190 GLY B C 1
ATOM 3540 O O . GLY B 1 190 ? 19.010 17.687 45.371 1.00 12.12 190 GLY B O 1
ATOM 3541 N N . TYR B 1 191 ? 19.784 19.700 46.041 1.00 11.60 191 TYR B N 1
ATOM 3542 C CA . TYR B 1 191 ? 18.458 20.306 46.149 1.00 11.67 191 TYR B CA 1
ATOM 3543 C C . TYR B 1 191 ? 17.845 20.708 44.809 1.00 11.82 191 TYR B C 1
ATOM 3544 O O . TYR B 1 191 ? 16.625 20.650 44.647 1.00 12.03 191 TYR B O 1
ATOM 3553 N N . LEU B 1 192 ? 18.689 21.145 43.874 1.00 12.27 192 LEU B N 1
ATOM 3554 C CA . LEU B 1 192 ? 18.223 21.763 42.628 1.00 13.34 192 LEU B CA 1
ATOM 3555 C C . LEU B 1 192 ? 18.536 20.936 41.386 1.00 14.73 192 LEU B C 1
ATOM 3556 O O . LEU B 1 192 ? 17.934 21.137 40.326 1.00 15.02 192 LEU B O 1
ATOM 3561 N N . GLY B 1 193 ? 19.472 20.004 41.524 1.00 15.88 193 GLY B N 1
ATOM 3562 C CA . GLY B 1 193 ? 19.820 19.107 40.433 1.00 18.11 193 GLY B CA 1
ATOM 3563 C C . GLY B 1 193 ? 20.913 19.654 39.546 1.00 19.97 193 GLY B C 1
ATOM 3564 O O . GLY B 1 193 ? 21.732 20.478 39.969 1.00 19.41 193 GLY B O 1
ATOM 3565 N N . THR B 1 194 ? 21.056 19.125 38.324 1.00 20.00 194 THR B N 1
ATOM 3566 C CA . THR B 1 194 ? 22.088 19.603 37.415 1.00 20.00 194 THR B CA 1
ATOM 3567 C C . THR B 1 194 ? 21.763 20.853 36.626 1.00 20.00 194 THR B C 1
ATOM 3568 O O . THR B 1 194 ? 22.624 21.365 36.127 1.00 24.52 194 THR B O 1
ATOM 3572 N N . ASP B 1 195 ? 20.526 21.297 36.524 1.00 24.68 195 ASP B N 1
ATOM 3573 C CA . ASP B 1 195 ? 20.219 22.541 35.801 1.00 24.92 195 ASP B CA 1
ATOM 3574 C C . ASP B 1 195 ? 20.734 23.773 36.556 1.00 24.87 195 ASP B C 1
ATOM 3575 O O . ASP B 1 195 ? 20.065 24.293 37.457 1.00 24.80 195 ASP B O 1
ATOM 3580 N N . GLN B 1 196 ? 21.949 24.179 36.257 1.00 20.00 196 GLN B N 1
ATOM 3581 C CA . GLN B 1 196 ? 22.499 25.378 36.885 1.00 20.00 196 GLN B CA 1
ATOM 3582 C C . GLN B 1 196 ? 21.816 26.724 36.681 1.00 20.00 196 GLN B C 1
ATOM 3583 O O . GLN B 1 196 ? 22.127 27.619 37.352 1.00 23.68 196 GLN B O 1
ATOM 3589 N N . SER B 1 197 ? 20.893 26.806 35.765 1.00 20.00 197 SER B N 1
ATOM 3590 C CA . SER B 1 197 ? 20.102 28.024 35.639 1.00 20.00 197 SER B CA 1
ATOM 3591 C C . SER B 1 197 ? 19.317 28.308 36.917 1.00 20.00 197 SER B C 1
ATOM 3592 O O . SER B 1 197 ? 19.154 29.443 37.329 1.00 22.74 197 SER B O 1
ATOM 3595 N N . LYS B 1 198 ? 18.925 27.221 37.502 1.00 21.80 198 LYS B N 1
ATOM 3596 C CA . LYS B 1 198 ? 18.296 27.292 38.817 1.00 21.22 198 LYS B CA 1
ATOM 3597 C C . LYS B 1 198 ? 19.282 27.811 39.858 1.00 19.85 198 LYS B C 1
ATOM 3598 O O . LYS B 1 198 ? 18.906 28.602 40.723 1.00 19.89 198 LYS B O 1
ATOM 3604 N N . TRP B 1 199 ? 20.527 27.331 39.784 1.00 18.47 199 TRP B N 1
ATOM 3605 C CA . TRP B 1 199 ? 21.566 27.650 40.769 1.00 16.84 199 TRP B CA 1
ATOM 3606 C C . TRP B 1 199 ? 21.833 29.147 40.793 1.00 16.34 199 TRP B C 1
ATOM 3607 O O . TRP B 1 199 ? 21.937 29.745 41.858 1.00 15.56 199 TRP B O 1
ATOM 3618 N N . LYS B 1 200 ? 21.954 29.737 39.605 1.00 16.25 200 LYS B N 1
ATOM 3619 C CA . LYS B 1 200 ? 22.295 31.150 39.464 1.00 16.60 200 LYS B CA 1
ATOM 3620 C C . LYS B 1 200 ? 21.250 32.066 40.097 1.00 15.64 200 LYS B C 1
ATOM 3621 O O . LYS B 1 200 ? 21.575 33.159 40.560 1.00 15.49 200 LYS B O 1
ATOM 3627 N N . ALA B 1 201 ? 20.001 31.609 40.123 1.00 14.47 201 ALA B N 1
ATOM 3628 C CA . ALA B 1 201 ? 18.908 32.361 40.736 1.00 13.69 201 ALA B CA 1
ATOM 3629 C C . ALA B 1 201 ? 18.993 32.376 42.267 1.00 12.97 201 ALA B C 1
ATOM 3630 O O . ALA B 1 201 ? 18.201 33.046 42.935 1.00 12.92 201 ALA B O 1
ATOM 3632 N N . TYR B 1 202 ? 19.954 31.632 42.812 1.00 12.02 202 TYR B N 1
ATOM 3633 C CA . TYR B 1 202 ? 20.174 31.580 44.256 1.00 11.22 202 TYR B CA 1
ATOM 3634 C C . TYR B 1 202 ? 21.619 31.954 44.614 1.00 11.03 202 TYR B C 1
ATOM 3635 O O . TYR B 1 202 ? 22.130 31.559 45.665 1.00 10.98 202 TYR B O 1
ATOM 3644 N N . ASP B 1 203 ? 22.270 32.720 43.738 1.00 10.91 203 ASP B N 1
ATOM 3645 C CA . ASP B 1 203 ? 23.664 33.100 43.925 1.00 11.16 203 ASP B CA 1
ATOM 3646 C C . ASP B 1 203 ? 23.746 34.625 43.986 1.00 11.05 203 ASP B C 1
ATOM 3647 O O . ASP B 1 203 ? 23.392 35.296 43.022 1.00 10.92 203 ASP B O 1
ATOM 3652 N N . ALA B 1 204 ? 24.209 35.162 45.118 1.00 10.68 204 ALA B N 1
ATOM 3653 C CA . ALA B 1 204 ? 24.226 36.618 45.335 1.00 11.01 204 ALA B CA 1
ATOM 3654 C C . ALA B 1 204 ? 25.015 37.377 44.274 1.00 11.50 204 ALA B C 1
ATOM 3655 O O . ALA B 1 204 ? 24.628 38.475 43.877 1.00 11.55 204 ALA B O 1
ATOM 3657 N N . THR B 1 205 ? 26.118 36.790 43.817 1.00 12.04 205 THR B N 1
ATOM 3658 C CA . THR B 1 205 ? 26.963 37.427 42.803 1.00 12.79 205 THR B CA 1
ATOM 3659 C C . THR B 1 205 ? 26.242 37.528 41.456 1.00 13.63 205 THR B C 1
ATOM 3660 O O . THR B 1 205 ? 26.300 38.564 40.794 1.00 13.87 205 THR B O 1
ATOM 3664 N N . HIS B 1 206 ? 25.547 36.461 41.065 1.00 14.66 206 HIS B N 1
ATOM 3665 C CA . HIS B 1 206 ? 24.728 36.492 39.851 1.00 16.06 206 HIS B CA 1
ATOM 3666 C C . HIS B 1 206 ? 23.529 37.424 40.007 1.00 15.63 206 HIS B C 1
ATOM 3667 O O . HIS B 1 206 ? 23.215 38.203 39.100 1.00 15.99 206 HIS B O 1
ATOM 3674 N N . LEU B 1 207 ? 22.876 37.356 41.165 1.00 14.98 207 LEU B N 1
ATOM 3675 C CA . LEU B 1 207 ? 21.647 38.116 41.399 1.00 14.73 207 LEU B CA 1
ATOM 3676 C C . LEU B 1 207 ? 21.859 39.623 41.394 1.00 15.20 207 LEU B C 1
ATOM 3677 O O . LEU B 1 207 ? 21.023 40.366 40.879 1.00 15.40 207 LEU B O 1
ATOM 3682 N N . VAL B 1 208 ? 22.973 40.076 41.959 1.00 15.97 208 VAL B N 1
ATOM 3683 C CA . VAL B 1 208 ? 23.208 41.516 42.068 1.00 17.02 208 VAL B CA 1
ATOM 3684 C C . VAL B 1 208 ? 23.416 42.155 40.688 1.00 18.42 208 VAL B C 1
ATOM 3685 O O . VAL B 1 208 ? 23.094 43.325 40.497 1.00 18.48 208 VAL B O 1
ATOM 3689 N N . LYS B 1 209 ? 23.906 41.367 39.730 1.00 20.04 209 LYS B N 1
ATOM 3690 C CA . LYS B 1 209 ? 24.122 41.839 38.357 1.00 21.81 209 LYS B CA 1
ATOM 3691 C C . LYS B 1 209 ? 22.809 42.150 37.631 1.00 22.43 209 LYS B C 1
ATOM 3692 O O . LYS B 1 209 ? 22.786 42.971 36.710 1.00 23.20 209 LYS B O 1
ATOM 3698 N N . SER B 1 210 ? 21.728 41.492 38.047 1.00 22.75 210 SER B N 1
ATOM 3699 C CA . SER B 1 210 ? 20.415 41.669 37.423 1.00 22.72 210 SER B CA 1
ATOM 3700 C C . SER B 1 210 ? 19.392 42.339 38.347 1.00 21.98 210 SER B C 1
ATOM 3701 O O . SER B 1 210 ? 18.226 42.513 37.977 1.00 22.09 210 SER B O 1
ATOM 3704 N N . TYR B 1 211 ? 19.838 42.721 39.542 1.00 20.42 211 TYR B N 1
ATOM 3705 C CA . TYR B 1 211 ? 18.969 43.335 40.543 1.00 18.79 211 TYR B CA 1
ATOM 3706 C C . TYR B 1 211 ? 18.417 44.679 40.060 1.00 18.17 211 TYR B C 1
ATOM 3707 O O . TYR B 1 211 ? 19.192 45.604 39.802 1.00 17.78 211 TYR B O 1
ATOM 3716 N N . PRO B 1 212 ? 17.077 44.787 39.940 1.00 17.37 212 PRO B N 1
ATOM 3717 C CA . PRO B 1 212 ? 16.457 45.982 39.366 1.00 17.19 212 PRO B CA 1
ATOM 3718 C C . PRO B 1 212 ? 15.938 46.998 40.387 1.00 17.14 212 PRO B C 1
ATOM 3719 O O . PRO B 1 212 ? 15.430 48.057 39.999 1.00 17.14 212 PRO B O 1
ATOM 3723 N N . GLY B 1 213 ? 16.060 46.684 41.672 1.00 17.08 213 GLY B N 1
ATOM 3724 C CA . GLY B 1 213 ? 15.440 47.495 42.713 1.00 17.42 213 GLY B CA 1
ATOM 3725 C C . GLY B 1 213 ? 16.226 48.727 43.108 1.00 17.89 213 GLY B C 1
ATOM 3726 O O . GLY B 1 213 ? 17.295 49.006 42.558 1.00 17.50 213 GLY B O 1
ATOM 3727 N N . SER B 1 214 ? 15.680 49.458 44.075 1.00 18.69 214 SER B N 1
ATOM 3728 C CA . SER B 1 214 ? 16.328 50.643 44.617 1.00 19.93 214 SER B CA 1
ATOM 3729 C C . SER B 1 214 ? 17.628 50.269 45.312 1.00 20.77 214 SER B C 1
ATOM 3730 O O . SER B 1 214 ? 17.774 49.143 45.803 1.00 20.53 214 SER B O 1
ATOM 3733 N N . GLN B 1 215 ? 18.569 51.211 45.354 1.00 22.03 215 GLN B N 1
ATOM 3734 C CA . GLN B 1 215 ? 19.888 50.918 45.902 1.00 23.27 215 GLN B CA 1
ATOM 3735 C C . GLN B 1 215 ? 19.796 50.387 47.330 1.00 23.13 215 GLN B C 1
ATOM 3736 O O . GLN B 1 215 ? 19.024 50.885 48.156 1.00 23.18 215 GLN B O 1
ATOM 3742 N N . LEU B 1 216 ? 20.557 49.332 47.580 1.00 22.90 216 LEU B N 1
ATOM 3743 C CA . LEU B 1 216 ? 20.696 48.776 48.909 1.00 22.59 216 LEU B CA 1
ATOM 3744 C C . LEU B 1 216 ? 22.074 49.147 49.404 1.00 22.34 216 LEU B C 1
ATOM 3745 O O . LEU B 1 216 ? 23.057 49.064 48.664 1.00 22.33 216 LEU B O 1
ATOM 3750 N N . ASP B 1 217 ? 22.141 49.567 50.665 1.00 21.91 217 ASP B N 1
ATOM 3751 C CA . ASP B 1 217 ? 23.420 49.910 51.259 1.00 21.52 217 ASP B CA 1
ATOM 3752 C C . ASP B 1 217 ? 23.910 48.720 52.066 1.00 19.77 217 ASP B C 1
ATOM 3753 O O . ASP B 1 217 ? 23.573 48.556 53.236 1.00 19.83 217 ASP B O 1
ATOM 3758 N N . ILE B 1 218 ? 24.700 47.878 51.408 1.00 17.40 218 ILE B N 1
ATOM 3759 C CA . ILE B 1 218 ? 25.072 46.580 51.960 1.00 15.28 218 ILE B CA 1
ATOM 3760 C C . ILE B 1 218 ? 26.309 46.688 52.843 1.00 14.38 218 ILE B C 1
ATOM 3761 O O . ILE B 1 218 ? 27.305 47.299 52.457 1.00 14.89 218 ILE B O 1
ATOM 3766 N N . LEU B 1 219 ? 26.223 46.104 54.035 1.00 12.83 219 LEU B N 1
ATOM 3767 C CA . LEU B 1 219 ? 27.354 46.026 54.960 1.00 11.88 219 LEU B CA 1
ATOM 3768 C C . LEU B 1 219 ? 27.768 44.571 55.134 1.00 10.97 219 LEU B C 1
ATOM 3769 O O . LEU B 1 219 ? 26.939 43.732 55.463 1.00 11.13 219 LEU B O 1
ATOM 3774 N N . ILE B 1 220 ? 29.048 44.284 54.911 1.00 10.61 220 ILE B N 1
ATOM 3775 C CA . ILE B 1 220 ? 29.592 42.936 55.088 1.00 10.34 220 ILE B CA 1
ATOM 3776 C C . ILE B 1 220 ? 30.841 42.978 55.959 1.00 10.17 220 ILE B C 1
ATOM 3777 O O . ILE B 1 220 ? 31.777 43.730 55.673 1.00 10.64 220 ILE B O 1
ATOM 3782 N N . ASP B 1 221 ? 30.837 42.181 57.030 1.00 9.77 221 ASP B N 1
ATOM 3783 C CA . ASP B 1 221 ? 32.031 41.950 57.836 1.00 9.78 221 ASP B CA 1
ATOM 3784 C C . ASP B 1 221 ? 32.574 40.559 57.562 1.00 9.58 221 ASP B C 1
ATOM 3785 O O . ASP B 1 221 ? 31.816 39.587 57.464 1.00 9.63 221 ASP B O 1
ATOM 3790 N N . GLN B 1 222 ? 33.892 40.479 57.438 1.00 9.88 222 GLN B N 1
ATOM 3791 C CA . GLN B 1 222 ? 34.576 39.225 57.151 1.00 10.03 222 GLN B CA 1
ATOM 3792 C C . GLN B 1 222 ? 35.831 39.121 57.996 1.00 10.64 222 GLN B C 1
ATOM 3793 O O . GLN B 1 222 ? 36.691 39.995 57.939 1.00 11.06 222 GLN B O 1
ATOM 3799 N N . GLY B 1 223 ? 35.931 38.048 58.776 1.00 10.74 223 GLY B N 1
ATOM 3800 C CA . GLY B 1 223 ? 37.154 37.759 59.514 1.00 11.60 223 GLY B CA 1
ATOM 3801 C C . GLY B 1 223 ? 38.243 37.314 58.559 1.00 12.34 223 GLY B C 1
ATOM 3802 O O . GLY B 1 223 ? 38.011 36.453 57.709 1.00 12.30 223 GLY B O 1
ATOM 3803 N N . LYS B 1 224 ? 39.430 37.904 58.693 1.00 13.19 224 LYS B N 1
ATOM 3804 C CA . LYS B 1 224 ? 40.553 37.583 57.808 1.00 14.51 224 LYS B CA 1
ATOM 3805 C C . LYS B 1 224 ? 41.156 36.202 58.102 1.00 14.47 224 LYS B C 1
ATOM 3806 O O . LYS B 1 224 ? 41.748 35.578 57.213 1.00 14.61 224 LYS B O 1
ATOM 3812 N N . ASP B 1 225 ? 40.997 35.731 59.339 1.00 14.45 225 ASP B N 1
ATOM 3813 C CA . ASP B 1 225 ? 41.510 34.420 59.756 1.00 14.77 225 ASP B CA 1
ATOM 3814 C C . ASP B 1 225 ? 40.403 33.359 59.770 1.00 14.40 225 ASP B C 1
ATOM 3815 O O . ASP B 1 225 ? 40.440 32.397 60.547 1.00 15.14 225 ASP B O 1
ATOM 3820 N N . ASP B 1 226 ? 39.421 33.552 58.897 1.00 13.87 226 ASP B N 1
ATOM 3821 C CA . ASP B 1 226 ? 38.275 32.663 58.754 1.00 13.13 226 ASP B CA 1
ATOM 3822 C C . ASP B 1 226 ? 38.688 31.480 57.887 1.00 12.89 226 ASP B C 1
ATOM 3823 O O . ASP B 1 226 ? 39.001 31.650 56.709 1.00 12.85 226 ASP B O 1
ATOM 3828 N N . GLN B 1 227 ? 38.681 30.281 58.471 1.00 13.09 227 GLN B N 1
ATOM 3829 C CA . GLN B 1 227 ? 39.122 29.088 57.751 1.00 13.39 227 GLN B CA 1
ATOM 3830 C C . GLN B 1 227 ? 38.343 28.866 56.458 1.00 13.07 227 GLN B C 1
ATOM 3831 O O . GLN B 1 227 ? 38.904 28.420 55.455 1.00 13.27 227 GLN B O 1
ATOM 3837 N N . PHE B 1 228 ? 37.055 29.192 56.477 1.00 12.45 228 PHE B N 1
ATOM 3838 C CA . PHE B 1 228 ? 36.210 28.958 55.316 1.00 12.50 228 PHE B CA 1
ATOM 3839 C C . PHE B 1 228 ? 36.444 29.983 54.211 1.00 12.27 228 PHE B C 1
ATOM 3840 O O . PHE B 1 228 ? 36.222 29.694 53.030 1.00 12.48 228 PHE B O 1
ATOM 3848 N N . LEU B 1 229 ? 36.914 31.168 54.600 1.00 12.28 229 LEU B N 1
ATOM 3849 C CA . LEU B 1 229 ? 37.389 32.153 53.639 1.00 12.30 229 LEU B CA 1
ATOM 3850 C C . LEU B 1 229 ? 38.612 31.574 52.938 1.00 13.04 229 LEU B C 1
ATOM 3851 O O . LEU B 1 229 ? 38.678 31.545 51.709 1.00 12.86 229 LEU B O 1
ATOM 3856 N N . LEU B 1 230 ? 39.559 31.086 53.737 1.00 14.06 230 LEU B N 1
ATOM 3857 C CA . LEU B 1 230 ? 40.799 30.505 53.219 1.00 15.21 230 LEU B CA 1
ATOM 3858 C C . LEU B 1 230 ? 40.541 29.295 52.319 1.00 15.51 230 LEU B C 1
ATOM 3859 O O . LEU B 1 230 ? 41.236 29.109 51.312 1.00 16.04 230 LEU B O 1
ATOM 3864 N N . ASP B 1 231 ? 39.528 28.502 52.672 1.00 15.56 231 ASP B N 1
ATOM 3865 C CA . ASP B 1 231 ? 39.114 27.323 51.896 1.00 15.58 231 ASP B CA 1
ATOM 3866 C C . ASP B 1 231 ? 38.422 27.667 50.574 1.00 15.13 231 ASP B C 1
ATOM 3867 O O . ASP B 1 231 ? 38.261 26.799 49.711 1.00 15.44 231 ASP B O 1
ATOM 3872 N N . GLY B 1 232 ? 37.983 28.916 50.431 1.00 14.57 232 GLY B N 1
ATOM 3873 C CA . GLY B 1 232 ? 37.307 29.367 49.217 1.00 13.82 232 GLY B CA 1
ATOM 3874 C C . GLY B 1 232 ? 35.801 29.177 49.196 1.00 13.41 232 GLY B C 1
ATOM 3875 O O . GLY B 1 232 ? 35.178 29.190 48.128 1.00 13.62 232 GLY B O 1
ATOM 3876 N N . GLN B 1 233 ? 35.203 29.012 50.374 1.00 12.48 233 GLN B N 1
ATOM 3877 C CA . GLN B 1 233 ? 33.754 28.844 50.465 1.00 12.16 233 GLN B CA 1
ATOM 3878 C C . GLN B 1 233 ? 33.003 30.156 50.266 1.00 11.63 233 GLN B C 1
ATOM 3879 O O . GLN B 1 233 ? 31.839 30.153 49.860 1.00 11.77 233 GLN B O 1
ATOM 3885 N N . LEU B 1 234 ? 33.671 31.274 50.551 1.00 11.20 234 LEU B N 1
ATOM 3886 C CA . LEU B 1 234 ? 32.965 32.538 50.732 1.00 10.93 234 LEU B CA 1
ATOM 3887 C C . LEU B 1 234 ? 33.042 33.472 49.526 1.00 11.06 234 LEU B C 1
ATOM 3888 O O . LEU B 1 234 ? 32.045 34.089 49.161 1.00 11.13 234 LEU B O 1
ATOM 3893 N N . LEU B 1 235 ? 34.224 33.567 48.920 1.00 11.10 235 LEU B N 1
ATOM 3894 C CA . LEU B 1 235 ? 34.429 34.349 47.689 1.00 11.45 235 LEU B CA 1
ATOM 3895 C C . LEU B 1 235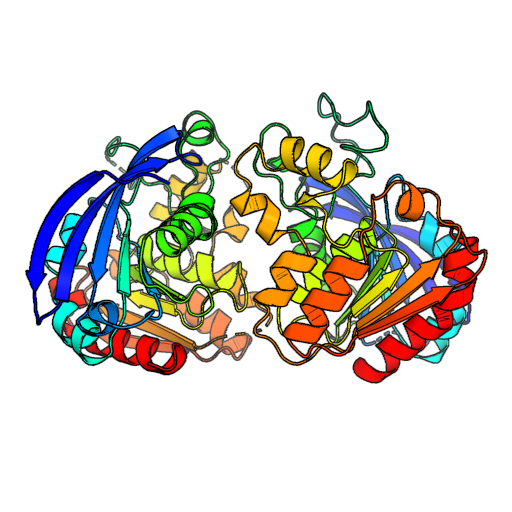 ? 33.824 35.771 47.686 1.00 11.43 235 LEU B C 1
ATOM 3896 O O . LEU B 1 235 ? 33.167 36.165 46.712 1.00 11.52 235 LEU B O 1
ATOM 3901 N N . PRO B 1 236 ? 34.065 36.560 48.755 1.00 11.38 236 PRO B N 1
ATOM 3902 C CA . PRO B 1 236 ? 33.442 37.888 48.808 1.00 11.31 236 PRO B CA 1
ATOM 3903 C C . PRO B 1 236 ? 33.868 38.843 47.689 1.00 11.42 236 PRO B C 1
ATOM 3904 O O . PRO B 1 236 ? 33.060 39.673 47.263 1.00 11.22 236 PRO B O 1
ATOM 3908 N N . ASP B 1 237 ? 35.109 38.723 47.214 1.00 11.33 237 ASP B N 1
ATOM 3909 C CA . ASP B 1 237 ? 35.626 39.651 46.200 1.00 11.64 237 ASP B CA 1
ATOM 3910 C C . ASP B 1 237 ? 34.814 39.610 44.904 1.00 11.60 237 ASP B C 1
ATOM 3911 O O . ASP B 1 237 ? 34.654 40.633 44.230 1.00 11.92 237 ASP B O 1
ATOM 3916 N N . ASN B 1 238 ? 34.297 38.429 44.568 1.00 11.64 238 ASN B N 1
ATOM 3917 C CA . ASN B 1 238 ? 33.437 38.279 43.402 1.00 11.62 238 ASN B CA 1
ATOM 3918 C C . ASN B 1 238 ? 32.156 39.090 43.535 1.00 11.26 238 ASN B C 1
ATOM 3919 O O . ASN B 1 238 ? 31.710 39.712 42.576 1.00 11.30 238 ASN B O 1
ATOM 3924 N N . PHE B 1 239 ? 31.578 39.078 44.731 1.00 11.18 239 PHE B N 1
ATOM 3925 C CA . PHE B 1 239 ? 30.349 39.812 45.005 1.00 11.40 239 PHE B CA 1
ATOM 3926 C C . PHE B 1 239 ? 30.593 41.318 45.050 1.00 11.78 239 PHE B C 1
ATOM 3927 O O . PHE B 1 239 ? 29.809 42.088 44.491 1.00 11.94 239 PHE B O 1
ATOM 3935 N N . ILE B 1 240 ? 31.674 41.734 45.710 1.00 11.93 240 ILE B N 1
ATOM 3936 C CA . ILE B 1 240 ? 32.025 43.157 45.793 1.00 12.52 240 ILE B CA 1
ATOM 3937 C C . ILE B 1 240 ? 32.211 43.754 44.393 1.00 12.55 240 ILE B C 1
ATOM 3938 O O . ILE B 1 240 ? 31.710 44.847 44.107 1.00 12.48 240 ILE B O 1
ATOM 3943 N N . ALA B 1 241 ? 32.903 43.025 43.517 1.00 12.58 241 ALA B N 1
ATOM 3944 C CA . ALA B 1 241 ? 33.115 43.475 42.139 1.00 12.83 241 ALA B CA 1
ATOM 3945 C C . ALA B 1 241 ? 31.795 43.561 41.375 1.00 13.16 241 ALA B C 1
ATOM 3946 O O . ALA B 1 241 ? 31.582 44.485 40.586 1.00 13.38 241 ALA B O 1
ATOM 3948 N N . ALA B 1 242 ? 30.908 42.600 41.620 1.00 13.26 242 ALA B N 1
ATOM 3949 C CA . ALA B 1 242 ? 29.596 42.584 40.981 1.00 13.76 242 ALA B CA 1
ATOM 3950 C C . ALA B 1 242 ? 28.741 43.785 41.405 1.00 14.18 242 ALA B C 1
ATOM 3951 O O . ALA B 1 242 ? 28.011 44.355 40.588 1.00 14.43 242 ALA B O 1
ATOM 3953 N N . CYS B 1 243 ? 28.846 44.164 42.679 1.00 14.62 243 CYS B N 1
ATOM 3954 C CA . CYS B 1 243 ? 28.159 45.345 43.213 1.00 15.33 243 CYS B CA 1
ATOM 3955 C C . CYS B 1 243 ? 28.682 46.620 42.585 1.00 16.32 243 CYS B C 1
ATOM 3956 O O . CYS B 1 243 ? 27.913 47.536 42.280 1.00 16.25 243 CYS B O 1
ATOM 3959 N N . THR B 1 244 ? 30.002 46.676 42.431 1.00 17.69 244 THR B N 1
ATOM 3960 C CA . THR B 1 244 ? 30.699 47.861 41.948 1.00 19.16 244 THR B CA 1
ATOM 3961 C C . THR B 1 244 ? 30.258 48.186 40.533 1.00 20.20 244 THR B C 1
ATOM 3962 O O . THR B 1 244 ? 30.028 49.344 40.188 1.00 20.34 244 THR B O 1
ATOM 3966 N N . GLU B 1 245 ? 30.042 47.110 39.878 1.00 21.61 245 GLU B N 1
ATOM 3967 C CA . GLU B 1 245 ? 29.621 47.346 38.514 1.00 23.19 245 GLU B CA 1
ATOM 3968 C C . GLU B 1 245 ? 28.143 47.699 38.358 1.00 22.77 245 GLU B C 1
ATOM 3969 O O . GLU B 1 245 ? 27.791 48.492 37.486 1.00 22.67 245 GLU B O 1
ATOM 3975 N N . LYS B 1 246 ? 27.359 47.263 39.215 1.00 22.24 246 LYS B N 1
ATOM 3976 C CA . LYS B 1 246 ? 25.944 47.618 39.272 1.00 21.86 246 LYS B CA 1
ATOM 3977 C C . LYS B 1 246 ? 25.670 48.899 40.065 1.00 21.19 246 LYS B C 1
ATOM 3978 O O . LYS B 1 246 ? 24.525 49.343 40.154 1.00 21.16 246 LYS B O 1
ATOM 3984 N N . LYS B 1 247 ? 26.729 49.478 40.630 1.00 20.33 247 LYS B N 1
ATOM 3985 C CA . LYS B 1 247 ? 26.654 50.703 41.438 1.00 19.83 247 LYS B CA 1
ATOM 3986 C C . LYS B 1 247 ? 25.814 50.539 42.712 1.00 19.30 247 LYS B C 1
ATOM 3987 O O . LYS B 1 247 ? 25.195 51.492 43.203 1.00 19.30 247 LYS B O 1
ATOM 3993 N N . ILE B 1 248 ? 25.804 49.316 43.238 1.00 18.77 248 ILE B N 1
ATOM 3994 C CA . ILE B 1 248 ? 25.213 49.030 44.535 1.00 18.76 248 ILE B CA 1
ATOM 3995 C C . ILE B 1 248 ? 26.269 49.346 45.591 1.00 18.58 248 ILE B C 1
ATOM 3996 O O . ILE B 1 248 ? 27.342 48.742 45.581 1.00 18.58 248 ILE B O 1
ATOM 4001 N N . PRO B 1 249 ? 25.979 50.310 46.489 1.00 18.63 249 PRO B N 1
ATOM 4002 C CA . PRO B 1 249 ? 26.946 50.651 47.531 1.00 18.50 249 PRO B CA 1
ATOM 4003 C C . PRO B 1 249 ? 27.172 49.477 48.470 1.00 18.27 249 PRO B C 1
ATOM 4004 O O . PRO B 1 249 ? 26.214 48.877 48.962 1.00 18.62 249 PRO B O 1
ATOM 4008 N N . VAL B 1 250 ? 28.436 49.142 48.687 1.00 17.72 250 VAL B N 1
ATOM 4009 C CA . VAL B 1 250 ? 28.787 48.073 49.612 1.00 17.23 250 VAL B CA 1
ATOM 4010 C C . VAL B 1 250 ? 30.012 48.452 50.436 1.00 16.65 250 VAL B C 1
ATOM 4011 O O . VAL B 1 250 ? 31.025 48.919 49.902 1.00 16.90 250 VAL B O 1
ATOM 4015 N N . VAL B 1 251 ? 29.884 48.282 51.749 1.00 15.74 251 VAL B N 1
ATOM 4016 C CA . VAL B 1 251 ? 30.990 48.470 52.667 1.00 15.05 251 VAL B CA 1
ATOM 4017 C C . VAL B 1 251 ? 31.434 47.078 53.082 1.00 14.62 251 VAL B C 1
ATOM 4018 O O . VAL B 1 251 ? 30.693 46.345 53.748 1.00 14.44 251 VAL B O 1
ATOM 4022 N N . PHE B 1 252 ? 32.634 46.715 52.646 1.00 14.44 252 PHE B N 1
ATOM 4023 C CA . PHE B 1 252 ? 33.221 45.420 52.943 1.00 14.21 252 PHE B CA 1
ATOM 4024 C C . PHE B 1 252 ? 34.371 45.620 53.916 1.00 14.07 252 PHE B C 1
ATOM 4025 O O . PHE B 1 252 ? 35.342 46.312 53.603 1.00 14.27 252 PHE B O 1
ATOM 4033 N N . ARG B 1 253 ? 34.254 45.015 55.097 1.00 13.84 253 ARG B N 1
ATOM 4034 C CA . ARG B 1 253 ? 35.246 45.187 56.149 1.00 13.80 253 ARG B CA 1
ATOM 4035 C C . ARG B 1 253 ? 35.950 43.878 56.468 1.00 13.91 253 ARG B C 1
ATOM 4036 O O . ARG B 1 253 ? 35.345 42.938 56.995 1.00 14.01 253 ARG B O 1
ATOM 4044 N N . LEU B 1 254 ? 37.234 43.830 56.128 1.00 14.40 254 LEU B N 1
ATOM 4045 C CA . LEU B 1 254 ? 38.077 42.681 56.404 1.00 15.01 254 LEU B CA 1
ATOM 4046 C C . LEU B 1 254 ? 38.729 42.875 57.768 1.00 15.25 254 LEU B C 1
ATOM 4047 O O . LEU B 1 254 ? 39.566 43.763 57.952 1.00 15.83 254 LEU B O 1
ATOM 4052 N N . GLN B 1 255 ? 38.324 42.045 58.725 1.00 15.07 255 GLN B N 1
ATOM 4053 C CA . GLN B 1 255 ? 38.691 42.234 60.124 1.00 15.13 255 GLN B CA 1
ATOM 4054 C C . GLN B 1 255 ? 39.856 41.330 60.513 1.00 15.59 255 GLN B C 1
ATOM 4055 O O . GLN B 1 255 ? 39.720 40.106 60.551 1.00 15.01 255 GLN B O 1
ATOM 4061 N N . GLU B 1 256 ? 41.002 41.948 60.792 1.00 16.47 256 GLU B N 1
ATOM 4062 C CA . GLU B 1 256 ? 42.242 41.226 61.079 1.00 17.54 256 GLU B CA 1
ATOM 4063 C C . GLU B 1 256 ? 42.103 40.256 62.246 1.00 16.65 256 GLU B C 1
ATOM 4064 O O . GLU B 1 256 ? 41.593 40.621 63.305 1.00 16.51 256 GLU B O 1
ATOM 4070 N N . ASP B 1 257 ? 42.553 39.021 62.021 1.00 15.72 257 ASP B N 1
ATOM 4071 C CA . ASP B 1 257 ? 42.651 37.970 63.046 1.00 15.19 257 ASP B CA 1
ATOM 4072 C C . ASP B 1 257 ? 41.324 37.414 63.579 1.00 14.06 257 ASP B C 1
ATOM 4073 O O . ASP B 1 257 ? 41.319 36.574 64.484 1.00 13.94 257 ASP B O 1
ATOM 4078 N N . TYR B 1 258 ? 40.209 37.864 63.010 1.00 12.72 258 TYR B N 1
ATOM 4079 C CA . TYR B 1 258 ? 38.902 37.313 63.370 1.00 11.69 258 TYR B CA 1
ATOM 4080 C C . TYR B 1 258 ? 38.593 36.045 62.591 1.00 11.77 258 TYR B C 1
ATOM 4081 O O . TYR B 1 258 ? 39.007 35.892 61.435 1.00 11.47 258 TYR B O 1
ATOM 4090 N N . ASP B 1 259 ? 37.871 35.135 63.239 1.00 11.36 259 ASP B N 1
ATOM 4091 C CA . ASP B 1 259 ? 37.506 33.871 62.616 1.00 11.23 259 ASP B CA 1
ATOM 4092 C C . ASP B 1 259 ? 36.031 33.858 62.222 1.00 10.91 259 ASP B C 1
ATOM 4093 O O . ASP B 1 259 ? 35.427 34.913 62.030 1.00 10.73 259 ASP B O 1
ATOM 4098 N N . HIS B 1 260 ? 35.457 32.663 62.112 1.00 10.59 260 HIS B N 1
ATOM 4099 C CA . HIS B 1 260 ? 34.103 32.479 61.592 1.00 10.68 260 HIS B CA 1
ATOM 4100 C C . HIS B 1 260 ? 33.062 32.410 62.711 1.00 10.41 260 HIS B C 1
ATOM 4101 O O . HIS B 1 260 ? 31.860 32.349 62.444 1.00 10.97 260 HIS B O 1
ATOM 4108 N N . SER B 1 261 ? 33.534 32.423 63.957 1.00 9.99 261 SER B N 1
ATOM 4109 C CA . SER B 1 261 ? 32.712 32.079 65.124 1.00 10.15 261 SER B CA 1
ATOM 4110 C C . SER B 1 261 ? 31.792 33.205 65.589 1.00 9.72 261 SER B C 1
ATOM 4111 O O . SER B 1 261 ? 31.908 34.352 65.135 1.00 9.81 261 SER B O 1
ATOM 4114 N N . TYR B 1 262 ? 30.897 32.876 66.521 1.00 9.63 262 TYR B N 1
ATOM 4115 C CA . TYR B 1 262 ? 30.051 33.886 67.146 1.00 9.75 262 TYR B CA 1
ATOM 4116 C C . TYR B 1 262 ? 30.826 34.892 67.999 1.00 9.52 262 TYR B C 1
ATOM 4117 O O . TYR B 1 262 ? 30.280 35.933 68.367 1.00 9.56 262 TYR B O 1
ATOM 4126 N N . TYR B 1 263 ? 32.093 34.599 68.297 1.00 9.69 263 TYR B N 1
ATOM 4127 C CA . TYR B 1 263 ? 32.948 35.583 68.962 1.00 9.78 263 TYR B CA 1
ATOM 4128 C C . TYR B 1 263 ? 33.228 36.752 68.024 1.00 9.80 263 TYR B C 1
ATOM 4129 O O . TYR B 1 263 ? 33.297 37.907 68.456 1.00 10.28 263 TYR B O 1
ATOM 4138 N N . PHE B 1 264 ? 33.377 36.433 66.738 1.00 9.73 264 PHE B N 1
ATOM 4139 C CA . PHE B 1 264 ? 33.520 37.425 65.679 1.00 9.73 264 PHE B CA 1
ATOM 4140 C C . PHE B 1 264 ? 32.201 38.178 65.486 1.00 9.67 264 PHE B C 1
ATOM 4141 O O . PHE B 1 264 ? 32.180 39.413 65.501 1.00 9.71 264 PHE B O 1
ATOM 4149 N N . ILE B 1 265 ? 31.105 37.444 65.333 1.00 9.93 265 ILE B N 1
ATOM 4150 C CA . ILE B 1 265 ? 29.789 38.060 65.162 1.00 9.85 265 ILE B CA 1
ATOM 4151 C C . ILE B 1 265 ? 29.468 39.032 66.305 1.00 9.61 265 ILE B C 1
ATOM 4152 O O . ILE B 1 265 ? 29.061 40.175 66.060 1.00 9.90 265 ILE B O 1
ATOM 4157 N N . ALA B 1 266 ? 29.668 38.582 67.544 1.00 9.50 266 ALA B N 1
ATOM 4158 C CA . ALA B 1 266 ? 29.390 39.403 68.732 1.00 9.49 266 ALA B CA 1
ATOM 4159 C C . ALA B 1 266 ? 30.140 40.729 68.710 1.00 9.59 266 ALA B C 1
ATOM 4160 O O . ALA B 1 266 ? 29.625 41.744 69.171 1.00 9.96 266 ALA B O 1
ATOM 4162 N N . THR B 1 267 ? 31.351 40.718 68.163 1.00 9.46 267 THR B N 1
ATOM 4163 C CA . THR B 1 267 ? 32.187 41.917 68.130 1.00 9.33 267 THR B CA 1
ATOM 4164 C C . THR B 1 267 ? 31.573 43.030 67.274 1.00 9.45 267 THR B C 1
ATOM 4165 O O . THR B 1 267 ? 31.704 44.218 67.603 1.00 9.80 267 THR B O 1
ATOM 4169 N N . PHE B 1 268 ? 30.880 42.646 66.204 1.00 9.26 268 PHE B N 1
ATOM 4170 C CA . PHE B 1 268 ? 30.402 43.622 65.218 1.00 9.19 268 PHE B CA 1
ATOM 4171 C C . PHE B 1 268 ? 28.883 43.744 65.118 1.00 9.38 268 PHE B C 1
ATOM 4172 O O . PHE B 1 268 ? 28.370 44.514 64.298 1.00 9.01 268 PHE B O 1
ATOM 4180 N N . ILE B 1 269 ? 28.169 43.019 65.974 1.00 9.63 269 ILE B N 1
ATOM 4181 C CA . ILE B 1 269 ? 26.711 42.969 65.879 1.00 10.11 269 ILE B CA 1
ATOM 4182 C C . ILE B 1 269 ? 26.049 44.341 66.088 1.00 10.30 269 ILE B C 1
ATOM 4183 O O . ILE B 1 269 ? 25.074 44.677 65.403 1.00 10.20 269 ILE B O 1
ATOM 4188 N N . THR B 1 270 ? 26.599 45.141 67.000 1.00 10.43 270 THR B N 1
ATOM 4189 C CA . THR B 1 270 ? 26.036 46.465 67.270 1.00 11.01 270 THR B CA 1
ATOM 4190 C C . THR B 1 270 ? 26.081 47.346 66.021 1.00 10.81 270 THR B C 1
ATOM 4191 O O . THR B 1 270 ? 25.095 48.013 65.705 1.00 11.02 270 THR B O 1
ATOM 4195 N N . ASP B 1 271 ? 27.205 47.325 65.303 1.00 10.70 271 ASP B N 1
ATOM 4196 C CA . ASP B 1 271 ? 27.326 48.056 64.036 1.00 10.74 271 ASP B CA 1
ATOM 4197 C C . ASP B 1 271 ? 26.215 47.668 63.060 1.00 10.27 271 ASP B C 1
ATOM 4198 O O . ASP B 1 271 ? 25.631 48.531 62.399 1.00 10.45 271 ASP B O 1
ATOM 4203 N N . HIS B 1 272 ? 25.929 46.370 62.968 1.00 10.01 272 HIS B N 1
ATOM 4204 C CA . HIS B 1 272 ? 24.892 45.882 62.064 1.00 9.46 272 HIS B CA 1
ATOM 4205 C C . HIS B 1 272 ? 23.495 46.301 62.497 1.00 9.62 272 HIS B C 1
ATOM 4206 O O . HIS B 1 272 ? 22.697 46.741 61.673 1.00 9.47 272 HIS B O 1
ATOM 4213 N N . ILE B 1 273 ? 23.195 46.170 63.787 1.00 9.81 273 ILE B N 1
ATOM 4214 C CA . ILE B 1 273 ? 21.887 46.602 64.287 1.00 10.44 273 ILE B CA 1
ATOM 4215 C C . ILE B 1 273 ? 21.658 48.096 64.035 1.00 10.65 273 ILE B C 1
ATOM 4216 O O . ILE B 1 273 ? 20.575 48.493 63.606 1.00 10.83 273 ILE B O 1
ATOM 4221 N N . ARG B 1 274 ? 22.686 48.906 64.283 1.00 11.13 274 ARG B N 1
ATOM 4222 C CA . ARG B 1 274 ? 22.605 50.350 64.040 1.00 12.31 274 ARG B CA 1
ATOM 4223 C C . ARG B 1 274 ? 22.404 50.651 62.558 1.00 12.01 274 ARG B C 1
ATOM 4224 O O . ARG B 1 274 ? 21.637 51.548 62.202 1.00 11.97 274 ARG B O 1
ATOM 4232 N N . HIS B 1 275 ? 23.101 49.898 61.706 1.00 11.91 275 HIS B N 1
ATOM 4233 C CA . HIS B 1 275 ? 22.964 49.996 60.253 1.00 12.06 275 HIS B CA 1
ATOM 4234 C C . HIS B 1 275 ? 21.513 49.760 59.823 1.00 11.94 275 HIS B C 1
ATOM 4235 O O . HIS B 1 275 ? 20.931 50.575 59.107 1.00 12.11 275 HIS B O 1
ATOM 4242 N N . HIS B 1 276 ? 20.916 48.665 60.285 1.00 11.59 276 HIS B N 1
ATOM 4243 C CA . HIS B 1 276 ? 19.521 48.384 59.947 1.00 11.65 276 HIS B CA 1
ATOM 4244 C C . HIS B 1 276 ? 18.555 49.398 60.549 1.00 11.96 276 HIS B C 1
ATOM 4245 O O . HIS B 1 276 ? 17.579 49.776 59.901 1.00 11.99 276 HIS B O 1
ATOM 4252 N N . ALA B 1 277 ? 18.835 49.838 61.775 1.00 12.42 277 ALA B N 1
ATOM 4253 C CA . ALA B 1 277 ? 18.013 50.857 62.435 1.00 13.08 277 ALA B CA 1
ATOM 4254 C C . ALA B 1 277 ? 17.936 52.143 61.617 1.00 13.80 277 ALA B C 1
ATOM 4255 O O . ALA B 1 277 ? 16.883 52.779 61.570 1.00 13.69 277 ALA B O 1
ATOM 4257 N N . LYS B 1 278 ? 19.043 52.509 60.969 1.00 14.53 278 LYS B N 1
ATOM 4258 C CA . LYS B 1 278 ? 19.100 53.716 60.131 1.00 15.92 278 LYS B CA 1
ATOM 4259 C C . LYS B 1 278 ? 18.027 53.678 59.046 1.00 16.28 278 LYS B C 1
ATOM 4260 O O . LYS B 1 278 ? 17.407 54.699 58.736 1.00 16.33 278 LYS B O 1
ATOM 4266 N N . TYR B 1 279 ? 17.809 52.490 58.482 1.00 16.55 279 TYR B N 1
ATOM 4267 C CA . TYR B 1 279 ? 16.866 52.314 57.380 1.00 17.51 279 TYR B CA 1
ATOM 4268 C C . TYR B 1 279 ? 15.464 51.915 57.824 1.00 18.99 279 TYR B C 1
ATOM 4269 O O . TYR B 1 279 ? 14.489 52.204 57.134 1.00 18.80 279 TYR B O 1
ATOM 4278 N N . LEU B 1 280 ? 15.367 51.264 58.981 1.00 21.08 280 LEU B N 1
ATOM 4279 C CA . LEU B 1 280 ? 14.077 50.813 59.503 1.00 23.75 280 LEU B CA 1
ATOM 4280 C C . LEU B 1 280 ? 13.339 51.903 60.278 1.00 26.70 280 LEU B C 1
ATOM 4281 O O . LEU B 1 280 ? 12.112 51.988 60.216 1.00 26.67 280 LEU B O 1
ATOM 4286 N N . ASN B 1 281 ? 14.094 52.725 61.003 1.00 30.19 281 ASN B N 1
ATOM 4287 C CA . ASN B 1 281 ? 13.526 53.821 61.782 1.00 33.47 281 ASN B CA 1
ATOM 4288 C C . ASN B 1 281 ? 13.632 55.155 61.052 1.00 34.17 281 ASN B C 1
ATOM 4289 O O . ASN B 1 281 ? 12.885 56.088 61.342 1.00 34.85 281 ASN B O 1
#

InterPro domains:
  IPR000801 Esterase-like [PF00756] (23-274)
  IPR014186 S-formylglutathione hydrolase [PTHR10061] (1-281)
  IPR014186 S-formylglutathione hydrolase [TIGR02821] (5-280)
  IPR029058 Alpha/Beta hydrolase fold [G3DSA:3.40.50.1820] (3-282)
  IPR029058 Alpha/Beta hydrolase fold [SSF53474] (3-281)

B-factor: mean 17.79, std 8.72, range [6.87, 68.55]